Protein AF-0000000067867539 (afdb_homodimer)

Sequence (484 aa):
MKVIIAKDYDEMSRLAAEEMAKVVEVKPNAVLGLATGGTPVGMYKELIKMNKDGKIDFSNVTTVNLDEYVGLAGDHPQSYRYFMNDNLFNHINIDKSRTFVPNGLAEDIAEEGRNYDKKIDELGGTDIQLLGIGNNGHIAFNEPDQDLVAGTHLTGLTQSTIEANARFFDSIDEVPKTAITMGLGQIMKAKKILLVASGESKAEAIKGVLSGKITTSNPATMLQMHRDVVVIIDEAAAKLVKMKVIIAKDYDEMSRLAAEEMAKVVEVKPNAVLGLATGGTPVGMYKELIKMNKDGKIDFSNVTTVNLDEYVGLAGDHPQSYRYFMNDNLFNHINIDKSRTFVPNGLAEDIAEEGRNYDKKIDELGGTDIQLLGIGNNGHIAFNEPDQDLVAGTHLTGLTQSTIEANARFFDSIDEVPKTAITMGLGQIMKAKKILLVASGESKAEAIKGVLSGKITTSNPATMLQMHRDVVVIIDEAAAKLVK

Structure (mmCIF, N/CA/C/O backbone):
data_AF-0000000067867539-model_v1
#
loop_
_entity.id
_entity.type
_entity.pdbx_description
1 polymer 'Glucosamine-6-phosphate deaminase'
#
loop_
_atom_site.group_PDB
_atom_site.id
_atom_site.type_symbol
_atom_site.label_atom_id
_atom_site.label_alt_id
_atom_site.label_comp_id
_atom_site.label_asym_id
_atom_site.label_entity_id
_atom_site.label_seq_id
_atom_site.pdbx_PDB_ins_code
_atom_site.Cartn_x
_atom_site.Cartn_y
_atom_site.Cartn_z
_atom_site.occupancy
_atom_site.B_iso_or_equiv
_atom_site.auth_seq_id
_atom_site.auth_comp_id
_atom_site.auth_asym_id
_atom_site.auth_atom_id
_atom_site.pdbx_PDB_model_num
ATOM 1 N N . MET A 1 1 ? -11.25 -1.599 4.977 1 94.25 1 MET A N 1
ATOM 2 C CA . MET A 1 1 ? -11.461 -0.179 5.238 1 94.25 1 MET A CA 1
ATOM 3 C C . MET A 1 1 ? -12.789 0.044 5.957 1 94.25 1 MET A C 1
ATOM 5 O O . MET A 1 1 ? -13.812 -0.516 5.566 1 94.25 1 MET A O 1
ATOM 9 N N . LYS A 1 2 ? -12.734 0.771 7.059 1 97.25 2 LYS A N 1
ATOM 10 C CA . LYS A 1 2 ? -13.922 1.148 7.828 1 97.25 2 LYS A CA 1
ATOM 11 C C . LYS A 1 2 ? -14.336 2.586 7.527 1 97.25 2 LYS A C 1
ATOM 13 O O . LYS A 1 2 ? -13.523 3.508 7.637 1 97.25 2 LYS A O 1
ATOM 18 N N . VAL A 1 3 ? -15.586 2.764 7.141 1 98.56 3 VAL A N 1
ATOM 19 C CA . VAL A 1 3 ? -16.094 4.094 6.812 1 98.56 3 VAL A CA 1
ATOM 20 C C . VAL A 1 3 ? -17.141 4.52 7.844 1 98.56 3 VAL A C 1
ATOM 22 O O . VAL A 1 3 ? -18.109 3.801 8.086 1 98.56 3 VAL A O 1
ATOM 25 N N . ILE A 1 4 ? -16.922 5.566 8.461 1 98.81 4 ILE A N 1
ATOM 26 C CA . ILE A 1 4 ? -17.844 6.168 9.414 1 98.81 4 ILE A CA 1
ATOM 27 C C . ILE A 1 4 ? -18.359 7.492 8.859 1 98.81 4 ILE A C 1
ATOM 29 O O . ILE A 1 4 ? -17.578 8.391 8.531 1 98.81 4 ILE A O 1
ATOM 33 N N . ILE A 1 5 ? -19.625 7.633 8.727 1 98.75 5 ILE A N 1
ATOM 34 C CA . ILE A 1 5 ? -20.25 8.867 8.25 1 98.75 5 ILE A CA 1
ATOM 35 C C . ILE A 1 5 ? -20.812 9.648 9.43 1 98.75 5 ILE A C 1
ATOM 37 O O . ILE A 1 5 ? -21.781 9.219 10.062 1 98.75 5 ILE A O 1
ATOM 41 N N . ALA A 1 6 ? -20.203 10.711 9.75 1 98.81 6 ALA A N 1
ATOM 42 C CA . ALA A 1 6 ? -20.641 11.617 10.805 1 98.81 6 ALA A CA 1
ATOM 43 C C . ALA A 1 6 ? -21.672 12.617 10.273 1 98.81 6 ALA A C 1
ATOM 45 O O . ALA A 1 6 ? -21.688 12.922 9.078 1 98.81 6 ALA A O 1
ATOM 46 N N . LYS A 1 7 ? -22.422 13.195 11.188 1 98.31 7 LYS A N 1
ATOM 47 C CA . LYS A 1 7 ? -23.469 14.125 10.805 1 98.31 7 LYS A CA 1
ATOM 48 C C . LYS A 1 7 ? -22.891 15.422 10.234 1 98.31 7 LYS A C 1
ATOM 50 O O . LYS A 1 7 ? -23.438 15.992 9.297 1 98.31 7 LYS A O 1
ATOM 55 N N . ASP A 1 8 ? -21.938 15.883 10.836 1 98.5 8 ASP A N 1
ATOM 56 C CA . ASP A 1 8 ? -21.328 17.156 10.469 1 98.5 8 ASP A CA 1
ATOM 57 C C . ASP A 1 8 ? -19.859 17.203 10.852 1 98.5 8 ASP A C 1
ATOM 59 O O . ASP A 1 8 ? -19.297 16.203 11.305 1 98.5 8 ASP A O 1
ATOM 63 N N . TYR A 1 9 ? -19.266 18.312 10.562 1 98.75 9 TYR A N 1
ATOM 64 C CA . TYR A 1 9 ? -17.828 18.516 10.805 1 98.75 9 TYR A CA 1
ATOM 65 C C . TYR A 1 9 ? -17.5 18.297 12.273 1 98.75 9 TYR A C 1
ATOM 67 O O . TYR A 1 9 ? -16.469 17.672 12.594 1 98.75 9 TYR A O 1
ATOM 75 N N . ASP A 1 10 ? -18.297 18.75 13.195 1 98.81 10 ASP A N 1
ATOM 76 C CA . ASP A 1 10 ? -18.031 18.641 14.625 1 98.81 10 ASP A CA 1
ATOM 77 C C . ASP A 1 10 ? -18.031 17.188 15.078 1 98.81 10 ASP A C 1
ATOM 79 O O . ASP A 1 10 ? -17.141 16.75 15.812 1 98.81 10 ASP A O 1
ATOM 83 N N . GLU A 1 11 ? -19.031 16.469 14.648 1 98.88 11 GLU A N 1
ATOM 84 C CA . GLU A 1 11 ? -19.078 15.055 14.992 1 98.88 11 GLU A CA 1
ATOM 85 C C . GLU A 1 11 ? -17.906 14.297 14.367 1 98.88 11 GLU A C 1
ATOM 87 O O . GLU A 1 11 ? -17.312 13.422 15 1 98.88 11 GLU A O 1
ATOM 92 N N . MET A 1 12 ? -17.609 14.594 13.086 1 98.88 12 MET A N 1
ATOM 93 C CA . MET A 1 12 ? -16.453 13.984 12.43 1 98.88 12 MET A CA 1
ATOM 94 C C . MET A 1 12 ? -15.188 14.203 13.242 1 98.88 12 MET A C 1
ATOM 96 O O . MET A 1 12 ? -14.422 13.266 13.469 1 98.88 12 MET A O 1
ATOM 100 N N . SER A 1 13 ? -15.008 15.414 13.695 1 98.94 13 SER A N 1
ATOM 101 C CA . SER A 1 13 ? -13.828 15.797 14.461 1 98.94 13 SER A CA 1
ATOM 102 C C . SER A 1 13 ? -13.742 15.023 15.773 1 98.94 13 SER A C 1
ATOM 104 O O . SER A 1 13 ? -12.672 14.539 16.141 1 98.94 13 SER A O 1
ATOM 106 N N . ARG A 1 14 ? -14.859 14.914 16.438 1 98.88 14 ARG A N 1
ATOM 107 C CA . ARG A 1 14 ? -14.914 14.18 17.703 1 98.88 14 ARG A CA 1
ATOM 108 C C . ARG A 1 14 ? -14.547 12.711 17.5 1 98.88 14 ARG A C 1
ATOM 110 O O . ARG A 1 14 ? -13.734 12.156 18.234 1 98.88 14 ARG A O 1
ATOM 117 N N . LEU A 1 15 ? -15.156 12.117 16.5 1 98.94 15 LEU A N 1
ATOM 118 C CA . LEU A 1 15 ? -14.914 10.703 16.203 1 98.94 15 LEU A CA 1
ATOM 119 C C . LEU A 1 15 ? -13.461 10.477 15.82 1 98.94 15 LEU A C 1
ATOM 121 O O . LEU A 1 15 ? -12.852 9.477 16.219 1 98.94 15 LEU A O 1
ATOM 125 N N . ALA A 1 16 ? -12.914 11.359 15.031 1 98.94 16 ALA A N 1
ATOM 126 C CA . ALA A 1 16 ? -11.516 11.258 14.633 1 98.94 16 ALA A CA 1
ATOM 127 C C . ALA A 1 16 ? -10.594 11.336 15.844 1 98.94 16 ALA A C 1
ATOM 129 O O . ALA A 1 16 ? -9.633 10.562 15.953 1 98.94 16 ALA A O 1
ATOM 130 N N . ALA A 1 17 ? -10.859 12.25 16.734 1 98.94 17 ALA A N 1
ATOM 131 C CA . ALA A 1 17 ? -10.07 12.383 17.969 1 98.94 17 ALA A CA 1
ATOM 132 C C . ALA A 1 17 ? -10.133 11.102 18.797 1 98.94 17 ALA A C 1
ATOM 134 O O . ALA A 1 17 ? -9.125 10.688 19.375 1 98.94 17 ALA A O 1
ATOM 135 N N . GLU A 1 18 ? -11.312 10.531 18.875 1 98.88 18 GLU A N 1
ATOM 136 C CA . GLU A 1 18 ? -11.484 9.281 19.609 1 98.88 18 GLU A CA 1
ATOM 137 C C . GLU A 1 18 ? -10.625 8.164 19.016 1 98.88 18 GLU A C 1
ATOM 139 O O . GLU A 1 18 ? -10.023 7.387 19.75 1 98.88 18 GLU A O 1
ATOM 144 N N . GLU A 1 19 ? -10.617 8.094 17.703 1 98.75 19 GLU A N 1
ATOM 145 C CA . GLU A 1 19 ? -9.781 7.09 17.047 1 98.75 19 GLU A CA 1
ATOM 146 C C . GLU A 1 19 ? -8.305 7.285 17.391 1 98.75 19 GLU A C 1
ATOM 148 O O . GLU A 1 19 ? -7.594 6.312 17.656 1 98.75 19 GLU A O 1
ATOM 153 N N . MET A 1 20 ? -7.84 8.516 17.359 1 98.5 20 MET A N 1
ATOM 154 C CA . MET A 1 20 ? -6.457 8.828 17.719 1 98.5 20 MET A CA 1
ATOM 155 C C . MET A 1 20 ? -6.184 8.484 19.188 1 98.5 20 MET A C 1
ATOM 157 O O . MET A 1 20 ? -5.148 7.891 19.5 1 98.5 20 MET A O 1
ATOM 161 N N . ALA A 1 21 ? -7.098 8.836 20.031 1 98.62 21 ALA A N 1
ATOM 162 C CA . ALA A 1 21 ? -6.957 8.602 21.453 1 98.62 21 ALA A CA 1
ATOM 163 C C . ALA A 1 21 ? -6.832 7.113 21.766 1 98.62 21 ALA A C 1
ATOM 165 O O . ALA A 1 21 ? -6.07 6.715 22.641 1 98.62 21 ALA A O 1
ATOM 166 N N . LYS A 1 22 ? -7.578 6.289 21.094 1 98.5 22 LYS A N 1
ATOM 167 C CA . LYS A 1 22 ? -7.52 4.84 21.281 1 98.5 22 LYS A CA 1
ATOM 168 C C . LYS A 1 22 ? -6.105 4.312 21.062 1 98.5 22 LYS A C 1
ATOM 170 O O . LYS A 1 22 ? -5.648 3.426 21.781 1 98.5 22 LYS A O 1
ATOM 175 N N . VAL A 1 23 ? -5.426 4.832 20.062 1 98.75 23 VAL A N 1
ATOM 176 C CA . VAL A 1 23 ? -4.07 4.395 19.734 1 98.75 23 VAL A CA 1
ATOM 177 C C . VAL A 1 23 ? -3.127 4.758 20.891 1 98.75 23 VAL A C 1
ATOM 179 O O . VAL A 1 23 ? -2.305 3.938 21.297 1 98.75 23 VAL A O 1
ATOM 182 N N . VAL A 1 24 ? -3.248 5.961 21.406 1 98.62 24 VAL A N 1
ATOM 183 C CA . VAL A 1 24 ? -2.393 6.43 22.5 1 98.62 24 VAL A CA 1
ATOM 184 C C . VAL A 1 24 ? -2.695 5.645 23.766 1 98.62 24 VAL A C 1
ATOM 186 O O . VAL A 1 24 ? -1.793 5.367 24.562 1 98.62 24 VAL A O 1
ATOM 189 N N . GLU A 1 25 ? -3.959 5.336 24 1 97.81 25 GLU A N 1
ATOM 190 C CA . GLU A 1 25 ? -4.355 4.539 25.156 1 97.81 25 GLU A CA 1
ATOM 191 C C . GLU A 1 25 ? -3.684 3.17 25.125 1 97.81 25 GLU A C 1
ATOM 193 O O . GLU A 1 25 ? -3.195 2.697 26.156 1 97.81 25 GLU A O 1
ATOM 198 N N . VAL A 1 26 ? -3.623 2.551 24.047 1 98.19 26 VAL A N 1
ATOM 199 C CA . VAL A 1 26 ? -3.064 1.211 23.891 1 98.19 26 VAL A CA 1
ATOM 200 C C . VAL A 1 26 ? -1.539 1.279 23.922 1 98.19 26 VAL A C 1
ATOM 202 O O . VAL A 1 26 ? -0.882 0.387 24.469 1 98.19 26 VAL A O 1
ATOM 205 N N . LYS A 1 27 ? -0.999 2.375 23.344 1 98.62 27 LYS A N 1
ATOM 206 C CA . LYS A 1 27 ? 0.444 2.586 23.281 1 98.62 27 LYS A CA 1
ATOM 207 C C . LYS A 1 27 ? 0.814 4.004 23.703 1 98.62 27 LYS A C 1
ATOM 209 O O . LYS A 1 27 ? 0.957 4.895 22.844 1 98.62 27 LYS A O 1
ATOM 214 N N . PRO A 1 28 ? 1.13 4.215 24.875 1 98.56 28 PRO A N 1
ATOM 215 C CA . PRO A 1 28 ? 1.343 5.559 25.422 1 98.56 28 PRO A CA 1
ATOM 216 C C . PRO A 1 28 ? 2.508 6.285 24.75 1 98.56 28 PRO A C 1
ATOM 218 O O . PRO A 1 28 ? 2.576 7.516 24.797 1 98.56 28 PRO A O 1
ATOM 221 N N . ASN A 1 29 ? 3.463 5.512 24.203 1 98.75 29 ASN A N 1
ATOM 222 C CA . ASN A 1 29 ? 4.574 6.133 23.484 1 98.75 29 ASN A CA 1
ATOM 223 C C . ASN A 1 29 ? 4.375 6.062 21.984 1 98.75 29 ASN A C 1
ATOM 225 O O . ASN A 1 29 ? 5.34 5.906 21.234 1 98.75 29 ASN A O 1
ATOM 229 N N . ALA A 1 30 ? 3.117 6.129 21.5 1 98.88 30 ALA A N 1
ATOM 230 C CA . ALA A 1 30 ? 2.77 6.008 20.094 1 98.88 30 ALA A CA 1
ATOM 231 C C . ALA A 1 30 ? 3.43 7.109 19.266 1 98.88 30 ALA A C 1
ATOM 233 O O . ALA A 1 30 ? 3.682 8.203 19.766 1 98.88 30 ALA A O 1
ATOM 234 N N . VAL A 1 31 ? 3.781 6.738 18.047 1 98.94 31 VAL A N 1
ATOM 235 C CA . VAL A 1 31 ? 4.184 7.707 17.031 1 98.94 31 VAL A CA 1
ATOM 236 C C . VAL A 1 31 ? 2.975 8.117 16.188 1 98.94 31 VAL A C 1
ATOM 238 O O . VAL A 1 31 ? 2.438 7.305 15.43 1 98.94 31 VAL A O 1
ATOM 241 N N . LEU A 1 32 ? 2.545 9.359 16.328 1 98.94 32 LEU A N 1
ATOM 242 C CA . LEU A 1 32 ? 1.377 9.875 15.609 1 98.94 32 LEU A CA 1
ATOM 243 C C . LEU A 1 32 ? 1.795 10.656 14.367 1 98.94 32 LEU A C 1
ATOM 245 O O . LEU A 1 32 ? 2.59 11.594 14.461 1 98.94 32 LEU A O 1
ATOM 249 N N . GLY A 1 33 ? 1.345 10.211 13.18 1 98.94 33 GLY A N 1
ATOM 250 C CA . GLY A 1 33 ? 1.449 11.039 11.984 1 98.94 33 GLY A CA 1
ATOM 251 C C . GLY A 1 33 ? 0.353 12.078 11.883 1 98.94 33 GLY A C 1
ATOM 252 O O . GLY A 1 33 ? -0.833 11.75 11.953 1 98.94 33 GLY A O 1
ATOM 253 N N . LEU A 1 34 ? 0.701 13.32 11.688 1 98.94 34 LEU A N 1
ATOM 254 C CA . LEU A 1 34 ? -0.273 14.398 11.766 1 98.94 34 LEU A CA 1
ATOM 255 C C . LEU A 1 34 ? -0.306 15.195 10.469 1 98.94 34 LEU A C 1
ATOM 257 O O . LEU A 1 34 ? 0.646 15.156 9.688 1 98.94 34 LEU A O 1
ATOM 261 N N . ALA A 1 35 ? -1.381 15.82 10.234 1 98.62 35 ALA A N 1
ATOM 262 C CA . ALA A 1 35 ? -1.64 16.609 9.031 1 98.62 35 ALA A CA 1
ATOM 263 C C . ALA A 1 35 ? -1.97 18.047 9.383 1 98.62 35 ALA A C 1
ATOM 265 O O . ALA A 1 35 ? -2.328 18.359 10.523 1 98.62 35 ALA A O 1
ATOM 266 N N . THR A 1 36 ? -1.774 18.891 8.469 1 97.69 36 THR A N 1
ATOM 267 C CA . THR A 1 36 ? -2.203 20.266 8.586 1 97.69 36 TH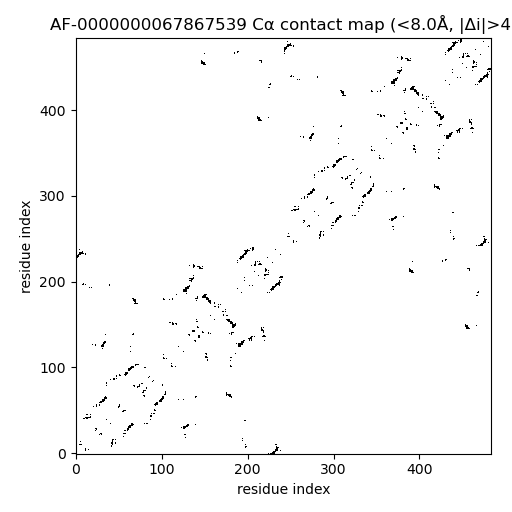R A CA 1
ATOM 268 C C . THR A 1 36 ? -3.41 20.547 7.691 1 97.69 36 THR A C 1
ATOM 270 O O . THR A 1 36 ? -4.043 19.609 7.195 1 97.69 36 THR A O 1
ATOM 273 N N . GLY A 1 37 ? -3.742 21.859 7.613 1 94.12 37 GLY A N 1
ATOM 274 C CA . GLY A 1 37 ? -4.957 22.172 6.883 1 94.12 37 GLY A CA 1
ATOM 275 C C . GLY A 1 37 ? -6.156 22.391 7.785 1 94.12 37 GLY A C 1
ATOM 276 O O . GLY A 1 37 ? -6.082 22.156 8.992 1 94.12 37 GLY A O 1
ATOM 277 N N . GLY A 1 38 ? -7.23 22.812 7.164 1 94.88 38 GLY A N 1
ATOM 278 C CA . GLY A 1 38 ? -8.414 23.188 7.918 1 94.88 38 GLY A CA 1
ATOM 279 C C . GLY A 1 38 ? -9.156 22 8.484 1 94.88 38 GLY A C 1
ATOM 280 O O . GLY A 1 38 ? -9.719 22.062 9.586 1 94.88 38 GLY A O 1
ATOM 281 N N . THR A 1 39 ? -9.172 20.891 7.887 1 97.38 39 THR A N 1
ATOM 282 C CA . THR A 1 39 ? -10 19.734 8.227 1 97.38 39 THR A CA 1
ATOM 283 C C . THR A 1 39 ? -9.609 19.172 9.594 1 97.38 39 THR A C 1
ATOM 285 O O . THR A 1 39 ? -10.469 18.891 10.422 1 97.38 39 THR A O 1
ATOM 288 N N . PRO A 1 40 ? -8.391 19.016 9.945 1 98.25 40 PRO A N 1
ATOM 289 C CA . PRO A 1 40 ? -8.047 18.344 11.203 1 98.25 40 PRO A CA 1
ATOM 290 C C . PRO A 1 40 ? -8.164 19.266 12.414 1 98.25 40 PRO A C 1
ATOM 292 O O . PRO A 1 40 ? -8.055 18.797 13.555 1 98.25 40 PRO A O 1
ATOM 295 N N . VAL A 1 41 ? -8.359 20.578 12.203 1 98.75 41 VAL A N 1
ATOM 296 C CA . VAL A 1 41 ? -8.312 21.547 13.289 1 98.75 41 VAL A CA 1
ATOM 297 C C . VAL A 1 41 ? -9.336 21.172 14.359 1 98.75 41 VAL A C 1
ATOM 299 O O . VAL A 1 41 ? -9.031 21.203 15.555 1 98.75 41 VAL A O 1
ATOM 302 N N . GLY A 1 42 ? -10.578 20.828 13.914 1 98.88 42 GLY A N 1
ATOM 303 C CA . GLY A 1 42 ? -11.586 20.406 14.875 1 98.88 42 GLY A CA 1
ATOM 304 C C . GLY A 1 42 ? -11.164 19.203 15.695 1 98.88 42 GLY A C 1
ATOM 305 O O . GLY A 1 42 ? -11.445 19.141 16.891 1 98.88 42 GLY A O 1
ATOM 306 N N . MET A 1 43 ? -10.562 18.219 15.078 1 98.88 43 MET A N 1
ATOM 307 C CA . MET A 1 43 ? -10.062 17.047 15.781 1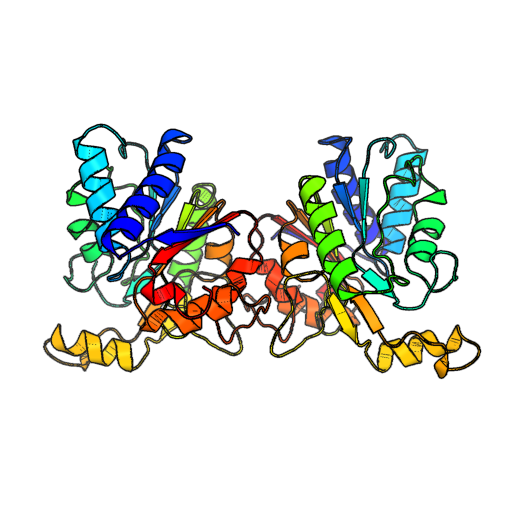 98.88 43 MET A CA 1
ATOM 308 C C . MET A 1 43 ? -9.016 17.438 16.812 1 98.88 43 MET A C 1
ATOM 310 O O . MET A 1 43 ? -9.023 16.922 17.938 1 98.88 43 MET A O 1
ATOM 314 N N . TYR A 1 44 ? -8.055 18.375 16.469 1 98.94 44 TYR A N 1
ATOM 315 C CA . TYR A 1 44 ? -7.02 18.828 17.406 1 98.94 44 TYR A CA 1
ATOM 316 C C . TYR A 1 44 ? -7.637 19.5 18.625 1 98.94 44 TYR A C 1
ATOM 318 O O . TYR A 1 44 ? -7.191 19.281 19.75 1 98.94 44 TYR A O 1
ATOM 326 N N . LYS A 1 45 ? -8.672 20.297 18.391 1 98.88 45 LYS A N 1
ATOM 327 C CA . LYS A 1 45 ? -9.375 20.922 19.5 1 98.88 45 LYS A CA 1
ATOM 328 C C . LYS A 1 45 ? -9.945 19.875 20.453 1 98.88 45 LYS A C 1
ATOM 330 O O . LYS A 1 45 ? -9.883 20.016 21.672 1 98.88 45 LYS A O 1
ATOM 335 N N . GLU A 1 46 ? -10.523 18.844 19.859 1 98.94 46 GLU A N 1
ATOM 336 C CA . GLU A 1 46 ? -11.062 17.75 20.672 1 98.94 46 GLU A CA 1
ATOM 337 C C . GLU A 1 46 ? -9.961 17.047 21.453 1 98.94 46 GLU A C 1
ATOM 339 O O . GLU A 1 46 ? -10.148 16.688 22.625 1 98.94 46 GLU A O 1
ATOM 344 N N . LEU A 1 47 ? -8.812 16.797 20.859 1 98.94 47 LEU A N 1
ATOM 345 C CA . LEU A 1 47 ? -7.688 16.156 21.531 1 98.94 47 LEU A CA 1
ATOM 346 C C . LEU A 1 47 ? -7.199 17 22.703 1 98.94 47 LEU A C 1
ATOM 348 O O . LEU A 1 47 ? -6.844 16.484 23.75 1 98.94 47 LEU A O 1
ATOM 352 N N . ILE A 1 48 ? -7.129 18.344 22.469 1 98.94 48 ILE A N 1
ATOM 353 C CA . ILE A 1 48 ? -6.738 19.266 23.516 1 98.94 48 ILE A CA 1
ATOM 354 C C . ILE A 1 48 ? -7.684 19.125 24.719 1 98.94 48 ILE A C 1
ATOM 356 O O . ILE A 1 48 ? -7.238 19 25.859 1 98.94 48 ILE A O 1
ATOM 360 N N . LYS A 1 49 ? -8.992 19.141 24.406 1 98.81 49 LYS A N 1
ATOM 361 C CA . LYS A 1 49 ? -9.992 18.969 25.453 1 98.81 49 LYS A CA 1
ATOM 362 C C . LYS A 1 49 ? -9.781 17.656 26.203 1 98.81 49 LYS A C 1
ATOM 364 O O . LYS A 1 49 ? -9.82 17.625 27.438 1 98.81 49 LYS A O 1
ATOM 369 N N . MET A 1 50 ? -9.555 16.609 25.469 1 98.75 50 MET A N 1
ATOM 370 C CA . MET A 1 50 ? -9.344 15.289 26.078 1 98.75 50 MET A CA 1
ATOM 371 C C . MET A 1 50 ? -8.117 15.297 26.984 1 98.75 50 MET A C 1
ATOM 373 O O . MET A 1 50 ? -8.125 14.672 28.047 1 98.75 50 MET A O 1
ATOM 377 N N . ASN A 1 51 ? -7.078 15.914 26.531 1 98.75 51 ASN A N 1
ATOM 378 C CA . ASN A 1 51 ? -5.863 16.016 27.328 1 98.75 51 ASN A CA 1
ATOM 379 C C . ASN A 1 51 ? -6.109 16.797 28.609 1 98.75 51 ASN A C 1
ATOM 381 O O . ASN A 1 51 ? -5.695 16.375 29.703 1 98.75 51 ASN A O 1
ATOM 385 N N . LYS A 1 52 ? -6.773 17.938 28.547 1 98.5 52 LYS A N 1
ATOM 386 C CA . LYS A 1 52 ? -7.082 18.766 29.688 1 98.5 52 LYS A CA 1
ATOM 387 C C . LYS A 1 52 ? -7.969 18.031 30.688 1 98.5 52 LYS A C 1
ATOM 389 O O . LYS A 1 52 ? -7.84 18.219 31.906 1 98.5 52 LYS A O 1
ATOM 394 N N . ASP A 1 53 ? -8.789 17.172 30.156 1 98.19 53 ASP A N 1
ATOM 395 C CA . ASP A 1 53 ? -9.703 16.391 31 1 98.19 53 ASP A CA 1
ATOM 396 C C . ASP A 1 53 ? -9.016 15.156 31.562 1 98.19 53 ASP A C 1
ATOM 398 O O . ASP A 1 53 ? -9.633 14.391 32.312 1 98.19 53 ASP A O 1
ATOM 402 N N . GLY A 1 54 ? -7.848 14.945 31.188 1 97.69 54 GLY A N 1
ATOM 403 C CA . GLY A 1 54 ? -7.09 13.82 31.719 1 97.69 54 GLY A CA 1
ATOM 404 C C . GLY A 1 54 ? -7.395 12.516 31.016 1 97.69 54 GLY A C 1
ATOM 405 O O . GLY A 1 54 ? -7.016 11.438 31.484 1 97.69 54 GLY A O 1
ATOM 406 N N . LYS A 1 55 ? -8.008 12.633 29.891 1 97.75 55 LYS A N 1
ATOM 407 C CA . LYS A 1 55 ? -8.422 11.438 29.172 1 97.75 55 LYS A CA 1
ATOM 408 C C . LYS A 1 55 ? -7.289 10.914 28.281 1 97.75 55 LYS A C 1
ATOM 410 O O . LYS A 1 55 ? -7.234 9.719 27.969 1 97.75 55 LYS A O 1
ATOM 415 N N . ILE A 1 56 ? -6.418 11.742 27.828 1 98.31 56 ILE A N 1
ATOM 416 C CA . ILE A 1 56 ? -5.281 11.352 27.016 1 98.31 56 ILE A CA 1
ATOM 417 C C . ILE A 1 56 ? -4.02 12.047 27.516 1 98.31 56 ILE A C 1
ATOM 419 O O . ILE A 1 56 ? -4.055 13.227 27.875 1 98.31 56 ILE A O 1
ATOM 423 N N . ASP A 1 57 ? -2.994 11.336 27.688 1 98.75 57 ASP A N 1
ATOM 424 C CA . ASP A 1 57 ? -1.687 11.844 28.094 1 98.75 57 ASP A CA 1
ATOM 425 C C . ASP A 1 57 ? -0.696 11.805 26.922 1 98.75 57 ASP A C 1
ATOM 427 O O . ASP A 1 57 ? -0.402 10.727 26.391 1 98.75 57 ASP A O 1
ATOM 431 N N . PHE A 1 58 ? -0.16 12.93 26.484 1 98.81 58 PHE A N 1
ATOM 432 C CA . PHE A 1 58 ? 0.729 13.016 25.328 1 98.81 58 PHE A CA 1
ATOM 433 C C . PHE A 1 58 ? 2.186 13.062 25.781 1 98.81 58 PHE A C 1
ATOM 435 O O . PHE A 1 58 ? 3.09 13.18 24.938 1 98.81 58 PHE A O 1
ATOM 442 N N . SER A 1 59 ? 2.488 12.938 27 1 98.75 59 SER A N 1
ATOM 443 C CA . SER A 1 59 ? 3.816 13.211 27.531 1 98.75 59 SER A CA 1
ATOM 444 C C . SER A 1 59 ? 4.859 12.273 26.938 1 98.75 59 SER A C 1
ATOM 446 O O . SER A 1 59 ? 6.047 12.602 26.891 1 98.75 59 SER A O 1
ATOM 448 N N . ASN A 1 60 ? 4.457 11.086 26.453 1 98.69 60 ASN A N 1
ATOM 449 C CA . ASN A 1 60 ? 5.395 10.133 25.891 1 98.69 60 ASN A CA 1
ATOM 450 C C . ASN A 1 60 ? 5.148 9.922 24.391 1 98.69 60 ASN A C 1
ATOM 452 O O . ASN A 1 60 ? 5.781 9.07 23.766 1 98.69 60 ASN A O 1
ATOM 456 N N . VAL A 1 61 ? 4.258 10.68 23.828 1 98.88 61 VAL A N 1
ATOM 457 C CA . VAL A 1 61 ? 3.893 10.586 22.422 1 98.88 61 VAL A CA 1
ATOM 458 C C . VAL A 1 61 ? 4.953 11.273 21.562 1 98.88 61 VAL A C 1
ATOM 460 O O . VAL A 1 61 ? 5.531 12.281 21.969 1 98.88 61 VAL A O 1
ATOM 463 N N . THR A 1 62 ? 5.301 10.672 20.453 1 98.94 62 THR A N 1
ATOM 464 C CA . THR A 1 62 ? 6.098 11.281 19.391 1 98.94 62 THR A CA 1
ATOM 465 C C . THR A 1 62 ? 5.234 11.586 18.172 1 98.94 62 THR A C 1
ATOM 467 O O . THR A 1 62 ? 4.301 10.844 17.859 1 98.94 62 THR A O 1
ATOM 470 N N . THR A 1 63 ? 5.484 12.719 17.516 1 98.94 63 THR A N 1
ATOM 471 C CA . THR A 1 63 ? 4.695 13.023 16.328 1 98.94 63 THR A CA 1
ATOM 472 C C . THR A 1 63 ? 5.602 13.266 15.125 1 98.94 63 THR A C 1
ATOM 474 O O . THR A 1 63 ? 6.746 13.703 15.281 1 98.94 63 THR A O 1
ATOM 477 N N . VAL A 1 64 ? 5.137 12.922 13.945 1 98.94 64 VAL A N 1
ATOM 478 C CA . VAL A 1 64 ? 5.73 13.273 12.656 1 98.94 64 VAL A CA 1
ATOM 479 C C . VAL A 1 64 ? 4.676 13.922 11.766 1 98.94 64 VAL A C 1
ATOM 481 O O . VAL A 1 64 ? 3.529 13.469 11.719 1 98.94 64 VAL A O 1
ATOM 484 N N . ASN A 1 65 ? 5.031 15.008 11.141 1 98.94 65 ASN A N 1
ATOM 485 C CA . ASN A 1 65 ? 4.086 15.703 10.273 1 98.94 65 ASN A CA 1
ATOM 486 C C . ASN A 1 65 ? 4.375 15.438 8.797 1 98.94 65 ASN A C 1
ATOM 488 O O . ASN A 1 65 ? 5.512 15.133 8.43 1 98.94 65 ASN A O 1
ATOM 492 N N . LEU A 1 66 ? 3.393 15.641 7.961 1 98.81 66 LEU A N 1
ATOM 493 C CA . LEU A 1 66 ? 3.412 15.227 6.562 1 98.81 66 LEU A CA 1
ATOM 494 C C . LEU A 1 66 ? 4.285 16.156 5.73 1 98.81 66 LEU A C 1
ATOM 496 O O . LEU A 1 66 ? 4.914 15.727 4.766 1 98.81 66 LEU A O 1
ATOM 500 N N . ASP A 1 67 ? 4.242 17.438 6.016 1 98.31 67 ASP A N 1
ATOM 501 C CA . ASP A 1 67 ? 4.852 18.328 5.027 1 98.31 67 ASP A CA 1
ATOM 502 C C . ASP A 1 67 ? 5.25 19.656 5.664 1 98.31 67 ASP A C 1
ATOM 504 O O . ASP A 1 67 ? 4.883 19.938 6.805 1 98.31 67 ASP A O 1
ATOM 508 N N . GLU A 1 68 ? 6.004 20.438 5.035 1 98.69 68 GLU A N 1
ATOM 509 C CA . GLU A 1 68 ? 6.371 21.812 5.332 1 98.69 68 GLU A CA 1
ATOM 510 C C . GLU A 1 68 ? 6.684 22.594 4.059 1 98.69 68 GLU A C 1
ATOM 512 O O . GLU A 1 68 ? 7.18 22.031 3.084 1 98.69 68 GLU A O 1
ATOM 517 N N . TYR A 1 69 ? 6.348 23.906 4.102 1 98.06 69 TYR A N 1
ATOM 518 C CA . TYR A 1 69 ? 6.73 24.75 2.986 1 98.06 69 TYR A CA 1
ATOM 519 C C . TYR A 1 69 ? 8.242 24.953 2.941 1 98.06 69 TYR A C 1
ATOM 521 O O . TYR A 1 69 ? 8.883 25.109 3.98 1 98.06 69 TYR A O 1
ATOM 529 N N . VAL A 1 70 ? 8.797 24.828 1.739 1 97.88 70 VAL A N 1
ATOM 530 C CA . VAL A 1 70 ? 10.219 25.141 1.572 1 97.88 70 VAL A CA 1
ATOM 531 C C . VAL A 1 70 ? 10.43 26.656 1.605 1 97.88 70 VAL A C 1
ATOM 533 O O . VAL A 1 70 ? 9.688 27.406 0.969 1 97.88 70 VAL A O 1
ATOM 536 N N . GLY A 1 71 ? 11.391 27.062 2.396 1 95.81 71 GLY A N 1
ATOM 537 C CA . GLY A 1 71 ? 11.742 28.484 2.436 1 95.81 71 GLY A CA 1
ATOM 538 C C . GLY A 1 71 ? 11.148 29.203 3.627 1 95.81 71 GLY A C 1
ATOM 539 O O . GLY A 1 71 ? 11.453 30.391 3.852 1 95.81 71 GLY A O 1
ATOM 540 N N . LEU A 1 72 ? 10.359 28.594 4.379 1 95.62 72 LEU A N 1
ATOM 541 C CA . LEU A 1 72 ? 9.773 29.234 5.551 1 95.62 72 LEU A CA 1
ATOM 542 C C . LEU A 1 72 ? 10.414 28.703 6.832 1 95.62 72 LEU A C 1
ATOM 544 O O . LEU A 1 72 ? 10.617 27.484 6.977 1 95.62 72 LEU A O 1
ATOM 548 N N . ALA A 1 73 ? 10.727 29.562 7.688 1 95.69 73 ALA A N 1
ATOM 549 C CA . ALA A 1 73 ? 11.156 29.172 9.031 1 95.69 73 ALA A CA 1
ATOM 550 C C . ALA A 1 73 ? 9.969 28.688 9.859 1 95.69 73 ALA A C 1
ATOM 552 O O . ALA A 1 73 ? 8.828 29.062 9.609 1 95.69 73 ALA A O 1
ATOM 553 N N . GLY A 1 74 ? 10.258 27.891 10.852 1 96.12 74 GLY A N 1
ATOM 554 C CA . GLY A 1 74 ? 9.227 27.297 11.68 1 96.12 74 GLY A CA 1
ATOM 555 C C . GLY A 1 74 ? 8.43 28.312 12.477 1 96.12 74 GLY A C 1
ATOM 556 O O . GLY A 1 74 ? 7.32 28.031 12.93 1 96.12 74 GLY A O 1
ATOM 557 N N . ASP A 1 75 ? 8.953 29.516 12.648 1 95.94 75 ASP A N 1
ATOM 558 C CA . ASP A 1 75 ? 8.258 30.547 13.414 1 95.94 75 ASP A CA 1
ATOM 559 C C . ASP A 1 75 ? 7.449 31.453 12.5 1 95.94 75 ASP A C 1
ATOM 561 O O . ASP A 1 75 ? 6.727 32.344 12.969 1 95.94 75 ASP A O 1
ATOM 565 N N . HIS A 1 76 ? 7.629 31.281 11.148 1 95.44 76 HIS A N 1
ATOM 566 C CA . HIS A 1 76 ? 6.77 32.031 10.234 1 95.44 76 HIS A CA 1
ATOM 567 C C . HIS A 1 76 ? 5.309 31.641 10.406 1 95.44 76 HIS A C 1
ATOM 569 O O . HIS A 1 76 ? 4.98 30.453 10.484 1 95.44 76 HIS A O 1
ATOM 575 N N . PRO A 1 77 ? 4.41 32.562 10.422 1 95.44 77 PRO A N 1
ATOM 576 C CA . PRO A 1 77 ? 3.008 32.281 10.734 1 95.44 77 PRO A CA 1
ATOM 577 C C . PRO A 1 77 ? 2.336 31.391 9.703 1 95.44 77 PRO A C 1
ATOM 579 O O . PRO A 1 77 ? 1.281 30.812 9.977 1 95.44 77 PRO A O 1
ATOM 582 N N . GLN A 1 78 ? 2.926 31.266 8.531 1 94.56 78 GLN A N 1
ATOM 583 C CA . GLN A 1 78 ? 2.316 30.453 7.48 1 94.56 78 GLN A CA 1
ATOM 584 C C . GLN A 1 78 ? 2.953 29.078 7.414 1 94.56 78 GLN A C 1
ATOM 586 O O . GLN A 1 78 ? 2.537 28.234 6.617 1 94.56 78 GLN A O 1
ATOM 591 N N . SER A 1 79 ? 4.047 28.844 8.227 1 97.5 79 SER A N 1
ATOM 592 C CA . SER A 1 79 ? 4.688 27.531 8.227 1 97.5 79 SER A CA 1
ATOM 593 C C . SER A 1 79 ? 3.803 26.5 8.898 1 97.5 79 SER A C 1
ATOM 595 O O . SER A 1 79 ? 2.926 26.828 9.695 1 97.5 79 SER A O 1
ATOM 597 N N . TYR A 1 80 ? 3.994 25.266 8.578 1 98.25 80 TYR A N 1
ATOM 598 C CA . TYR A 1 80 ? 3.221 24.188 9.172 1 98.25 80 TYR A CA 1
ATOM 599 C C . TYR A 1 80 ? 3.699 23.891 10.594 1 98.25 80 TYR A C 1
ATOM 601 O O . TYR A 1 80 ? 2.91 23.484 11.445 1 98.25 80 TYR A O 1
ATOM 609 N N . ARG A 1 81 ? 4.965 24.141 10.891 1 98.69 81 ARG A N 1
ATOM 610 C CA . ARG A 1 81 ? 5.441 24.078 12.266 1 98.69 81 ARG A CA 1
ATOM 611 C C . ARG A 1 81 ? 4.648 25.047 13.156 1 98.69 81 ARG A C 1
ATOM 613 O O . ARG A 1 81 ? 4.172 24.656 14.219 1 98.69 81 ARG A O 1
ATOM 620 N N . TYR A 1 82 ? 4.512 26.25 12.68 1 98.38 82 TYR A N 1
ATOM 621 C CA . TYR A 1 82 ? 3.729 27.234 13.406 1 98.38 82 TYR A CA 1
ATOM 622 C C . TYR A 1 82 ? 2.281 26.797 13.555 1 98.38 82 TYR A C 1
ATOM 624 O O . TYR A 1 82 ? 1.706 26.859 14.641 1 98.38 82 TYR A O 1
ATOM 632 N N . PHE A 1 83 ? 1.736 26.281 12.523 1 98.56 83 PHE A N 1
ATOM 633 C CA . PHE A 1 83 ? 0.375 25.766 12.516 1 98.56 83 PHE A CA 1
ATOM 634 C C . PHE A 1 83 ? 0.187 24.734 13.625 1 98.56 83 PHE A C 1
ATOM 636 O O . PHE A 1 83 ? -0.751 24.828 14.422 1 98.56 83 PHE A O 1
ATOM 643 N N . MET A 1 84 ? 1.038 23.766 13.68 1 98.88 84 MET A N 1
ATOM 644 C CA . MET A 1 84 ? 0.913 22.672 14.648 1 98.88 84 MET A CA 1
ATOM 645 C C . MET A 1 84 ? 1.064 23.203 16.078 1 98.88 84 MET A C 1
ATOM 647 O O . MET A 1 84 ? 0.323 22.797 16.969 1 98.88 84 MET A O 1
ATOM 651 N N . ASN A 1 85 ? 2.045 24.062 16.281 1 98.75 85 ASN A N 1
ATOM 652 C CA . ASN A 1 85 ? 2.205 24.656 17.594 1 98.75 85 ASN A CA 1
ATOM 653 C C . ASN A 1 85 ? 0.939 25.391 18.047 1 98.75 85 ASN A C 1
ATOM 655 O O . ASN A 1 85 ? 0.452 25.172 19.156 1 98.75 85 ASN A O 1
ATOM 659 N N . ASP A 1 86 ? 0.433 26.125 17.141 1 98.56 86 ASP A N 1
ATOM 660 C CA . ASP A 1 86 ? -0.698 27 17.453 1 98.56 86 ASP A CA 1
ATOM 661 C C . ASP A 1 86 ? -1.973 26.172 17.656 1 98.56 86 ASP A C 1
ATOM 663 O O . ASP A 1 86 ? -2.803 26.516 18.5 1 98.56 86 ASP A O 1
ATOM 667 N N . ASN A 1 87 ? -2.1 25.141 16.906 1 98.75 87 ASN A N 1
ATOM 668 C CA . ASN A 1 87 ? -3.377 24.438 16.891 1 98.75 87 ASN A CA 1
ATOM 669 C C . ASN A 1 87 ? -3.35 23.203 17.797 1 98.75 87 ASN A C 1
ATOM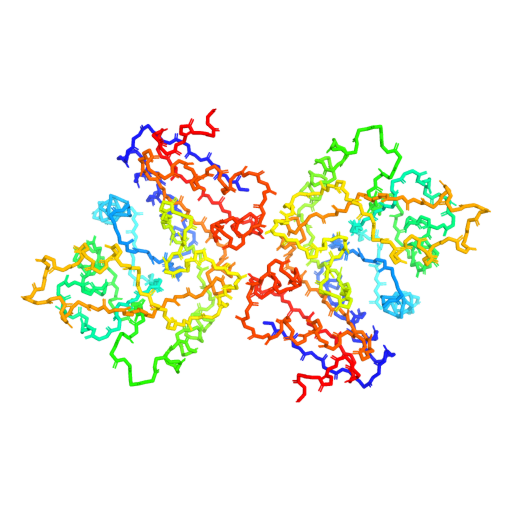 671 O O . ASN A 1 87 ? -4.398 22.672 18.156 1 98.75 87 ASN A O 1
ATOM 675 N N . LEU A 1 88 ? -2.158 22.766 18.219 1 98.88 88 LEU A N 1
ATOM 676 C CA . LEU A 1 88 ? -2.168 21.531 19 1 98.88 88 LEU A CA 1
ATOM 677 C C . LEU A 1 88 ? -1.06 21.547 20.047 1 98.88 88 LEU A C 1
ATOM 679 O O . LEU A 1 88 ? -1.336 21.531 21.25 1 98.88 88 LEU A O 1
ATOM 683 N N . PHE A 1 89 ? 0.225 21.703 19.703 1 98.88 89 PHE A N 1
ATOM 684 C CA . PHE A 1 89 ? 1.358 21.344 20.547 1 98.88 89 PHE A CA 1
ATOM 685 C C . PHE A 1 89 ? 1.46 22.297 21.734 1 98.88 89 PHE A C 1
ATOM 687 O O . PHE A 1 89 ? 1.892 21.891 22.828 1 98.88 89 PHE A O 1
ATOM 694 N N . ASN A 1 90 ? 1.116 23.562 21.625 1 98.81 90 ASN A N 1
ATOM 695 C CA . ASN A 1 90 ? 1.156 24.516 22.719 1 98.81 90 ASN A CA 1
ATOM 696 C C . ASN A 1 90 ? 0.056 24.25 23.734 1 98.81 90 ASN A C 1
ATOM 698 O O . ASN A 1 90 ? 0.057 24.812 24.828 1 98.81 90 ASN A O 1
ATOM 702 N N . HIS A 1 91 ? -0.889 23.375 23.469 1 98.88 91 HIS A N 1
ATOM 703 C CA . HIS A 1 91 ? -2.105 23.266 24.266 1 98.88 91 HIS A CA 1
ATOM 704 C C . HIS A 1 91 ? -2.207 21.891 24.922 1 98.88 91 HIS A C 1
ATOM 706 O O . HIS A 1 91 ? -3.191 21.594 25.594 1 98.88 91 HIS A O 1
ATOM 712 N N . ILE A 1 92 ? -1.212 21.047 24.703 1 98.81 92 ILE A N 1
ATOM 713 C CA . ILE A 1 92 ? -1.193 19.719 25.312 1 98.81 92 ILE A CA 1
ATOM 714 C C . ILE A 1 92 ? 0.141 19.5 26.016 1 98.81 92 ILE A C 1
ATOM 716 O O . ILE A 1 92 ? 1.064 20.312 25.891 1 98.81 92 ILE A O 1
ATOM 720 N N . ASN A 1 93 ? 0.289 18.422 26.781 1 98.81 93 ASN A N 1
ATOM 721 C CA . ASN A 1 93 ? 1.473 18.188 27.609 1 98.81 93 ASN A CA 1
ATOM 722 C C . ASN A 1 93 ? 2.539 17.406 26.844 1 98.81 93 ASN A C 1
ATOM 724 O O . ASN A 1 93 ? 3.271 16.609 27.422 1 98.81 93 ASN A O 1
ATOM 728 N N . ILE A 1 94 ? 2.65 17.625 25.547 1 98.81 94 ILE A N 1
ATOM 729 C CA . ILE A 1 94 ? 3.631 16.922 24.719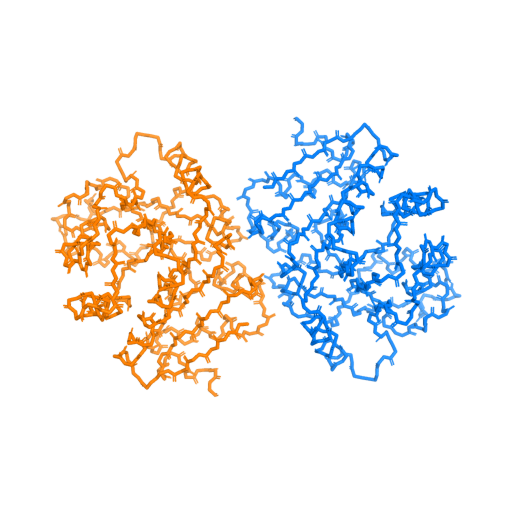 1 98.81 94 ILE A CA 1
ATOM 730 C C . ILE A 1 94 ? 5.004 17.562 24.891 1 98.81 94 ILE A C 1
ATOM 732 O O . ILE A 1 94 ? 5.109 18.781 25.094 1 98.81 94 ILE A O 1
ATOM 736 N N . ASP A 1 95 ? 6.023 16.719 24.875 1 98.75 95 ASP A N 1
ATOM 737 C CA . ASP A 1 95 ? 7.391 17.203 24.75 1 98.75 95 ASP A CA 1
ATOM 738 C C . ASP A 1 95 ? 7.676 17.688 23.328 1 98.75 95 ASP A C 1
ATOM 740 O O . ASP A 1 95 ? 7.758 16.875 22.406 1 98.75 95 ASP A O 1
ATOM 744 N N . LYS A 1 96 ? 7.883 18.891 23.125 1 98.25 96 LYS A N 1
ATOM 745 C CA . LYS A 1 96 ? 8.016 19.469 21.781 1 98.25 96 LYS A CA 1
ATOM 746 C C . LYS A 1 96 ? 9.242 18.922 21.078 1 98.25 96 LYS A C 1
ATOM 748 O O . LYS A 1 96 ? 9.305 18.906 19.844 1 98.25 96 LYS A O 1
ATOM 753 N N . SER A 1 97 ? 10.242 18.453 21.844 1 98.38 97 SER A N 1
ATOM 754 C CA . SER A 1 97 ? 11.43 17.875 21.234 1 98.38 97 SER A CA 1
ATOM 755 C C . SER A 1 97 ? 11.109 16.562 20.531 1 98.38 97 SER A C 1
ATOM 757 O O . SER A 1 97 ? 11.914 16.047 19.75 1 98.38 97 SER A O 1
ATOM 759 N N . ARG A 1 98 ? 9.898 16.062 20.734 1 98.56 98 ARG A N 1
ATOM 760 C CA . ARG A 1 98 ? 9.477 14.797 20.125 1 98.56 98 ARG A CA 1
ATOM 761 C C . ARG A 1 98 ? 8.469 15.047 19 1 98.56 98 ARG A C 1
ATOM 763 O O . ARG A 1 98 ? 7.762 14.133 18.578 1 98.56 98 ARG A O 1
ATOM 770 N N . THR A 1 99 ? 8.383 16.281 18.625 1 98.88 99 THR A N 1
ATOM 771 C CA . THR A 1 99 ? 7.508 16.641 17.516 1 98.88 99 THR A CA 1
ATOM 772 C C . THR A 1 99 ? 8.328 16.984 16.281 1 98.88 99 THR A C 1
ATOM 774 O O . THR A 1 99 ? 9.102 17.938 16.281 1 98.88 99 THR A O 1
ATOM 777 N N . PHE A 1 100 ? 8.18 16.156 15.219 1 98.88 100 PHE A N 1
ATOM 778 C CA . PHE A 1 100 ? 9.031 16.312 14.039 1 98.88 100 PHE A CA 1
ATOM 779 C C . PHE A 1 100 ? 8.234 16.812 12.844 1 98.88 100 PHE A C 1
ATOM 781 O O . PHE A 1 100 ? 7.207 16.219 12.492 1 98.88 100 PHE A O 1
ATOM 788 N N . VAL A 1 101 ? 8.648 17.906 12.328 1 98.75 101 VAL A N 1
ATOM 789 C CA . VAL A 1 101 ? 8.18 18.484 11.078 1 98.75 101 VAL A CA 1
ATOM 790 C C . VAL A 1 101 ? 9.336 18.578 10.086 1 98.75 101 VAL A C 1
ATOM 792 O O . VAL A 1 101 ? 10.461 18.906 10.469 1 98.75 101 VAL A O 1
ATOM 795 N N . PRO A 1 102 ? 9.039 18.188 8.789 1 98.56 102 PRO A N 1
ATOM 796 C CA . PRO A 1 102 ? 10.148 18.359 7.84 1 98.56 102 PRO A CA 1
ATOM 797 C C . PRO A 1 102 ? 10.758 19.75 7.879 1 98.56 102 PRO A C 1
ATOM 799 O O . PRO A 1 102 ? 10.039 20.734 8.094 1 98.56 102 PRO A O 1
ATOM 802 N N . ASN A 1 103 ? 12.055 19.812 7.672 1 98.12 103 ASN A N 1
ATOM 803 C CA . ASN A 1 103 ? 12.758 21.094 7.711 1 98.12 103 ASN A CA 1
ATOM 804 C C . ASN A 1 103 ? 12.664 21.828 6.379 1 98.12 103 ASN A C 1
ATOM 806 O O . ASN A 1 103 ? 13.391 21.5 5.438 1 98.12 103 ASN A O 1
ATOM 810 N N . GLY A 1 104 ? 11.828 22.844 6.344 1 97.5 104 GLY A N 1
ATOM 811 C CA . GLY A 1 104 ? 11.617 23.594 5.113 1 97.5 104 GLY A CA 1
ATOM 812 C C . GLY A 1 104 ? 12.781 24.484 4.746 1 97.5 104 GLY A C 1
ATOM 813 O O . GLY A 1 104 ? 12.828 25.031 3.641 1 97.5 104 GLY A O 1
ATOM 814 N N . LEU A 1 105 ? 13.773 24.625 5.625 1 97.88 105 LEU A N 1
ATOM 815 C CA . LEU A 1 105 ? 14.922 25.484 5.383 1 97.88 105 LEU A CA 1
ATOM 816 C C . LEU A 1 105 ? 16.172 24.672 5.098 1 97.88 105 LEU A C 1
ATOM 818 O O . LEU A 1 105 ? 17.281 25.219 5.051 1 97.88 105 LEU A O 1
ATOM 822 N N . ALA A 1 106 ? 16.016 23.391 4.969 1 97.75 106 ALA A N 1
ATOM 823 C CA . ALA A 1 106 ? 17.188 22.531 4.711 1 97.75 106 ALA A CA 1
ATOM 824 C C . ALA A 1 106 ? 17.922 22.984 3.459 1 97.75 106 ALA A C 1
ATOM 826 O O . ALA A 1 106 ? 17.297 23.359 2.461 1 97.75 106 ALA A O 1
ATOM 827 N N . GLU A 1 107 ? 19.234 23 3.477 1 97.44 107 GLU A N 1
ATOM 828 C CA . GLU A 1 107 ? 20.047 23.375 2.326 1 97.44 107 GLU A CA 1
ATOM 829 C C . GLU A 1 107 ? 19.859 22.391 1.178 1 97.44 107 GLU A C 1
ATOM 831 O O . GLU A 1 107 ? 19.797 22.781 0.012 1 97.44 107 GLU A O 1
ATOM 836 N N . ASP A 1 108 ? 19.797 21.172 1.492 1 98.06 108 ASP A N 1
ATOM 837 C CA . ASP A 1 108 ? 19.562 20.078 0.548 1 98.06 108 ASP A CA 1
ATOM 838 C C . ASP A 1 108 ? 18.234 19.359 0.854 1 98.06 108 ASP A C 1
ATOM 840 O O . ASP A 1 108 ? 18.188 18.484 1.713 1 98.06 108 ASP A O 1
ATOM 844 N N . ILE A 1 109 ? 17.203 19.75 0.107 1 97.88 109 ILE A N 1
ATOM 845 C CA . ILE A 1 109 ? 15.852 19.266 0.373 1 97.88 109 ILE A CA 1
ATOM 846 C C . ILE A 1 109 ? 15.781 17.75 0.111 1 97.88 109 ILE A C 1
ATOM 848 O O . ILE A 1 109 ? 15.078 17.031 0.814 1 97.88 109 ILE A O 1
ATOM 852 N N . ALA A 1 110 ? 16.484 17.328 -0.911 1 97.75 110 ALA A N 1
ATOM 853 C CA . ALA A 1 110 ? 16.516 15.891 -1.192 1 97.75 110 ALA A CA 1
ATOM 854 C C . ALA A 1 110 ? 17.094 15.109 -0.018 1 97.75 110 ALA A C 1
ATOM 856 O O . ALA A 1 110 ? 16.562 14.078 0.382 1 97.75 110 ALA A O 1
ATOM 857 N N . GLU A 1 111 ? 18.188 15.594 0.489 1 98.38 111 GLU A N 1
ATOM 858 C CA . GLU A 1 111 ? 18.812 14.977 1.657 1 98.38 111 GLU A CA 1
ATOM 859 C C . GLU A 1 111 ? 17.875 15.039 2.869 1 98.38 111 GLU A C 1
ATOM 861 O O . GLU A 1 111 ? 17.766 14.078 3.623 1 98.38 111 GLU A O 1
ATOM 866 N N . GLU A 1 112 ? 17.266 16.188 3.053 1 98.56 112 GLU A N 1
ATOM 867 C CA . GLU A 1 112 ? 16.297 16.328 4.133 1 98.56 112 GLU A CA 1
ATOM 868 C C . GLU A 1 112 ? 15.188 15.281 4.023 1 98.56 112 GLU A C 1
ATOM 870 O O . GLU A 1 112 ? 14.789 14.688 5.027 1 98.56 112 GLU A O 1
ATOM 875 N N . GLY A 1 113 ? 14.68 15.047 2.811 1 98.62 113 GLY A N 1
ATOM 876 C CA . GLY A 1 113 ? 13.656 14.023 2.609 1 98.62 113 GLY A CA 1
ATOM 877 C C . GLY A 1 113 ? 14.109 12.641 3.031 1 98.62 113 GLY A C 1
ATOM 878 O O . GLY A 1 113 ? 13.398 11.945 3.754 1 98.62 113 GLY A O 1
ATOM 879 N N . ARG A 1 114 ? 15.336 12.273 2.594 1 98.19 114 ARG A N 1
ATOM 880 C CA . ARG A 1 114 ? 15.883 10.969 2.953 1 98.19 114 ARG A CA 1
ATOM 881 C C . ARG A 1 114 ? 16.062 10.844 4.465 1 98.19 114 ARG A C 1
ATOM 883 O O . ARG A 1 114 ? 15.742 9.812 5.051 1 98.19 114 ARG A O 1
ATOM 890 N N . ASN A 1 115 ? 16.547 11.875 5.059 1 98.62 115 ASN A N 1
ATOM 891 C CA . ASN A 1 115 ? 16.766 11.891 6.5 1 98.62 115 ASN A CA 1
ATOM 892 C C . ASN A 1 115 ? 15.461 11.797 7.27 1 98.62 115 ASN A C 1
ATOM 894 O O . ASN A 1 115 ? 15.391 11.156 8.32 1 98.62 115 ASN A O 1
ATOM 898 N N . TYR A 1 116 ? 14.5 12.445 6.777 1 98.88 116 TYR A N 1
ATOM 899 C CA . TYR A 1 116 ? 13.203 12.43 7.434 1 98.88 116 TYR A CA 1
ATOM 900 C C . TYR A 1 116 ? 12.586 11.039 7.402 1 98.88 116 TYR A C 1
ATOM 902 O O . TYR A 1 116 ? 12.086 10.547 8.414 1 98.88 116 TYR A O 1
ATOM 910 N N . ASP A 1 117 ? 12.625 10.414 6.242 1 98.62 117 ASP A N 1
ATOM 911 C CA . ASP A 1 117 ? 12.156 9.039 6.141 1 98.62 117 ASP A CA 1
ATOM 912 C C . ASP A 1 117 ? 12.93 8.117 7.086 1 98.62 117 ASP A C 1
ATOM 914 O O . ASP A 1 117 ? 12.336 7.293 7.777 1 98.62 117 ASP A O 1
ATOM 918 N N . LYS A 1 118 ? 14.203 8.281 7.098 1 98.38 118 LYS A N 1
ATOM 919 C CA . LYS A 1 118 ? 15.047 7.488 7.992 1 98.38 118 LYS A CA 1
ATOM 920 C C . LYS A 1 118 ? 14.648 7.699 9.453 1 98.38 118 LYS A C 1
ATOM 922 O O . LYS A 1 118 ? 14.594 6.746 10.227 1 98.38 118 LYS A O 1
ATOM 927 N N . LYS A 1 119 ? 14.414 8.914 9.797 1 98.62 119 LYS A N 1
ATOM 928 C CA . LYS A 1 119 ? 14 9.242 11.148 1 98.62 119 LYS A CA 1
ATOM 929 C C . LYS A 1 119 ? 12.703 8.516 11.523 1 98.62 119 LYS A C 1
ATOM 931 O O . LYS A 1 119 ? 12.602 7.93 12.602 1 98.62 119 LYS A O 1
ATOM 936 N N . ILE A 1 120 ? 11.742 8.523 10.641 1 98.69 120 ILE A N 1
ATOM 937 C CA . ILE A 1 120 ? 10.469 7.855 10.883 1 98.69 120 ILE A CA 1
ATOM 938 C C . ILE A 1 120 ? 10.695 6.355 11.062 1 98.69 120 ILE A C 1
ATOM 940 O O . ILE A 1 120 ? 10.133 5.738 11.969 1 98.69 120 ILE A O 1
ATOM 944 N N . ASP A 1 121 ? 11.555 5.805 10.234 1 97.75 121 ASP A N 1
ATOM 945 C CA . ASP A 1 121 ? 11.875 4.383 10.352 1 97.75 121 ASP A CA 1
ATOM 946 C C . ASP A 1 121 ? 12.516 4.074 11.703 1 97.75 121 ASP A C 1
ATOM 948 O O . ASP A 1 121 ? 12.195 3.066 12.328 1 97.75 121 ASP A O 1
ATOM 952 N N . GLU A 1 122 ? 13.398 4.918 12.125 1 98.25 122 GLU A N 1
ATOM 953 C CA . GLU A 1 122 ? 14.117 4.73 13.383 1 98.25 122 GLU A CA 1
ATOM 954 C C . GLU A 1 122 ? 13.164 4.812 14.578 1 98.25 122 GLU A C 1
ATOM 956 O O . GLU A 1 122 ? 13.422 4.227 15.625 1 98.25 122 GLU A O 1
ATOM 961 N N . LEU A 1 123 ? 12.078 5.488 14.406 1 98.5 123 LEU A N 1
ATOM 962 C CA . LEU A 1 123 ? 11.07 5.617 15.453 1 98.5 123 LEU A CA 1
ATOM 963 C C . LEU A 1 123 ? 10.211 4.359 15.531 1 98.5 123 LEU A C 1
ATOM 965 O O . LEU A 1 123 ? 9.375 4.23 16.422 1 98.5 123 LEU A O 1
ATOM 969 N N . GLY A 1 124 ? 10.414 3.438 14.609 1 97.5 124 GLY A N 1
ATOM 970 C CA . GLY A 1 124 ? 9.602 2.234 14.555 1 97.5 124 GLY A CA 1
ATOM 971 C C . GLY A 1 124 ? 8.391 2.373 13.656 1 97.5 124 GLY A C 1
ATOM 972 O O . GLY A 1 124 ? 7.496 1.521 13.672 1 97.5 124 GLY A O 1
ATOM 973 N N . GLY A 1 125 ? 8.359 3.438 12.859 1 98.31 125 GLY A N 1
ATOM 974 C CA . GLY A 1 125 ? 7.223 3.703 11.992 1 98.31 125 GLY A CA 1
ATOM 975 C C . GLY A 1 125 ? 6.113 4.469 12.68 1 98.31 125 GLY A C 1
ATOM 976 O O . GLY A 1 125 ? 6.172 4.707 13.891 1 98.31 125 GLY A O 1
ATOM 977 N N . THR A 1 126 ? 5.129 4.863 11.93 1 98.75 126 THR A N 1
ATOM 978 C CA . THR A 1 126 ? 3.977 5.605 12.438 1 98.75 126 THR A CA 1
ATOM 979 C C . THR A 1 126 ? 2.879 4.648 12.891 1 98.75 126 THR A C 1
ATOM 981 O O . THR A 1 126 ? 2.512 3.723 12.172 1 98.75 126 THR A O 1
ATOM 984 N N . ASP A 1 127 ? 2.396 4.895 14.086 1 98.88 127 ASP A N 1
ATOM 985 C CA . ASP A 1 127 ? 1.361 4.02 14.625 1 98.88 127 ASP A CA 1
ATOM 986 C C . ASP A 1 127 ? -0.001 4.336 14.016 1 98.88 127 ASP A C 1
ATOM 988 O O . ASP A 1 127 ? -0.791 3.43 13.742 1 98.88 127 ASP A O 1
ATOM 992 N N . ILE A 1 128 ? -0.29 5.605 13.812 1 98.94 128 ILE A N 1
ATOM 993 C CA . ILE A 1 128 ? -1.49 6.047 13.109 1 98.94 128 ILE A CA 1
ATOM 994 C C . ILE A 1 128 ? -1.19 7.324 12.328 1 98.94 128 ILE A C 1
ATOM 996 O O . ILE A 1 128 ? -0.656 8.289 12.883 1 98.94 128 ILE A O 1
ATOM 1000 N N . GLN A 1 129 ? -1.407 7.32 11.047 1 98.94 129 GLN A N 1
ATOM 1001 C CA . GLN A 1 129 ? -1.207 8.469 10.172 1 98.94 129 GLN A CA 1
ATOM 1002 C C . GLN A 1 129 ? -2.533 9.148 9.844 1 98.94 129 GLN A C 1
ATOM 1004 O O . GLN A 1 129 ? -3.412 8.547 9.227 1 98.94 129 GLN A O 1
ATOM 1009 N N . LEU A 1 130 ? -2.691 10.344 10.312 1 98.94 130 LEU A N 1
ATOM 1010 C CA . LEU A 1 130 ? -3.826 11.195 9.961 1 98.94 130 LEU A CA 1
ATOM 1011 C C . LEU A 1 130 ? -3.646 11.797 8.57 1 98.94 130 LEU A C 1
ATOM 1013 O O . LEU A 1 130 ? -2.576 12.32 8.25 1 98.94 130 LEU A O 1
ATOM 1017 N N . LEU A 1 131 ? -4.684 11.68 7.844 1 98.94 131 LEU A N 1
ATOM 1018 C CA . LEU A 1 131 ? -4.68 12.273 6.508 1 98.94 131 LEU A CA 1
ATOM 1019 C C . LEU A 1 131 ? -5.945 13.094 6.273 1 98.94 131 LEU A C 1
ATOM 1021 O O . LEU A 1 131 ? -7.035 12.703 6.703 1 98.94 131 LEU A O 1
ATOM 1025 N N . GLY A 1 132 ? -5.785 14.258 5.715 1 98.56 132 GLY A N 1
ATOM 1026 C CA . GLY A 1 132 ? -6.855 14.859 4.934 1 98.56 132 GLY A CA 1
ATOM 1027 C C . GLY A 1 132 ? -6.797 14.492 3.465 1 98.56 132 GLY A C 1
ATOM 1028 O O . GLY A 1 132 ? -5.891 13.773 3.033 1 98.56 132 GLY A O 1
ATOM 1029 N N . ILE A 1 133 ? -7.797 15.023 2.74 1 98.38 133 ILE A N 1
ATOM 1030 C CA . ILE A 1 133 ? -7.848 14.719 1.314 1 98.38 133 ILE A CA 1
ATOM 1031 C C . ILE A 1 133 ? -8.211 15.984 0.533 1 98.38 133 ILE A C 1
ATOM 1033 O O . ILE A 1 133 ? -9.07 16.75 0.955 1 98.38 133 ILE A O 1
ATOM 1037 N N . GLY A 1 134 ? -7.457 16.281 -0.549 1 97.06 134 GLY A N 1
ATOM 1038 C CA . GLY A 1 134 ? -7.836 17.359 -1.442 1 97.06 134 GLY A CA 1
ATOM 1039 C C . GLY A 1 134 ? -9.047 17.031 -2.295 1 97.06 134 GLY A C 1
ATOM 1040 O O . GLY A 1 134 ? -9.438 15.875 -2.41 1 97.06 134 GLY A O 1
ATOM 1041 N N . ASN A 1 135 ? -9.547 18.062 -2.939 1 96.44 135 ASN A N 1
ATOM 1042 C CA . ASN A 1 135 ? -10.695 17.859 -3.822 1 96.44 135 ASN A CA 1
ATOM 1043 C C . ASN A 1 135 ? -10.352 16.938 -4.984 1 96.44 135 ASN A C 1
ATOM 1045 O O . ASN A 1 135 ? -11.234 16.25 -5.516 1 96.44 135 ASN A O 1
ATOM 1049 N N . ASN A 1 136 ? -9.086 16.969 -5.336 1 96.5 136 ASN A N 1
ATOM 1050 C CA . ASN A 1 136 ? -8.641 16.156 -6.465 1 96.5 136 ASN A CA 1
ATOM 1051 C C . ASN A 1 136 ? -8.062 14.82 -6.008 1 96.5 136 ASN A C 1
ATOM 1053 O O . ASN A 1 136 ? -7.414 14.125 -6.785 1 96.5 136 ASN A O 1
ATOM 1057 N N . GLY A 1 137 ? -8.188 14.531 -4.734 1 97.81 137 GLY A N 1
ATOM 1058 C CA . GLY A 1 137 ? -7.789 13.234 -4.219 1 97.81 137 GLY A CA 1
ATOM 1059 C C . GLY A 1 137 ? -6.359 13.203 -3.713 1 97.81 137 GLY A C 1
ATOM 1060 O O . GLY A 1 137 ? -5.863 12.156 -3.301 1 97.81 137 GLY A O 1
ATOM 1061 N N . HIS A 1 138 ? -5.625 14.336 -3.777 1 98 138 HIS A N 1
ATOM 1062 C CA . HIS A 1 138 ? -4.262 14.297 -3.266 1 98 138 HIS A CA 1
ATOM 1063 C C . HIS A 1 138 ? -4.242 14.086 -1.755 1 98 138 HIS A C 1
ATOM 1065 O O . HIS A 1 138 ? -5.176 14.492 -1.058 1 98 138 HIS A O 1
ATOM 1071 N N . ILE A 1 139 ? -3.322 13.461 -1.203 1 97.5 139 ILE A N 1
ATOM 1072 C CA . ILE A 1 139 ? -3.004 13.344 0.216 1 97.5 139 ILE A CA 1
ATOM 1073 C C . ILE A 1 139 ? -1.623 13.938 0.484 1 97.5 139 ILE A C 1
ATOM 1075 O O . ILE A 1 139 ? -0.702 13.773 -0.32 1 97.5 139 ILE A O 1
ATOM 1079 N N . ALA A 1 140 ? -1.492 14.602 1.597 1 97.88 140 ALA A N 1
ATOM 1080 C CA . ALA A 1 140 ? -0.332 15.484 1.721 1 97.88 140 ALA A CA 1
ATOM 1081 C C . ALA A 1 140 ? -0.173 16.359 0.483 1 97.88 140 ALA A C 1
ATOM 1083 O O . ALA A 1 140 ? -1.12 17.031 0.062 1 97.88 140 ALA A O 1
ATOM 1084 N N . PHE A 1 141 ? 0.97 16.516 -0.07 1 97.69 141 PHE A N 1
ATOM 1085 C CA . PHE A 1 141 ? 1.139 17.281 -1.3 1 97.69 141 PHE A CA 1
ATOM 1086 C C . PHE A 1 141 ? 1.416 16.359 -2.479 1 97.69 141 PHE A C 1
ATOM 1088 O O . PHE A 1 141 ? 2.008 16.781 -3.477 1 97.69 141 PHE A O 1
ATOM 1095 N N . ASN A 1 142 ? 1.001 15.047 -2.328 1 98.12 142 ASN A N 1
ATOM 1096 C CA . ASN A 1 142 ? 1.078 14.141 -3.467 1 98.12 142 ASN A CA 1
ATOM 1097 C C . ASN A 1 142 ? -0.094 14.336 -4.422 1 98.12 142 ASN A C 1
ATOM 1099 O O . ASN A 1 142 ? -1.137 13.695 -4.273 1 98.12 142 ASN A O 1
ATOM 1103 N N . GLU A 1 143 ? 0.11 15.133 -5.434 1 97.38 143 GLU A N 1
ATOM 1104 C CA . GLU A 1 143 ? -0.896 15.523 -6.414 1 97.38 143 GLU A CA 1
ATOM 1105 C C . GLU A 1 143 ? -1.04 14.461 -7.504 1 97.38 143 GLU A C 1
ATOM 1107 O O . GLU A 1 143 ? -0.11 13.695 -7.762 1 97.38 143 GLU A O 1
ATOM 1112 N N . PRO A 1 144 ? -2.273 14.406 -8.07 1 97.38 144 PRO A N 1
ATOM 1113 C CA . PRO A 1 144 ? -2.428 13.508 -9.219 1 97.38 144 PRO A CA 1
ATOM 1114 C C . PRO A 1 144 ? -1.335 13.695 -10.266 1 97.38 144 PRO A C 1
ATOM 1116 O O . PRO A 1 144 ? -0.97 14.828 -10.586 1 97.38 144 PRO A O 1
ATOM 1119 N N . ASP A 1 145 ? -0.798 12.695 -10.703 1 97.38 145 ASP A N 1
ATOM 1120 C CA . ASP A 1 145 ? 0.245 12.672 -11.719 1 97.38 145 ASP A CA 1
ATOM 1121 C C . ASP A 1 145 ? 0.368 11.281 -12.344 1 97.38 145 ASP A C 1
ATOM 1123 O O . ASP A 1 145 ? -0.257 10.328 -11.875 1 97.38 145 ASP A O 1
ATOM 1127 N N . GLN A 1 146 ? 1.079 11.203 -13.438 1 96.62 146 GLN A N 1
ATOM 1128 C CA . GLN A 1 146 ? 1.333 9.898 -14.047 1 96.62 146 GLN A CA 1
ATOM 1129 C C . GLN A 1 146 ? 2.111 8.992 -13.094 1 96.62 146 GLN A C 1
ATOM 1131 O O . GLN A 1 146 ? 1.832 7.801 -13 1 96.62 146 GLN A O 1
ATOM 1136 N N . ASP A 1 147 ? 3.066 9.617 -12.43 1 97.12 147 ASP A N 1
ATOM 1137 C CA . ASP A 1 147 ? 3.887 8.938 -11.438 1 97.12 147 ASP A CA 1
ATOM 1138 C C . ASP A 1 147 ? 3.865 9.68 -10.102 1 97.12 147 ASP A C 1
ATOM 1140 O O . ASP A 1 147 ? 3.906 10.906 -10.07 1 97.12 147 ASP A O 1
ATOM 1144 N N . LEU A 1 148 ? 3.768 8.953 -9.031 1 98.25 148 LEU A N 1
ATOM 1145 C CA . LEU A 1 148 ? 3.902 9.484 -7.68 1 98.25 148 LEU A CA 1
ATOM 1146 C C . LEU A 1 148 ? 5.254 9.109 -7.078 1 98.25 148 LEU A C 1
ATOM 1148 O O . LEU A 1 148 ? 5.988 8.305 -7.648 1 98.25 148 LEU A O 1
ATOM 1152 N N . VAL A 1 149 ? 5.598 9.734 -6 1 98.12 149 VAL A N 1
ATOM 1153 C CA . VAL A 1 149 ? 6.922 9.547 -5.406 1 98.12 149 VAL A CA 1
ATOM 1154 C C . VAL A 1 149 ? 6.793 8.812 -4.078 1 98.12 149 VAL A C 1
ATOM 1156 O O . VAL A 1 149 ? 5.93 9.133 -3.258 1 98.12 149 VAL A O 1
ATOM 1159 N N . ALA A 1 150 ? 7.66 7.797 -3.869 1 98.19 150 ALA A N 1
ATOM 1160 C CA . ALA A 1 150 ? 7.562 6.941 -2.689 1 98.19 150 ALA A CA 1
ATOM 1161 C C . ALA A 1 150 ? 8.102 7.652 -1.45 1 98.19 150 ALA A C 1
ATOM 1163 O O . ALA A 1 150 ? 7.477 7.613 -0.386 1 98.19 150 ALA A O 1
ATOM 1164 N N . GLY A 1 151 ? 9.234 8.258 -1.587 1 98.5 151 GLY A N 1
ATOM 1165 C CA . GLY A 1 151 ? 9.883 8.867 -0.437 1 98.5 151 GLY A CA 1
ATOM 1166 C C . GLY A 1 151 ? 9.508 10.328 -0.244 1 98.5 151 GLY A C 1
ATOM 1167 O O . GLY A 1 151 ? 8.891 10.938 -1.119 1 98.5 151 GLY A O 1
ATOM 1168 N N . THR A 1 152 ? 9.82 10.844 0.927 1 98.81 152 THR A N 1
ATOM 1169 C CA . THR A 1 152 ? 9.68 12.281 1.161 1 98.81 152 THR A CA 1
ATOM 1170 C C . THR A 1 152 ? 10.469 13.078 0.125 1 98.81 152 THR A C 1
ATOM 1172 O O . THR A 1 152 ? 11.617 12.742 -0.185 1 98.81 152 THR A O 1
ATOM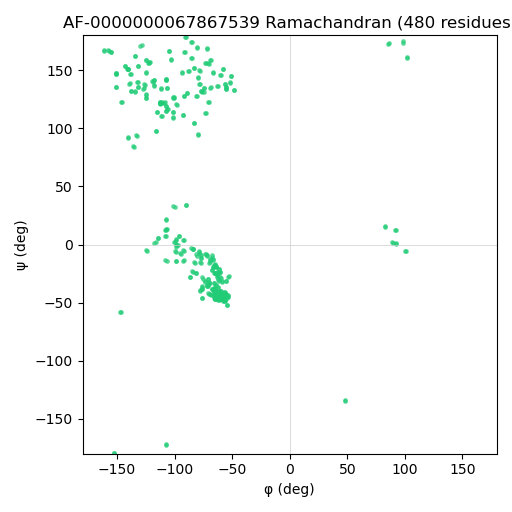 1175 N N . HIS A 1 153 ? 9.812 14.102 -0.41 1 98.69 153 HIS A N 1
ATOM 1176 C CA . HIS A 1 153 ? 10.422 14.727 -1.576 1 98.69 153 HIS A CA 1
ATOM 1177 C C . HIS A 1 153 ? 9.961 16.172 -1.734 1 98.69 153 HIS A C 1
ATOM 1179 O O . HIS A 1 153 ? 9.016 16.609 -1.074 1 98.69 153 HIS A O 1
ATOM 1185 N N . LEU A 1 154 ? 10.695 16.859 -2.586 1 98.38 154 LEU A N 1
ATOM 1186 C CA . LEU A 1 154 ? 10.32 18.188 -3.023 1 98.38 154 LEU A CA 1
ATOM 1187 C C . LEU A 1 154 ? 9.164 18.141 -4.016 1 98.38 154 LEU A C 1
ATOM 1189 O O . LEU A 1 154 ? 9.148 17.281 -4.906 1 98.38 154 LEU A O 1
ATOM 1193 N N . THR A 1 155 ? 8.18 18.984 -3.854 1 97.88 155 THR A N 1
ATOM 1194 C CA . THR A 1 155 ? 7.094 19.062 -4.82 1 97.88 155 THR A CA 1
ATOM 1195 C C . THR A 1 155 ? 6.676 20.516 -5.047 1 97.88 155 THR A C 1
ATOM 1197 O O . THR A 1 155 ? 6.824 21.344 -4.156 1 97.88 155 THR A O 1
ATOM 1200 N N . GLY A 1 156 ? 6.191 20.781 -6.211 1 96.62 156 GLY A N 1
ATOM 1201 C CA . GLY A 1 156 ? 5.617 22.078 -6.48 1 96.62 156 GLY A CA 1
ATOM 1202 C C . GLY A 1 156 ? 4.215 22.25 -5.922 1 96.62 156 GLY A C 1
ATOM 1203 O O . GLY A 1 156 ? 3.477 21.266 -5.789 1 96.62 156 GLY A O 1
ATOM 1204 N N . LEU A 1 157 ? 3.875 23.469 -5.559 1 94.75 157 LEU A N 1
ATOM 1205 C CA . LEU A 1 157 ? 2.516 23.781 -5.125 1 94.75 157 LEU A CA 1
ATOM 1206 C C . LEU A 1 157 ? 1.638 24.141 -6.316 1 94.75 157 LEU A C 1
ATOM 1208 O O . LEU A 1 157 ? 2.133 24.656 -7.328 1 94.75 157 LEU A O 1
ATOM 1212 N N . THR A 1 158 ? 0.43 23.844 -6.172 1 90.5 158 THR A N 1
ATOM 1213 C CA . THR A 1 158 ? -0.488 24.219 -7.238 1 90.5 158 THR A CA 1
ATOM 1214 C C . THR A 1 158 ? -0.664 25.734 -7.281 1 90.5 158 THR A C 1
ATOM 1216 O O . THR A 1 158 ? -0.468 26.422 -6.273 1 90.5 158 THR A O 1
ATOM 1219 N N . GLN A 1 159 ? -1.096 26.203 -8.445 1 91.12 159 GLN A N 1
ATOM 1220 C CA . GLN A 1 159 ? -1.354 27.641 -8.594 1 91.12 159 GLN A CA 1
ATOM 1221 C C . GLN A 1 159 ? -2.463 28.094 -7.652 1 91.12 159 GLN A C 1
ATOM 1223 O O . GLN A 1 159 ? -2.402 29.203 -7.102 1 91.12 159 GLN A O 1
ATOM 1228 N N . SER A 1 160 ? -3.389 27.219 -7.512 1 87.88 160 SER A N 1
ATOM 1229 C CA . SER A 1 160 ? -4.488 27.547 -6.605 1 87.88 160 SER A CA 1
ATOM 1230 C C . SER A 1 160 ? -3.986 27.734 -5.18 1 87.88 160 SER A C 1
ATOM 1232 O O . SER A 1 160 ? -4.414 28.672 -4.488 1 87.88 160 SER A O 1
ATOM 1234 N N . THR A 1 161 ? -3.084 26.922 -4.699 1 86.5 161 THR A N 1
ATOM 1235 C CA . THR A 1 161 ? -2.51 27.047 -3.365 1 86.5 161 THR A CA 1
ATOM 1236 C C . THR A 1 161 ? -1.682 28.312 -3.238 1 86.5 161 THR A C 1
ATOM 1238 O O . THR A 1 161 ? -1.769 29.016 -2.23 1 86.5 161 THR A O 1
ATOM 1241 N N . ILE A 1 162 ? -0.967 28.625 -4.246 1 92.06 162 ILE A N 1
ATOM 1242 C CA . ILE A 1 162 ? -0.125 29.812 -4.25 1 92.06 162 ILE A CA 1
ATOM 1243 C C . ILE A 1 162 ? -0.999 31.062 -4.172 1 92.06 162 ILE A C 1
ATOM 1245 O O . ILE A 1 162 ? -0.748 31.953 -3.355 1 92.06 162 ILE A O 1
ATOM 1249 N N . GLU A 1 163 ? -2.018 31.062 -4.969 1 90.62 163 GLU A N 1
ATOM 1250 C CA . GLU A 1 163 ? -2.93 32.188 -4.98 1 90.62 163 GLU A CA 1
ATOM 1251 C C . GLU A 1 163 ? -3.666 32.312 -3.65 1 90.62 163 GLU A C 1
ATOM 1253 O O . GLU A 1 163 ? -3.818 33.438 -3.125 1 90.62 163 GLU A O 1
ATOM 1258 N N . ALA A 1 164 ? -4.035 31.25 -3.127 1 85.31 164 ALA A N 1
ATOM 1259 C CA . ALA A 1 164 ? -4.734 31.25 -1.845 1 85.31 164 ALA A CA 1
ATOM 1260 C C . ALA A 1 164 ? -3.836 31.781 -0.733 1 85.31 164 ALA A C 1
ATOM 1262 O O . ALA A 1 164 ? -4.309 32.438 0.188 1 85.31 164 ALA A O 1
ATOM 1263 N N . ASN A 1 165 ? -2.549 31.484 -0.82 1 89 165 ASN A N 1
ATOM 1264 C CA . ASN A 1 165 ? -1.599 31.891 0.211 1 89 165 ASN A CA 1
ATOM 1265 C C . ASN A 1 165 ? -1.133 33.344 0.008 1 89 165 ASN A C 1
ATOM 1267 O O . ASN A 1 165 ? -0.569 33.938 0.92 1 89 165 ASN A O 1
ATOM 1271 N N . ALA A 1 166 ? -1.368 33.812 -1.111 1 90.88 166 ALA A N 1
ATOM 1272 C CA . ALA A 1 166 ? -0.832 35.125 -1.482 1 90.88 166 ALA A CA 1
ATOM 1273 C C . ALA A 1 166 ? -1.315 36.219 -0.522 1 90.88 166 ALA A C 1
ATOM 1275 O O . ALA A 1 166 ? -0.579 37.156 -0.216 1 90.88 166 ALA A O 1
ATOM 1276 N N . ARG A 1 167 ? -2.463 36.094 0.002 1 88.94 167 ARG A N 1
ATOM 1277 C CA . ARG A 1 167 ? -3.07 37.125 0.857 1 88.94 167 ARG A CA 1
ATOM 1278 C C . ARG A 1 167 ? -2.338 37.219 2.189 1 88.94 167 ARG A C 1
ATOM 1280 O O . ARG A 1 167 ? -2.504 38.219 2.922 1 88.94 167 ARG A O 1
ATOM 1287 N N . PHE A 1 168 ? -1.501 36.25 2.471 1 90.38 168 PHE A N 1
ATOM 1288 C CA . PHE A 1 168 ? -0.818 36.219 3.758 1 90.38 168 PHE A CA 1
ATOM 1289 C C . PHE A 1 168 ? 0.595 36.781 3.643 1 90.38 168 PHE A C 1
ATOM 1291 O O . PHE A 1 168 ? 1.339 36.812 4.625 1 90.38 168 PHE A O 1
ATOM 1298 N N . PHE A 1 169 ? 0.924 37.156 2.492 1 92 169 PHE A N 1
ATOM 1299 C CA . PHE A 1 169 ? 2.268 37.656 2.238 1 92 169 PHE A CA 1
ATOM 1300 C C . PHE A 1 169 ? 2.213 39.031 1.613 1 92 169 PHE A C 1
ATOM 1302 O O . PHE A 1 169 ? 1.163 39.469 1.126 1 92 169 PHE A O 1
ATOM 1309 N N . ASP A 1 170 ? 3.301 39.781 1.721 1 91.31 170 ASP A N 1
ATOM 1310 C CA . ASP A 1 170 ? 3.35 41.156 1.182 1 91.31 170 ASP A CA 1
ATOM 1311 C C . ASP A 1 170 ? 3.357 41.125 -0.345 1 91.31 170 ASP A C 1
ATOM 1313 O O . ASP A 1 170 ? 2.898 42.094 -0.984 1 91.31 170 ASP A O 1
ATOM 1317 N N . SER A 1 171 ? 3.936 40.156 -0.904 1 90.06 171 SER A N 1
ATOM 1318 C CA . SER A 1 171 ? 3.986 40 -2.352 1 90.06 171 SER A CA 1
ATOM 1319 C C . SER A 1 171 ? 3.881 38.5 -2.727 1 90.06 171 SER A C 1
ATOM 1321 O O . SER A 1 171 ? 4.254 37.625 -1.94 1 90.06 171 SER A O 1
ATOM 1323 N N . ILE A 1 172 ? 3.391 38.25 -3.891 1 88.12 172 ILE A N 1
ATOM 1324 C CA . ILE A 1 172 ? 3.199 36.875 -4.371 1 88.12 172 ILE A CA 1
ATOM 1325 C C . ILE A 1 172 ? 4.551 36.188 -4.48 1 88.12 172 ILE A C 1
ATOM 1327 O O . ILE A 1 172 ? 4.633 34.938 -4.348 1 88.12 172 ILE A O 1
ATOM 1331 N N . ASP A 1 173 ? 5.594 36.969 -4.641 1 87.81 173 ASP A N 1
ATOM 1332 C CA . ASP A 1 173 ? 6.934 36.406 -4.789 1 87.81 173 ASP A CA 1
ATOM 1333 C C . ASP A 1 173 ? 7.422 35.781 -3.48 1 87.81 173 ASP A C 1
ATOM 1335 O O . ASP A 1 173 ? 8.367 35 -3.473 1 87.81 173 ASP A O 1
ATOM 1339 N N . GLU A 1 174 ? 6.746 36.094 -2.398 1 90.06 174 GLU A N 1
ATOM 1340 C CA . GLU A 1 174 ? 7.121 35.594 -1.078 1 90.06 174 GLU A CA 1
ATOM 1341 C C . GLU A 1 174 ? 6.383 34.312 -0.746 1 90.06 174 GLU A C 1
ATOM 1343 O O . GLU A 1 174 ? 6.734 33.625 0.208 1 90.06 174 GLU A O 1
ATOM 1348 N N . VAL A 1 175 ? 5.398 34.062 -1.504 1 91.62 175 VAL A N 1
ATOM 1349 C CA . VAL A 1 175 ? 4.617 32.844 -1.3 1 91.62 175 VAL A CA 1
ATOM 1350 C C . VAL A 1 175 ? 5.445 31.625 -1.688 1 91.62 175 VAL A C 1
ATOM 1352 O O . VAL A 1 175 ? 5.988 31.562 -2.793 1 91.62 175 VAL A O 1
ATOM 1355 N N . PRO A 1 176 ? 5.586 30.719 -0.69 1 94.25 176 PRO A N 1
ATOM 1356 C CA . PRO A 1 176 ? 6.305 29.5 -1.071 1 94.25 176 PRO A CA 1
ATOM 1357 C C . PRO A 1 176 ? 5.734 28.844 -2.33 1 94.25 176 PRO A C 1
ATOM 1359 O O . PRO A 1 176 ? 4.516 28.828 -2.525 1 94.25 176 PRO A O 1
ATOM 1362 N N . LYS A 1 177 ? 6.609 28.344 -3.215 1 95.94 177 LYS A N 1
ATOM 1363 C CA . LYS A 1 177 ? 6.188 27.719 -4.461 1 95.94 177 LYS A CA 1
ATOM 1364 C C . LYS A 1 177 ? 6.395 26.203 -4.414 1 95.94 177 LYS A C 1
ATOM 1366 O O . LYS A 1 177 ? 5.926 25.484 -5.293 1 95.94 177 LYS A O 1
ATOM 1371 N N . THR A 1 178 ? 7.16 25.812 -3.395 1 97.62 178 THR A N 1
ATOM 1372 C CA . THR A 1 178 ? 7.453 24.391 -3.238 1 97.62 178 THR A CA 1
ATOM 1373 C C . THR A 1 178 ? 7.281 23.953 -1.784 1 97.62 178 THR A C 1
ATOM 1375 O O . THR A 1 178 ? 7.199 24.797 -0.887 1 97.62 178 THR A O 1
ATOM 1378 N N . ALA A 1 179 ? 7.16 22.734 -1.595 1 98.38 179 ALA A N 1
ATOM 1379 C CA . ALA A 1 179 ? 7.062 22.109 -0.277 1 98.38 179 ALA A CA 1
ATOM 1380 C C . ALA A 1 179 ? 7.84 20.797 -0.233 1 98.38 179 ALA A C 1
ATOM 1382 O O . ALA A 1 179 ? 8.109 20.188 -1.274 1 98.38 179 ALA A O 1
ATOM 1383 N N . ILE A 1 180 ? 8.328 20.438 0.924 1 98.69 180 ILE A N 1
ATOM 1384 C CA . ILE A 1 180 ? 8.773 19.078 1.201 1 98.69 180 ILE A CA 1
ATOM 1385 C C . ILE A 1 180 ? 7.625 18.266 1.793 1 98.69 180 ILE A C 1
ATOM 1387 O O . ILE A 1 180 ? 6.938 18.719 2.705 1 98.69 180 ILE A O 1
ATOM 1391 N N . THR A 1 181 ? 7.352 17.125 1.223 1 98.81 181 THR A N 1
ATOM 1392 C CA . THR A 1 181 ? 6.188 16.344 1.612 1 98.81 181 THR A CA 1
ATOM 1393 C C . THR A 1 181 ? 6.527 14.852 1.674 1 98.81 181 THR A C 1
ATOM 1395 O O . THR A 1 181 ? 7.289 14.352 0.844 1 98.81 181 THR A O 1
ATOM 1398 N N . MET A 1 182 ? 5.988 14.188 2.729 1 98.81 182 MET A N 1
ATOM 1399 C CA . MET A 1 182 ? 6.113 12.734 2.762 1 98.81 182 MET A CA 1
ATOM 1400 C C . MET A 1 182 ? 5.551 12.109 1.489 1 98.81 182 MET A C 1
ATOM 1402 O O . MET A 1 182 ? 4.5 12.531 1 1 98.81 182 MET A O 1
ATOM 1406 N N . GLY A 1 183 ? 6.277 11.18 0.955 1 98.56 183 GLY A N 1
ATOM 1407 C CA . GLY A 1 183 ? 5.762 10.438 -0.185 1 98.56 183 GLY A CA 1
ATOM 1408 C C . GLY A 1 183 ? 4.805 9.328 0.208 1 98.56 183 GLY A C 1
ATOM 1409 O O . GLY A 1 183 ? 4.68 8.992 1.389 1 98.56 183 GLY A O 1
ATOM 1410 N N . LEU A 1 184 ? 4.156 8.773 -0.787 1 98.12 184 LEU A N 1
ATOM 1411 C CA . LEU A 1 184 ? 3.143 7.754 -0.552 1 98.12 184 LEU A CA 1
ATOM 1412 C C . LEU A 1 184 ? 3.766 6.492 0.035 1 98.12 184 LEU A C 1
ATOM 1414 O O . LEU A 1 184 ? 3.123 5.773 0.805 1 98.12 184 LEU A O 1
ATOM 1418 N N . GLY A 1 185 ? 5.008 6.188 -0.367 1 97.81 185 GLY A N 1
ATOM 1419 C CA . GLY A 1 185 ? 5.688 5.043 0.213 1 97.81 185 GLY A CA 1
ATOM 1420 C C . GLY A 1 185 ? 5.781 5.105 1.726 1 97.81 185 GLY A C 1
ATOM 1421 O O . GLY A 1 185 ? 5.465 4.133 2.414 1 97.81 185 GLY A O 1
ATOM 1422 N N . GLN A 1 186 ? 6.188 6.223 2.207 1 97.5 186 GLN A N 1
ATOM 1423 C CA . GLN A 1 186 ? 6.328 6.406 3.648 1 97.5 186 GLN A CA 1
ATOM 1424 C C . GLN A 1 186 ? 4.965 6.469 4.332 1 97.5 186 GLN A C 1
ATOM 1426 O O . GLN A 1 186 ? 4.758 5.84 5.371 1 97.5 186 GLN A O 1
ATOM 1431 N N . ILE A 1 187 ? 4.004 7.152 3.773 1 98.75 187 ILE A N 1
ATOM 1432 C CA . ILE A 1 187 ? 2.668 7.32 4.332 1 98.75 187 ILE A CA 1
ATOM 1433 C C . ILE A 1 187 ? 2.002 5.957 4.496 1 98.75 187 ILE A C 1
ATOM 1435 O O . ILE A 1 187 ? 1.459 5.645 5.559 1 98.75 187 ILE A O 1
ATOM 1439 N N . MET A 1 188 ? 2.102 5.145 3.535 1 98.69 188 MET A N 1
ATOM 1440 C CA . MET A 1 188 ? 1.364 3.887 3.469 1 98.69 188 MET A CA 1
ATOM 1441 C C . MET A 1 188 ? 1.997 2.838 4.375 1 98.69 188 MET A C 1
ATOM 1443 O O . MET A 1 188 ? 1.394 1.797 4.645 1 98.69 188 MET A O 1
ATOM 1447 N N . LYS A 1 189 ? 3.164 3.074 4.883 1 98.19 189 LYS A N 1
ATOM 1448 C CA . LYS A 1 189 ? 3.844 2.137 5.773 1 98.19 189 LYS A CA 1
ATOM 1449 C C . LYS A 1 189 ? 3.375 2.312 7.215 1 98.19 189 LYS A C 1
ATOM 1451 O O . LYS A 1 189 ? 3.773 1.553 8.102 1 98.19 189 LYS A O 1
ATOM 1456 N N . ALA A 1 190 ? 2.516 3.291 7.445 1 98.69 190 ALA A N 1
ATOM 1457 C CA . ALA A 1 190 ? 1.914 3.441 8.766 1 98.69 190 ALA A CA 1
ATOM 1458 C C . ALA A 1 190 ? 1.161 2.178 9.172 1 98.69 190 ALA A C 1
ATOM 1460 O O . ALA A 1 190 ? 0.653 1.448 8.32 1 98.69 190 ALA A O 1
ATOM 1461 N N . LYS A 1 191 ? 1.096 1.925 10.492 1 98.19 191 LYS A N 1
ATOM 1462 C CA . LYS A 1 191 ? 0.388 0.741 10.97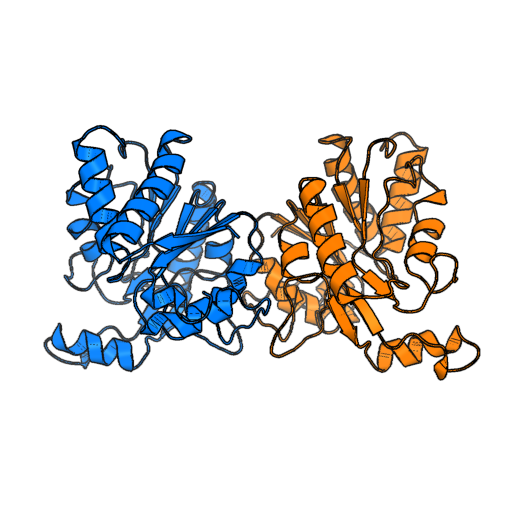7 1 98.19 191 LYS A CA 1
ATOM 1463 C C . LYS A 1 191 ? -1.12 0.897 10.805 1 98.19 191 LYS A C 1
ATOM 1465 O O . LYS A 1 191 ? -1.82 -0.073 10.508 1 98.19 191 LYS A O 1
ATOM 1470 N N . LYS A 1 192 ? -1.592 2.076 10.977 1 98.69 192 LYS A N 1
ATOM 1471 C CA . LYS A 1 192 ? -2.988 2.467 10.805 1 98.69 192 LYS A CA 1
ATOM 1472 C C . LYS A 1 192 ? -3.1 3.812 10.094 1 98.69 192 LYS A C 1
ATOM 1474 O O . LYS A 1 192 ? -2.236 4.68 10.258 1 98.69 192 LYS A O 1
ATOM 1479 N N . ILE A 1 193 ? -4.156 4.023 9.273 1 98.94 193 ILE A N 1
ATOM 1480 C CA . ILE A 1 193 ? -4.379 5.293 8.586 1 98.94 193 ILE A CA 1
ATOM 1481 C C . ILE A 1 193 ? -5.773 5.82 8.922 1 98.94 193 ILE A C 1
ATOM 1483 O O . ILE A 1 193 ? -6.75 5.066 8.906 1 98.94 193 ILE A O 1
ATOM 1487 N N . LEU A 1 194 ? -5.867 7.023 9.336 1 98.94 194 LEU A N 1
ATOM 1488 C CA . LEU A 1 194 ? -7.109 7.746 9.578 1 98.94 194 LEU A CA 1
ATOM 1489 C C . LEU A 1 194 ? -7.301 8.859 8.555 1 98.94 194 LEU A C 1
ATOM 1491 O O . LEU A 1 194 ? -6.523 9.82 8.523 1 98.94 194 LEU A O 1
ATOM 1495 N N . LEU A 1 195 ? -8.242 8.695 7.699 1 98.94 195 LEU A N 1
ATOM 1496 C CA . LEU A 1 195 ? -8.586 9.734 6.734 1 98.94 195 LEU A CA 1
ATOM 1497 C C . LEU A 1 195 ? -9.836 10.492 7.18 1 98.94 195 LEU A C 1
ATOM 1499 O O . LEU A 1 195 ? -10.867 9.883 7.48 1 98.94 195 LEU A O 1
ATOM 1503 N N . VAL A 1 196 ? -9.734 11.797 7.246 1 98.94 196 VAL A N 1
ATOM 1504 C CA . VAL A 1 196 ? -10.891 12.633 7.57 1 98.94 196 VAL A CA 1
ATOM 1505 C C . VAL A 1 196 ? -11.188 13.578 6.41 1 98.94 196 VAL A C 1
ATOM 1507 O O . VAL A 1 196 ? -10.266 14.094 5.77 1 98.94 196 VAL A O 1
ATOM 1510 N N . ALA A 1 197 ? -12.406 13.789 6.105 1 98.75 197 ALA A N 1
ATOM 1511 C CA . ALA A 1 197 ? -12.828 14.703 5.051 1 98.75 197 ALA A CA 1
ATOM 1512 C C . ALA A 1 197 ? -14.203 15.297 5.355 1 98.75 197 ALA A C 1
ATOM 1514 O O . ALA A 1 197 ? -15.109 14.594 5.801 1 98.75 197 ALA A O 1
ATOM 1515 N N . SER A 1 198 ? -14.336 16.594 5.145 1 98.5 198 SER A N 1
ATOM 1516 C CA . SER A 1 198 ? -15.586 17.297 5.395 1 98.5 198 SER A CA 1
ATOM 1517 C C . SER A 1 198 ? -15.969 18.188 4.215 1 98.5 198 SER A C 1
ATOM 1519 O O . SER A 1 198 ? -15.102 18.844 3.627 1 98.5 198 SER A O 1
ATOM 1521 N N . GLY A 1 199 ? -17.281 18.188 3.918 1 98.31 199 GLY A N 1
ATOM 1522 C CA . GLY A 1 199 ? -17.797 19.109 2.92 1 98.31 199 GLY A CA 1
ATOM 1523 C C . GLY A 1 199 ? -18.062 18.453 1.578 1 98.31 199 GLY A C 1
ATOM 1524 O O . GLY A 1 199 ? -17.406 17.469 1.223 1 98.31 199 GLY A O 1
ATOM 1525 N N . GLU A 1 200 ? -18.859 19.094 0.788 1 98.19 200 GLU A N 1
ATOM 1526 C CA . GLU A 1 200 ? -19.297 18.547 -0.495 1 98.19 200 GLU A CA 1
ATOM 1527 C C . GLU A 1 200 ? -18.156 18.531 -1.506 1 98.19 200 GLU A C 1
ATOM 1529 O O . GLU A 1 200 ? -18.125 17.672 -2.391 1 98.19 200 GLU A O 1
ATOM 1534 N N . SER A 1 201 ? -17.281 19.438 -1.354 1 97.81 201 SER A N 1
ATOM 1535 C CA . SER A 1 201 ? -16.172 19.547 -2.303 1 97.81 201 SER A CA 1
ATOM 1536 C C . SER A 1 201 ? -15.281 18.312 -2.266 1 97.81 201 SER A C 1
ATOM 1538 O O . SER A 1 201 ? -14.5 18.078 -3.188 1 97.81 201 SER A O 1
ATOM 1540 N N . LYS A 1 202 ? -15.352 17.516 -1.167 1 98.31 202 LYS A N 1
ATOM 1541 C CA . LYS A 1 202 ? -14.508 16.344 -1.014 1 98.31 202 LYS A CA 1
ATOM 1542 C C . LYS A 1 202 ? -15.211 15.086 -1.543 1 98.31 202 LYS A C 1
ATOM 1544 O O . LYS A 1 202 ? -14.617 14.016 -1.602 1 98.31 202 LYS A O 1
ATOM 1549 N N . ALA A 1 203 ? -16.422 15.219 -1.931 1 98.62 203 ALA A N 1
ATOM 1550 C CA . ALA A 1 203 ? -17.281 14.07 -2.211 1 98.62 203 ALA A CA 1
ATOM 1551 C C . ALA A 1 203 ? -16.734 13.234 -3.361 1 98.62 203 ALA A C 1
ATOM 1553 O O . ALA A 1 203 ? -16.719 12.008 -3.293 1 98.62 203 ALA A O 1
ATOM 1554 N N . GLU A 1 204 ? -16.281 13.906 -4.422 1 98.44 204 GLU A N 1
ATOM 1555 C CA . GLU A 1 204 ? -15.766 13.18 -5.574 1 98.44 204 GLU A CA 1
ATOM 1556 C C . GLU A 1 204 ? -14.5 12.398 -5.211 1 98.44 204 GLU A C 1
ATOM 1558 O O . GLU A 1 204 ? -14.328 11.25 -5.629 1 98.44 204 GLU A O 1
ATOM 1563 N N . ALA A 1 205 ? -13.625 13.039 -4.5 1 98.44 205 ALA A N 1
ATOM 1564 C CA . ALA A 1 205 ? -12.406 12.375 -4.051 1 98.44 205 ALA A CA 1
ATOM 1565 C C . ALA A 1 205 ? -12.727 11.148 -3.201 1 98.44 205 ALA A C 1
ATOM 1567 O O . ALA A 1 205 ? -12.148 10.078 -3.395 1 98.44 205 ALA A O 1
ATOM 1568 N N . ILE A 1 206 ? -13.68 11.297 -2.285 1 98.75 206 ILE A N 1
ATOM 1569 C CA . ILE A 1 206 ? -14.078 10.211 -1.39 1 98.75 206 ILE A CA 1
ATOM 1570 C C . ILE A 1 206 ? -14.703 9.078 -2.195 1 98.75 206 ILE A C 1
ATOM 1572 O O . ILE A 1 206 ? -14.438 7.906 -1.941 1 98.75 206 ILE A O 1
ATOM 1576 N N . LYS A 1 207 ? -15.523 9.438 -3.156 1 98.62 207 LYS A N 1
ATOM 1577 C CA . LYS A 1 207 ? -16.078 8.438 -4.055 1 98.62 207 LYS A CA 1
ATOM 1578 C C . LYS A 1 207 ? -14.977 7.598 -4.699 1 98.62 207 LYS A C 1
ATOM 1580 O O . LYS A 1 207 ? -15.094 6.375 -4.793 1 98.62 207 LYS A O 1
ATOM 1585 N N . GLY A 1 208 ? -13.914 8.227 -5.141 1 98.25 208 GLY A N 1
ATOM 1586 C CA . GLY A 1 208 ? -12.766 7.531 -5.695 1 98.25 208 GLY A CA 1
ATOM 1587 C C . GLY A 1 208 ? -12.133 6.555 -4.723 1 98.25 208 GLY A C 1
ATOM 1588 O O . GLY A 1 208 ? -11.852 5.41 -5.078 1 98.25 208 GLY A O 1
ATOM 1589 N N . VAL A 1 209 ? -11.953 6.992 -3.48 1 98.38 209 VAL A N 1
ATOM 1590 C CA . VAL A 1 209 ? -11.32 6.191 -2.434 1 98.38 209 VAL A CA 1
ATOM 1591 C C . VAL A 1 209 ? -12.125 4.914 -2.205 1 98.38 209 VAL A C 1
ATOM 1593 O O . VAL A 1 209 ? -11.555 3.873 -1.858 1 98.38 209 VAL A O 1
ATOM 1596 N N . LEU A 1 210 ? -13.383 4.965 -2.453 1 97.94 210 LEU A N 1
ATOM 1597 C CA . LEU A 1 210 ? -14.266 3.844 -2.146 1 97.94 210 LEU A CA 1
ATOM 1598 C C . LEU A 1 210 ? -14.711 3.139 -3.422 1 97.94 210 LEU A C 1
ATOM 1600 O O . LEU A 1 210 ? -15.617 2.301 -3.389 1 97.94 210 LEU A O 1
ATOM 1604 N N . SER A 1 211 ? -14.125 3.393 -4.57 1 97.25 211 SER A N 1
ATOM 1605 C CA . SER A 1 211 ? -14.609 2.986 -5.887 1 97.25 211 SER A CA 1
ATOM 1606 C C . SER A 1 211 ? -14.18 1.561 -6.215 1 97.25 211 SER A C 1
ATOM 1608 O O . SER A 1 211 ? -14.711 0.941 -7.137 1 97.25 211 SER A O 1
ATOM 1610 N N . GLY A 1 212 ? -13.078 1.072 -5.566 1 97.75 212 GLY A N 1
ATOM 1611 C CA . GLY A 1 212 ? -12.492 -0.2 -5.953 1 97.75 212 GLY A CA 1
ATOM 1612 C C . GLY A 1 212 ? -11.43 -0.064 -7.031 1 97.75 212 GLY A C 1
ATOM 1613 O O . GLY A 1 212 ? -10.836 -1.058 -7.453 1 97.75 212 GLY A O 1
ATOM 1614 N N . LYS A 1 213 ? -11.18 1.163 -7.422 1 97.69 213 LYS A N 1
ATOM 1615 C CA . LYS A 1 213 ? -10.156 1.432 -8.43 1 97.69 213 LYS A CA 1
ATOM 1616 C C . LYS A 1 213 ? -8.93 2.082 -7.805 1 97.69 213 LYS A C 1
ATOM 1618 O O . LYS A 1 213 ? -9.047 2.865 -6.859 1 97.69 213 LYS A O 1
ATOM 1623 N N . ILE A 1 214 ? -7.793 1.74 -8.242 1 98.19 214 ILE A N 1
ATOM 1624 C CA . ILE A 1 214 ? -6.516 2.307 -7.824 1 98.19 214 ILE A CA 1
ATOM 1625 C C . ILE A 1 214 ? -5.895 3.082 -8.984 1 98.19 214 ILE A C 1
ATOM 1627 O O . ILE A 1 214 ? -5.672 2.525 -10.062 1 98.19 214 ILE A O 1
ATOM 1631 N N . THR A 1 215 ? -5.645 4.348 -8.781 1 98.25 215 THR A N 1
ATOM 1632 C CA . THR A 1 215 ? -5.129 5.172 -9.867 1 98.25 215 THR A CA 1
ATOM 1633 C C . THR A 1 215 ? -4.273 6.312 -9.328 1 98.25 215 THR A C 1
ATOM 1635 O O . THR A 1 215 ? -4.574 6.879 -8.273 1 98.25 215 THR A O 1
ATOM 1638 N N . THR A 1 216 ? -3.221 6.723 -10.102 1 98.31 216 THR A N 1
ATOM 1639 C CA . THR A 1 216 ? -2.383 7.852 -9.703 1 98.31 216 THR A CA 1
ATOM 1640 C C . THR A 1 216 ? -3.086 9.172 -9.984 1 98.31 216 THR A C 1
ATOM 1642 O O . THR A 1 216 ? -2.652 10.227 -9.516 1 98.31 216 THR A O 1
ATOM 1645 N N . SER A 1 217 ? -4.211 9.117 -10.68 1 97.75 217 SER A N 1
ATOM 1646 C CA . SER A 1 217 ? -5.016 10.305 -10.938 1 97.75 217 SER A CA 1
ATOM 1647 C C . SER A 1 217 ? -5.832 10.703 -9.711 1 97.75 217 SER A C 1
ATOM 1649 O O . SER A 1 217 ? -6.418 11.781 -9.672 1 97.75 217 SER A O 1
ATOM 1651 N N . ASN A 1 218 ? -5.988 9.906 -8.789 1 97.94 218 ASN A N 1
ATOM 1652 C CA . ASN A 1 218 ? -6.504 10.117 -7.441 1 97.94 218 ASN A CA 1
ATOM 1653 C C . ASN A 1 218 ? -5.652 9.406 -6.395 1 97.94 218 ASN A C 1
ATOM 1655 O O . ASN A 1 218 ? -5.965 8.281 -5.988 1 97.94 218 ASN A O 1
ATOM 1659 N N . PRO A 1 219 ? -4.57 10.039 -5.953 1 98.56 219 PRO A N 1
ATOM 1660 C CA . PRO A 1 219 ? -3.59 9.383 -5.082 1 98.56 219 PRO A CA 1
ATOM 1661 C C . PRO A 1 219 ? -4.223 8.758 -3.844 1 98.56 219 PRO A C 1
ATOM 1663 O O . PRO A 1 219 ? -3.727 7.75 -3.334 1 98.56 219 PRO A O 1
ATOM 1666 N N . ALA A 1 220 ? -5.32 9.258 -3.375 1 98.69 220 ALA A N 1
ATOM 1667 C CA . ALA A 1 220 ? -5.969 8.734 -2.174 1 98.69 220 ALA A CA 1
ATOM 1668 C C . ALA A 1 220 ? -6.492 7.32 -2.4 1 98.69 220 ALA A C 1
ATOM 1670 O O . ALA A 1 220 ? -6.777 6.598 -1.443 1 98.69 220 ALA A O 1
ATOM 1671 N N . THR A 1 221 ? -6.66 6.906 -3.652 1 98.5 221 THR A N 1
ATOM 1672 C CA . THR A 1 221 ? -7.145 5.559 -3.936 1 98.5 221 THR A CA 1
ATOM 1673 C C . THR A 1 221 ? -6.133 4.512 -3.482 1 98.5 221 THR A C 1
ATOM 1675 O O . THR A 1 221 ? -6.48 3.346 -3.293 1 98.5 221 THR A O 1
ATOM 1678 N N . MET A 1 222 ? -4.836 4.906 -3.264 1 98.5 222 MET A N 1
ATOM 1679 C CA . MET A 1 222 ? -3.805 3.994 -2.783 1 98.5 222 MET A CA 1
ATOM 1680 C C . MET A 1 222 ? -4.172 3.43 -1.416 1 98.5 222 MET A C 1
ATOM 1682 O O . MET A 1 222 ? -3.697 2.355 -1.035 1 98.5 222 MET A O 1
ATOM 1686 N N . LEU A 1 223 ? -5.004 4.145 -0.679 1 98.75 223 LEU A N 1
ATOM 1687 C CA . LEU A 1 223 ? -5.383 3.73 0.669 1 98.75 223 LEU A CA 1
ATOM 1688 C C . LEU A 1 223 ? -6.102 2.385 0.645 1 98.75 223 LEU A C 1
ATOM 1690 O O . LEU A 1 223 ? -6.152 1.688 1.66 1 98.75 223 LEU A O 1
ATOM 1694 N N . GLN A 1 224 ? -6.668 1.989 -0.493 1 98.25 224 GLN A N 1
ATOM 1695 C CA . GLN A 1 224 ? -7.391 0.728 -0.632 1 98.25 224 GLN A CA 1
ATOM 1696 C C . GLN A 1 224 ? -6.445 -0.463 -0.487 1 98.25 224 GLN A C 1
ATOM 1698 O O . GLN A 1 224 ? -6.895 -1.6 -0.322 1 98.25 224 GLN A O 1
ATOM 1703 N N . MET A 1 225 ? -5.145 -0.219 -0.532 1 98.25 225 MET A N 1
ATOM 1704 C CA . MET A 1 225 ? -4.148 -1.286 -0.466 1 98.25 225 MET A CA 1
ATOM 1705 C C . MET A 1 225 ? -3.621 -1.449 0.956 1 98.25 225 MET A C 1
ATOM 1707 O O . MET A 1 225 ? -2.779 -2.311 1.214 1 98.25 225 MET A O 1
ATOM 1711 N N . HIS A 1 226 ? -4.078 -0.661 1.88 1 98.38 226 HIS A N 1
ATOM 1712 C CA . HIS A 1 226 ? -3.617 -0.699 3.264 1 98.38 226 HIS A CA 1
ATOM 1713 C C . HIS A 1 226 ? -4.512 -1.59 4.117 1 98.38 226 HIS A C 1
ATOM 1715 O O . HIS A 1 226 ? -5.734 -1.593 3.953 1 98.38 226 HIS A O 1
ATOM 1721 N N . ARG A 1 227 ? -4.051 -2.275 5.133 1 96.12 227 ARG A N 1
ATOM 1722 C CA . ARG A 1 227 ? -4.746 -3.305 5.902 1 96.12 227 ARG A CA 1
ATOM 1723 C C . ARG A 1 227 ? -5.66 -2.682 6.949 1 96.12 227 ARG A C 1
ATOM 1725 O O . ARG A 1 227 ? -6.59 -3.332 7.434 1 96.12 227 ARG A O 1
ATOM 1732 N N . ASP A 1 228 ? -5.332 -1.453 7.344 1 97.81 228 ASP A N 1
ATOM 1733 C CA . ASP A 1 228 ? -6.074 -0.831 8.438 1 97.81 228 ASP A CA 1
ATOM 1734 C C . ASP A 1 228 ? -6.309 0.654 8.164 1 97.81 228 ASP A C 1
ATOM 1736 O O . ASP A 1 228 ? -5.469 1.492 8.508 1 97.81 228 ASP A O 1
ATOM 1740 N N . VAL A 1 229 ? -7.422 0.988 7.559 1 98.75 229 VAL A N 1
ATOM 1741 C CA . VAL A 1 229 ? -7.809 2.355 7.223 1 98.75 229 VAL A CA 1
ATOM 1742 C C . VAL A 1 229 ? -9.18 2.67 7.82 1 98.75 229 VAL A C 1
ATOM 1744 O O . VAL A 1 229 ? -10.133 1.908 7.637 1 98.75 229 VAL A O 1
ATOM 1747 N N . VAL A 1 230 ? -9.266 3.713 8.555 1 98.88 230 VAL A N 1
ATOM 1748 C CA . VAL A 1 230 ? -10.531 4.277 9 1 98.88 230 VAL A CA 1
ATOM 1749 C C . VAL A 1 230 ? -10.797 5.598 8.273 1 98.88 230 VAL A C 1
ATOM 1751 O O . VAL A 1 230 ? -9.953 6.5 8.305 1 98.88 230 VAL A O 1
ATOM 1754 N N . VAL A 1 231 ? -11.875 5.629 7.621 1 98.88 231 VAL A N 1
ATOM 1755 C CA . VAL A 1 231 ? -12.328 6.84 6.941 1 98.88 231 VAL A CA 1
ATOM 1756 C C . VAL A 1 231 ? -13.492 7.461 7.711 1 98.88 231 VAL A C 1
ATOM 1758 O O . VAL A 1 231 ? -14.539 6.836 7.879 1 98.88 231 VAL A O 1
ATOM 1761 N N . ILE A 1 232 ? -13.281 8.625 8.203 1 98.94 232 ILE A N 1
ATOM 1762 C CA . ILE A 1 232 ? -14.352 9.352 8.883 1 98.94 232 ILE A CA 1
ATOM 1763 C C . ILE A 1 232 ? -14.695 10.617 8.109 1 98.94 232 ILE A C 1
ATOM 1765 O O . ILE A 1 232 ? -13.883 11.539 8.031 1 98.94 232 ILE A O 1
ATOM 1769 N N . ILE A 1 233 ? -15.875 10.695 7.566 1 98.88 233 ILE A N 1
ATOM 1770 C CA . ILE A 1 233 ? -16.312 11.805 6.719 1 98.88 233 ILE A CA 1
ATOM 1771 C C . ILE A 1 233 ? -17.672 12.297 7.172 1 98.88 233 ILE A C 1
ATOM 1773 O O . ILE A 1 233 ? -18.422 11.555 7.824 1 98.88 233 ILE A O 1
ATOM 1777 N N . ASP A 1 234 ? -17.969 13.57 6.906 1 98.75 234 ASP A N 1
ATOM 1778 C CA . ASP A 1 234 ? -19.297 14.047 7.25 1 98.75 234 ASP A CA 1
ATOM 1779 C C . ASP A 1 234 ? -20.297 13.742 6.137 1 98.75 234 ASP A C 1
ATOM 1781 O O . ASP A 1 234 ? -19.906 13.258 5.07 1 98.75 234 ASP A O 1
ATOM 1785 N N . GLU A 1 235 ? -21.516 14.016 6.387 1 98.69 235 GLU A N 1
ATOM 1786 C CA . GLU A 1 235 ? -22.578 13.695 5.438 1 98.69 235 GLU A CA 1
ATOM 1787 C C . GLU A 1 235 ? -22.359 14.406 4.102 1 98.69 235 GLU A C 1
ATOM 1789 O O . GLU A 1 235 ? -22.641 13.836 3.043 1 98.69 235 GLU A O 1
ATOM 1794 N N . ALA A 1 236 ? -21.953 15.578 4.148 1 98.62 236 ALA A N 1
ATOM 1795 C CA . ALA A 1 236 ? -21.719 16.344 2.928 1 98.62 236 ALA A CA 1
ATOM 1796 C C . ALA A 1 236 ? -20.672 15.672 2.055 1 98.62 236 ALA A C 1
ATOM 1798 O O . ALA A 1 236 ? -20.859 15.523 0.845 1 98.62 236 ALA A O 1
ATOM 1799 N N . ALA A 1 237 ? -19.547 15.25 2.639 1 98.56 237 ALA A N 1
ATOM 1800 C CA . ALA A 1 237 ? -18.469 14.57 1.919 1 98.56 237 ALA A CA 1
ATOM 1801 C C . ALA A 1 237 ? -18.906 13.195 1.436 1 98.56 237 ALA A C 1
ATOM 1803 O O . ALA A 1 237 ? -18.344 12.641 0.493 1 98.56 237 ALA A O 1
ATOM 1804 N N . ALA A 1 238 ? -19.922 12.656 2.07 1 98.44 238 ALA A N 1
ATOM 1805 C CA . ALA A 1 238 ? -20.391 11.305 1.771 1 98.44 238 ALA A CA 1
ATOM 1806 C C . ALA A 1 238 ? -21.5 11.328 0.727 1 98.44 238 ALA A C 1
ATOM 1808 O O . ALA A 1 238 ? -22.094 10.289 0.419 1 98.44 238 ALA A O 1
ATOM 1809 N N . LYS A 1 239 ? -21.797 12.438 0.22 1 98.06 239 LYS A N 1
ATOM 1810 C CA . LYS A 1 239 ? -22.984 12.617 -0.604 1 98.06 239 LYS A CA 1
ATOM 1811 C C . LYS A 1 239 ? -23 11.633 -1.771 1 98.06 239 LYS A C 1
ATOM 1813 O O . LYS A 1 239 ? -24.062 11.18 -2.189 1 98.06 239 LYS A O 1
ATOM 1818 N N . LEU A 1 240 ? -21.828 11.273 -2.266 1 97.88 240 LEU A N 1
ATOM 1819 C CA . LEU A 1 240 ? -21.766 10.438 -3.463 1 97.88 240 LEU A CA 1
ATOM 1820 C C . LEU A 1 240 ? -21.516 8.984 -3.1 1 97.88 240 LEU A C 1
ATOM 1822 O O . LEU A 1 240 ? -21.297 8.148 -3.982 1 97.88 240 LEU A O 1
ATOM 1826 N N . VAL A 1 241 ? -21.422 8.594 -1.881 1 94.56 241 VAL A N 1
ATOM 1827 C CA . VAL A 1 241 ? -21.109 7.223 -1.492 1 94.56 241 VAL A CA 1
ATOM 1828 C C . VAL A 1 241 ? -22.203 6.684 -0.569 1 94.56 241 VAL A C 1
ATOM 1830 O O . VAL A 1 241 ? -22.109 5.559 -0.071 1 94.56 241 VAL A O 1
ATOM 1833 N N . LYS A 1 242 ? -23.219 7.594 -0.165 1 76.88 242 LYS A N 1
ATOM 1834 C CA . LYS A 1 242 ? -24.375 7.168 0.602 1 76.88 242 LYS A CA 1
ATOM 1835 C C . LYS A 1 242 ? -25.375 6.406 -0.279 1 76.88 242 LYS A C 1
ATOM 1837 O O . LYS A 1 242 ? -25.438 6.641 -1.487 1 76.88 242 LYS A O 1
ATOM 1842 N N . MET B 1 1 ? 12.172 -2.072 2.043 1 94.25 1 MET B N 1
ATOM 1843 C CA . MET B 1 1 ? 12.312 -3.166 1.085 1 94.25 1 MET B CA 1
ATOM 1844 C C . MET B 1 1 ? 13.727 -3.738 1.112 1 94.25 1 MET B C 1
ATOM 1846 O O . MET B 1 1 ? 14.703 -2.988 1.104 1 94.25 1 MET B O 1
ATOM 1850 N N . LYS B 1 2 ? 13.812 -5.059 1.251 1 97.25 2 LYS B N 1
ATOM 1851 C CA . LYS B 1 2 ? 15.086 -5.781 1.218 1 97.25 2 LYS B CA 1
ATOM 1852 C C . LYS B 1 2 ? 15.305 -6.441 -0.139 1 97.25 2 LYS B C 1
ATOM 1854 O O . LYS B 1 2 ? 14.445 -7.195 -0.613 1 97.25 2 LYS B O 1
ATOM 1859 N N . VAL B 1 3 ? 16.438 -6.152 -0.754 1 98.62 3 VAL B N 1
ATOM 1860 C CA . VAL B 1 3 ? 16.75 -6.715 -2.062 1 98.62 3 VAL B CA 1
ATOM 1861 C C . VAL B 1 3 ? 17.938 -7.68 -1.94 1 98.62 3 VAL B C 1
ATOM 1863 O O . VAL B 1 3 ? 19 -7.312 -1.429 1 98.62 3 VAL B O 1
ATOM 1866 N N . ILE B 1 4 ? 17.75 -8.836 -2.309 1 98.81 4 ILE B N 1
ATOM 1867 C CA . ILE B 1 4 ? 18.781 -9.867 -2.352 1 98.81 4 ILE B CA 1
ATOM 1868 C C . ILE B 1 4 ? 19.078 -10.25 -3.801 1 98.81 4 ILE B C 1
ATOM 1870 O O . ILE B 1 4 ? 18.172 -10.648 -4.535 1 98.81 4 ILE B O 1
ATOM 1874 N N . ILE B 1 5 ? 20.266 -10.125 -4.227 1 98.75 5 ILE B N 1
ATOM 1875 C CA . ILE B 1 5 ? 20.672 -10.508 -5.578 1 98.75 5 ILE B CA 1
ATOM 1876 C C . ILE B 1 5 ? 21.375 -11.859 -5.543 1 98.75 5 ILE B C 1
ATOM 1878 O O . ILE B 1 5 ? 22.484 -11.977 -5.004 1 98.75 5 ILE B O 1
ATOM 1882 N N . ALA B 1 6 ? 20.75 -12.836 -6.043 1 98.81 6 ALA B N 1
ATOM 1883 C CA . ALA B 1 6 ? 21.297 -14.188 -6.156 1 98.81 6 ALA B CA 1
ATOM 1884 C C . ALA B 1 6 ? 22.109 -14.344 -7.438 1 98.81 6 ALA B C 1
ATOM 1886 O O . ALA B 1 6 ? 21.875 -13.633 -8.422 1 98.81 6 ALA B O 1
ATOM 1887 N N . LYS B 1 7 ? 22.969 -15.352 -7.457 1 98.31 7 LYS B N 1
ATOM 1888 C CA . LYS B 1 7 ? 23.844 -15.57 -8.602 1 98.31 7 LYS B CA 1
ATOM 1889 C C . LYS B 1 7 ? 23.047 -16.031 -9.82 1 98.31 7 LYS B C 1
ATOM 1891 O O . LYS B 1 7 ? 23.344 -15.625 -10.953 1 98.31 7 LYS B O 1
ATOM 1896 N N . ASP B 1 8 ? 22.188 -16.859 -9.617 1 98.44 8 ASP B N 1
ATOM 1897 C CA . ASP B 1 8 ? 21.406 -17.453 -10.695 1 98.44 8 ASP B CA 1
ATOM 1898 C C . ASP B 1 8 ? 20.031 -17.906 -10.203 1 98.44 8 ASP B C 1
ATOM 1900 O O . ASP B 1 8 ? 19.656 -17.641 -9.062 1 98.44 8 ASP B O 1
ATOM 1904 N N . TYR B 1 9 ? 19.297 -18.453 -11.117 1 98.75 9 TYR B N 1
ATOM 1905 C CA . TYR B 1 9 ? 17.938 -18.906 -10.852 1 98.75 9 TYR B CA 1
ATOM 1906 C C . TYR B 1 9 ? 17.891 -19.891 -9.695 1 98.75 9 TYR B C 1
ATOM 1908 O O . TYR B 1 9 ? 17.016 -19.828 -8.836 1 98.75 9 TYR B O 1
ATOM 1916 N N . ASP B 1 10 ? 18.812 -20.828 -9.625 1 98.81 10 ASP B N 1
ATOM 1917 C CA . ASP B 1 10 ? 18.828 -21.859 -8.602 1 98.81 10 ASP B CA 1
ATOM 1918 C C . ASP B 1 10 ? 19.047 -21.266 -7.215 1 98.81 10 ASP B C 1
ATOM 1920 O O . ASP B 1 10 ? 18.359 -21.625 -6.258 1 98.81 10 ASP B O 1
ATOM 1924 N N . GLU B 1 11 ? 20.016 -20.391 -7.129 1 98.88 11 GLU B N 1
ATOM 1925 C CA . GLU B 1 11 ? 20.25 -19.734 -5.848 1 98.88 11 GLU B CA 1
ATOM 1926 C C . GLU B 1 11 ? 19.062 -18.859 -5.441 1 98.88 11 GLU B C 1
ATOM 1928 O O . GLU B 1 11 ? 18.688 -18.844 -4.27 1 98.88 11 GLU B O 1
ATOM 1933 N N . MET B 1 12 ? 18.5 -18.109 -6.406 1 98.88 12 MET B N 1
ATOM 1934 C CA . MET B 1 12 ? 17.312 -17.312 -6.137 1 98.88 12 MET B CA 1
ATOM 1935 C C . MET B 1 12 ? 16.203 -18.188 -5.551 1 98.88 12 MET B C 1
ATOM 1937 O O . MET B 1 12 ? 15.578 -17.828 -4.551 1 98.88 12 MET B O 1
ATOM 1941 N N . SER B 1 13 ? 16 -19.328 -6.152 1 98.94 13 SER B N 1
ATOM 1942 C CA . SER B 1 13 ? 14.953 -20.266 -5.738 1 98.94 13 SER B CA 1
ATOM 1943 C C . SER B 1 13 ? 15.188 -20.766 -4.316 1 98.94 13 SER B C 1
ATOM 1945 O O . SER B 1 13 ? 14.258 -20.828 -3.514 1 98.94 13 SER B O 1
ATOM 1947 N N . ARG B 1 14 ? 16.422 -21.094 -4.031 1 98.88 14 ARG B N 1
ATOM 1948 C CA . ARG B 1 14 ? 16.781 -21.578 -2.697 1 98.88 14 ARG B CA 1
ATOM 1949 C C . ARG B 1 14 ? 16.516 -20.5 -1.647 1 98.88 14 ARG B C 1
ATOM 1951 O O . ARG B 1 14 ? 15.906 -20.766 -0.611 1 98.88 14 ARG B O 1
ATOM 1958 N N . LEU B 1 15 ? 16.969 -19.312 -1.94 1 98.94 15 LEU B N 1
ATOM 1959 C CA . LEU B 1 15 ? 16.812 -18.203 -1.007 1 98.94 15 LEU B CA 1
ATOM 1960 C C . LEU B 1 15 ? 15.328 -17.875 -0.798 1 98.94 15 LEU B C 1
ATOM 1962 O O . LEU B 1 15 ? 14.906 -17.578 0.322 1 98.94 15 LEU B O 1
ATOM 1966 N N . ALA B 1 16 ? 14.562 -17.906 -1.851 1 98.94 16 ALA B N 1
ATOM 1967 C CA . ALA B 1 16 ? 13.125 -17.656 -1.758 1 98.94 16 ALA B CA 1
ATOM 1968 C C . ALA B 1 16 ? 12.453 -18.703 -0.88 1 98.94 16 ALA B C 1
ATOM 1970 O O . ALA B 1 16 ? 11.602 -18.375 -0.045 1 98.94 16 ALA B O 1
ATOM 1971 N N . ALA B 1 17 ? 12.805 -19.953 -1.066 1 98.94 17 ALA B N 1
ATOM 1972 C CA . ALA B 1 17 ? 12.258 -21.031 -0.255 1 98.94 17 ALA B CA 1
ATOM 1973 C C . ALA B 1 17 ? 12.586 -20.828 1.222 1 98.94 17 ALA B C 1
ATOM 1975 O O . ALA B 1 17 ? 11.742 -21.094 2.09 1 98.94 17 ALA B O 1
ATOM 1976 N N . GLU B 1 18 ? 13.805 -20.406 1.48 1 98.88 18 GLU B N 1
ATOM 1977 C CA . GLU B 1 18 ? 14.227 -20.156 2.855 1 98.88 18 GLU B CA 1
ATOM 1978 C C . GLU B 1 18 ? 13.375 -19.062 3.492 1 98.88 18 GLU B C 1
ATOM 1980 O O . GLU B 1 18 ? 12.984 -19.172 4.66 1 98.88 18 GLU B O 1
ATOM 1985 N N . GLU B 1 19 ? 13.117 -18.016 2.742 1 98.69 19 GLU B N 1
ATOM 1986 C CA . GLU B 1 19 ? 12.266 -16.953 3.254 1 98.69 19 GLU B CA 1
ATOM 1987 C C . GLU B 1 19 ? 10.875 -17.469 3.607 1 98.69 19 GLU B C 1
ATOM 1989 O O . GLU B 1 19 ? 10.32 -17.094 4.645 1 98.69 19 GLU B O 1
ATOM 1994 N N . MET B 1 20 ? 10.305 -18.281 2.744 1 98.44 20 MET B N 1
ATOM 1995 C CA . MET B 1 20 ? 8.992 -18.875 2.994 1 98.44 20 MET B CA 1
ATOM 1996 C C . MET B 1 20 ? 9.031 -19.781 4.215 1 98.44 20 MET B C 1
ATOM 1998 O O . MET B 1 20 ? 8.141 -19.734 5.059 1 98.44 20 MET B O 1
ATOM 2002 N N . ALA B 1 21 ? 10.055 -20.578 4.297 1 98.56 21 ALA B N 1
ATOM 2003 C CA . ALA B 1 21 ? 10.211 -21.531 5.398 1 98.56 21 ALA B CA 1
ATOM 2004 C C . ALA B 1 21 ? 10.281 -20.812 6.738 1 98.56 21 ALA B C 1
ATOM 2006 O O . ALA B 1 21 ? 9.742 -21.281 7.738 1 98.56 21 ALA B O 1
ATOM 2007 N N . LYS B 1 22 ? 10.953 -19.703 6.801 1 98.5 22 LYS B N 1
ATOM 2008 C CA . LYS B 1 22 ? 11.062 -18.906 8.023 1 98.5 22 LYS B CA 1
ATOM 2009 C C . LYS B 1 22 ? 9.688 -18.531 8.555 1 98.5 22 LYS B C 1
ATOM 2011 O O . LYS B 1 22 ? 9.453 -18.547 9.766 1 98.5 22 LYS B O 1
ATOM 2016 N N . VAL B 1 23 ? 8.789 -18.156 7.664 1 98.69 23 VAL B N 1
ATOM 2017 C CA . VAL B 1 23 ? 7.445 -17.75 8.055 1 98.69 23 VAL B CA 1
ATOM 2018 C C . VAL B 1 23 ? 6.707 -18.938 8.672 1 98.69 23 VAL B C 1
ATOM 2020 O O . VAL B 1 23 ? 6.051 -18.797 9.711 1 98.69 23 VAL B O 1
ATOM 2023 N N . VAL B 1 24 ? 6.812 -20.094 8.07 1 98.62 24 VAL B N 1
ATOM 2024 C CA . VAL B 1 24 ? 6.141 -21.297 8.547 1 98.62 24 VAL B CA 1
ATOM 2025 C C . VAL B 1 24 ? 6.75 -21.734 9.883 1 98.62 24 VAL B C 1
ATOM 2027 O O . VAL B 1 24 ? 6.043 -22.234 10.758 1 98.62 24 VAL B O 1
ATOM 2030 N N . GLU B 1 25 ? 8.055 -21.594 10.016 1 97.75 25 GLU B N 1
ATOM 2031 C CA . GLU B 1 25 ? 8.734 -21.922 11.266 1 97.75 25 GLU B CA 1
ATOM 2032 C C . GLU B 1 25 ? 8.188 -21.094 12.422 1 97.75 25 GLU B C 1
ATOM 2034 O O . GLU B 1 25 ? 7.953 -21.609 13.508 1 97.75 25 GLU B O 1
ATOM 2039 N N . VAL B 1 26 ? 7.98 -19.875 12.227 1 98.19 26 VAL B N 1
ATOM 2040 C CA . VAL B 1 26 ? 7.523 -18.938 13.25 1 98.19 26 VAL B CA 1
ATOM 2041 C C . VAL B 1 26 ? 6.031 -19.141 13.508 1 98.19 26 VAL B C 1
ATOM 2043 O O . VAL B 1 26 ? 5.57 -19.047 14.648 1 98.19 26 VAL B O 1
ATOM 2046 N N . LYS B 1 27 ? 5.301 -19.453 12.422 1 98.62 27 LYS B N 1
ATOM 2047 C CA . LYS B 1 27 ? 3.857 -19.672 12.484 1 98.62 27 LYS B CA 1
ATOM 2048 C C . LYS B 1 27 ? 3.451 -20.938 11.742 1 98.62 27 LYS B C 1
ATOM 2050 O O . LYS B 1 27 ? 3.07 -20.875 10.57 1 98.62 27 LYS B O 1
ATOM 2055 N N . PRO B 1 28 ? 3.352 -21.984 12.375 1 98.56 28 PRO B N 1
ATOM 2056 C CA . PRO B 1 28 ? 3.129 -23.297 11.734 1 98.56 28 PRO B CA 1
ATOM 2057 C C . PRO B 1 28 ? 1.799 -23.359 10.992 1 98.56 28 PRO B C 1
ATOM 2059 O O . PRO B 1 28 ? 1.633 -24.188 10.094 1 98.56 28 PRO B O 1
ATOM 2062 N N . ASN B 1 29 ? 0.828 -22.547 11.422 1 98.75 29 ASN B N 1
ATOM 2063 C CA . ASN B 1 29 ? -0.448 -22.5 10.719 1 98.75 29 ASN B CA 1
ATOM 2064 C C . ASN B 1 29 ? -0.537 -21.297 9.789 1 98.75 29 ASN B C 1
ATOM 2066 O O . ASN B 1 29 ? -1.608 -20.703 9.633 1 98.75 29 ASN B O 1
ATOM 2070 N N . ALA B 1 30 ? 0.602 -20.859 9.211 1 98.88 30 ALA B N 1
ATOM 2071 C CA . ALA B 1 30 ? 0.684 -19.688 8.352 1 98.88 30 ALA B CA 1
ATOM 2072 C C . ALA B 1 30 ? -0.22 -19.828 7.129 1 98.88 30 ALA B C 1
ATOM 2074 O O . ALA B 1 30 ? -0.466 -20.938 6.66 1 98.88 30 ALA B O 1
ATOM 2075 N N . VAL B 1 31 ? -0.767 -18.688 6.715 1 98.94 31 VAL B N 1
ATOM 2076 C CA . VAL B 1 31 ? -1.443 -18.578 5.43 1 98.94 31 VAL B CA 1
ATOM 2077 C C . VAL B 1 31 ? -0.457 -18.094 4.363 1 98.94 31 VAL B C 1
ATOM 2079 O O . VAL B 1 31 ? -0.006 -16.953 4.398 1 98.94 31 VAL B O 1
ATOM 2082 N N . LEU B 1 32 ? -0.126 -18.969 3.416 1 98.94 32 LEU B N 1
ATOM 2083 C CA . LEU B 1 32 ? 0.834 -18.656 2.363 1 98.94 32 LEU B CA 1
ATOM 2084 C C . LEU B 1 32 ? 0.12 -18.266 1.076 1 98.94 32 LEU B C 1
ATOM 2086 O O . LEU B 1 32 ? -0.729 -19 0.577 1 98.94 32 LEU B O 1
ATOM 2090 N N . GLY B 1 33 ? 0.378 -17.031 0.577 1 98.94 33 GLY B N 1
ATOM 2091 C CA . GLY B 1 33 ? -0.026 -16.672 -0.773 1 98.94 33 GLY B CA 1
ATOM 2092 C C . GLY B 1 33 ? 0.936 -17.172 -1.836 1 98.94 33 GLY B C 1
ATOM 2093 O O . GLY B 1 33 ? 2.137 -16.891 -1.771 1 98.94 33 GLY B O 1
ATOM 2094 N N . LEU B 1 34 ? 0.448 -17.859 -2.816 1 98.94 34 LEU B N 1
ATOM 2095 C CA . LEU B 1 34 ? 1.322 -18.531 -3.771 1 98.94 34 LEU B CA 1
ATOM 2096 C C . LEU B 1 34 ? 1.04 -18.062 -5.195 1 98.94 34 LEU B C 1
ATOM 2098 O O . LEU B 1 34 ? -0.038 -17.531 -5.473 1 98.94 34 LEU B O 1
ATOM 2102 N N . ALA B 1 35 ? 1.995 -18.188 -6.016 1 98.62 35 ALA B N 1
ATOM 2103 C CA . ALA B 1 35 ? 1.953 -17.766 -7.414 1 98.62 35 ALA B CA 1
ATOM 2104 C C . ALA B 1 35 ? 2.211 -18.938 -8.352 1 98.62 35 ALA B C 1
ATOM 2106 O O . ALA B 1 35 ? 2.738 -19.969 -7.938 1 98.62 35 ALA B O 1
ATOM 2107 N N . THR B 1 36 ? 1.771 -18.797 -9.516 1 97.69 36 THR B N 1
ATOM 2108 C CA . THR B 1 36 ? 2.082 -19.734 -10.578 1 97.69 36 THR B CA 1
ATOM 2109 C C . THR B 1 36 ? 3.059 -19.125 -11.586 1 97.69 36 THR B C 1
ATOM 2111 O O . THR B 1 36 ? 3.654 -18.078 -11.32 1 97.69 36 THR B O 1
ATOM 2114 N N . GLY B 1 37 ? 3.264 -19.891 -12.68 1 94.12 37 GLY B N 1
ATOM 2115 C CA . GLY B 1 37 ? 4.273 -19.453 -13.625 1 94.12 37 GLY B CA 1
ATOM 2116 C C . GLY B 1 37 ? 5.602 -20.156 -13.453 1 94.12 37 GLY B C 1
ATOM 2117 O O . GLY B 1 37 ? 5.781 -20.953 -12.523 1 94.12 37 GLY B O 1
ATOM 2118 N N . GLY B 1 38 ? 6.492 -19.844 -14.367 1 94.75 38 GLY B N 1
ATOM 2119 C CA . GLY B 1 38 ? 7.766 -20.547 -14.406 1 94.75 38 GLY B CA 1
ATOM 2120 C C . GLY B 1 38 ? 8.703 -20.141 -13.289 1 94.75 38 GLY B C 1
ATOM 2121 O O . GLY B 1 38 ? 9.453 -20.984 -12.773 1 94.75 38 GLY B O 1
ATOM 2122 N N . THR B 1 39 ? 8.703 -18.984 -12.812 1 97.31 39 THR B N 1
ATOM 2123 C CA . THR B 1 39 ? 9.68 -18.422 -11.891 1 97.31 39 THR B CA 1
ATOM 2124 C C . THR B 1 39 ? 9.609 -19.125 -10.539 1 97.31 39 THR B C 1
ATOM 2126 O O . THR B 1 39 ? 10.633 -19.5 -9.969 1 97.31 39 THR B O 1
ATOM 2129 N N . PRO B 1 40 ? 8.492 -19.406 -9.969 1 98.19 40 PRO B N 1
ATOM 2130 C CA . PRO B 1 40 ? 8.461 -19.953 -8.609 1 98.19 40 PRO B CA 1
ATOM 2131 C C . PRO B 1 40 ? 8.719 -21.469 -8.578 1 98.19 40 PRO B C 1
ATOM 2133 O O . PRO B 1 40 ? 8.883 -22.047 -7.5 1 98.19 40 PRO B O 1
ATOM 2136 N N . VAL B 1 41 ? 8.766 -22.125 -9.75 1 98.75 41 VAL B N 1
ATOM 2137 C CA . VAL B 1 41 ? 8.844 -23.578 -9.797 1 98.75 41 VAL B CA 1
ATOM 2138 C C . VAL B 1 41 ? 10.078 -24.062 -9.031 1 98.75 41 VAL B C 1
ATOM 2140 O O . VAL B 1 41 ? 10.008 -25 -8.25 1 98.75 41 VAL B O 1
ATOM 2143 N N . GLY B 1 42 ? 11.234 -23.391 -9.289 1 98.81 42 GLY B N 1
ATOM 2144 C CA . GLY B 1 42 ? 12.438 -23.766 -8.562 1 98.81 42 GLY B CA 1
ATOM 2145 C C . GLY B 1 42 ? 12.289 -23.641 -7.059 1 98.81 42 GLY B C 1
ATOM 2146 O O . GLY B 1 42 ? 12.797 -24.484 -6.312 1 98.81 42 GLY B O 1
ATOM 2147 N N . MET B 1 43 ? 11.672 -22.578 -6.574 1 98.88 43 MET B N 1
ATOM 2148 C CA . MET B 1 43 ? 11.422 -22.406 -5.148 1 98.88 43 MET B CA 1
ATOM 2149 C C . MET B 1 43 ? 10.555 -23.531 -4.602 1 98.88 43 MET B C 1
ATOM 2151 O O . MET B 1 43 ? 10.82 -24.062 -3.516 1 98.88 43 MET B O 1
ATOM 2155 N N . TYR B 1 44 ? 9.461 -23.969 -5.355 1 98.94 44 TYR B N 1
ATOM 2156 C CA . TYR B 1 44 ? 8.594 -25.062 -4.914 1 98.94 44 TYR B CA 1
ATOM 2157 C C . TYR B 1 44 ? 9.367 -26.359 -4.781 1 98.94 44 TYR B C 1
ATOM 2159 O O . TYR B 1 44 ? 9.164 -27.125 -3.828 1 98.94 44 TYR B O 1
ATOM 2167 N N . LYS B 1 45 ? 10.266 -26.609 -5.734 1 98.88 45 LYS B N 1
ATOM 2168 C CA . LYS B 1 45 ? 11.109 -27.797 -5.641 1 98.88 45 LYS B CA 1
ATOM 2169 C C . LYS B 1 45 ? 11.945 -27.781 -4.363 1 98.88 45 LYS B C 1
ATOM 2171 O O . LYS B 1 45 ? 12.102 -28.797 -3.701 1 98.88 45 LYS B O 1
ATOM 2176 N N . GLU B 1 46 ? 12.484 -26.625 -4.059 1 98.94 46 GLU B N 1
ATOM 2177 C CA . GLU B 1 46 ? 13.266 -26.484 -2.828 1 98.94 46 GLU B CA 1
ATOM 2178 C C . GLU B 1 46 ? 12.391 -26.719 -1.597 1 98.94 46 GLU B C 1
ATOM 2180 O O . GLU B 1 46 ? 12.828 -27.359 -0.634 1 98.94 46 GLU B O 1
ATOM 2185 N N . LEU B 1 47 ? 11.18 -26.188 -1.551 1 98.94 47 LEU B N 1
ATOM 2186 C CA . LEU B 1 47 ? 10.266 -26.391 -0.432 1 98.94 47 LEU B CA 1
ATOM 2187 C C . LEU B 1 47 ? 9.938 -27.875 -0.258 1 98.94 47 LEU B C 1
ATOM 2189 O O . LEU B 1 47 ? 9.836 -28.359 0.87 1 98.94 47 LEU B O 1
ATOM 2193 N N . ILE B 1 48 ? 9.711 -28.578 -1.401 1 98.94 48 ILE B N 1
ATOM 2194 C CA . ILE B 1 48 ? 9.453 -30 -1.373 1 98.94 48 ILE B CA 1
ATOM 2195 C C . ILE B 1 48 ? 10.617 -30.734 -0.698 1 98.94 48 ILE B C 1
ATOM 2197 O O . ILE B 1 48 ? 10.406 -31.562 0.188 1 98.94 48 ILE B O 1
ATOM 2201 N N . LYS B 1 49 ? 11.828 -30.391 -1.144 1 98.81 49 LYS B N 1
ATOM 2202 C CA . LYS B 1 49 ? 13.023 -30.984 -0.55 1 98.81 49 LYS B CA 1
ATOM 2203 C C . LYS B 1 49 ? 13.078 -30.719 0.953 1 98.81 49 LYS B C 1
ATOM 2205 O O . LYS B 1 49 ? 13.352 -31.641 1.735 1 98.81 49 LYS B O 1
ATOM 2210 N N . MET B 1 50 ? 12.805 -29.5 1.333 1 98.75 50 MET B N 1
ATOM 2211 C CA . MET B 1 50 ? 12.836 -29.125 2.744 1 98.75 50 MET B CA 1
ATOM 2212 C C . MET B 1 50 ? 11.805 -29.922 3.539 1 98.75 50 MET B C 1
ATOM 2214 O O . MET B 1 50 ? 12.07 -30.328 4.676 1 98.75 50 MET B O 1
ATOM 2218 N N . ASN B 1 51 ? 10.641 -30.062 2.988 1 98.75 51 ASN B N 1
ATOM 2219 C CA . ASN B 1 51 ? 9.609 -30.859 3.65 1 98.75 51 ASN B CA 1
ATOM 2220 C C . ASN B 1 51 ? 10.023 -32.312 3.812 1 98.75 51 ASN B C 1
ATOM 2222 O O . ASN B 1 51 ? 9.859 -32.906 4.887 1 98.75 51 ASN B O 1
ATOM 2226 N N . LYS B 1 52 ? 10.57 -32.938 2.773 1 98.5 52 LYS B N 1
ATOM 2227 C CA . LYS B 1 52 ? 11.016 -34.312 2.799 1 98.5 52 LYS B CA 1
ATOM 2228 C C . LYS B 1 52 ? 12.141 -34.531 3.814 1 98.5 52 LYS B C 1
ATOM 2230 O O . LYS B 1 52 ? 12.227 -35.562 4.457 1 98.5 52 LYS B O 1
ATOM 2235 N N . ASP B 1 53 ? 12.906 -33.469 3.99 1 98.19 53 ASP B N 1
ATOM 2236 C CA . ASP B 1 53 ? 14.031 -33.531 4.922 1 98.19 53 ASP B CA 1
ATOM 2237 C C . ASP B 1 53 ? 13.578 -33.219 6.348 1 98.19 53 ASP B C 1
ATOM 2239 O O . ASP B 1 53 ? 14.383 -33.219 7.277 1 98.19 53 ASP B O 1
ATOM 2243 N N . GLY B 1 54 ? 12.383 -32.906 6.496 1 97.62 54 GLY B N 1
ATOM 2244 C CA . GLY B 1 54 ? 11.844 -32.656 7.82 1 97.62 54 GLY B CA 1
ATOM 2245 C C . GLY B 1 54 ? 12.117 -31.234 8.305 1 97.62 54 GLY B C 1
ATOM 2246 O O . GLY B 1 54 ? 11.93 -30.938 9.484 1 97.62 54 GLY B O 1
ATOM 2247 N N . LYS B 1 55 ? 12.484 -30.406 7.391 1 97.69 55 LYS B N 1
ATOM 2248 C CA . LYS B 1 55 ? 12.852 -29.047 7.762 1 97.69 55 LYS B CA 1
ATOM 2249 C C . LYS B 1 55 ? 11.625 -28.141 7.82 1 97.69 55 LYS B C 1
ATOM 2251 O O . LYS B 1 55 ? 11.617 -27.141 8.539 1 97.69 55 LYS B O 1
ATOM 2256 N N . ILE B 1 56 ? 10.617 -28.406 7.082 1 98.25 56 ILE B N 1
ATOM 2257 C CA . ILE B 1 56 ? 9.383 -27.641 7.082 1 98.25 56 ILE B CA 1
ATOM 2258 C C . ILE B 1 56 ? 8.18 -28.578 7.105 1 98.25 56 ILE B C 1
ATOM 2260 O O . ILE B 1 56 ? 8.18 -29.609 6.434 1 98.25 56 ILE B O 1
ATOM 2264 N N . ASP B 1 57 ? 7.281 -28.344 7.949 1 98.75 57 ASP B N 1
ATOM 2265 C CA . ASP B 1 57 ? 6.035 -29.094 8.07 1 98.75 57 ASP B CA 1
ATOM 2266 C C . ASP B 1 57 ? 4.852 -28.281 7.566 1 98.75 57 ASP B C 1
ATOM 2268 O O . ASP B 1 57 ? 4.559 -27.203 8.102 1 98.75 57 ASP B O 1
ATOM 2272 N N . PHE B 1 58 ? 4.133 -28.734 6.547 1 98.81 58 PHE B N 1
ATOM 2273 C CA . PHE B 1 58 ? 3.035 -28 5.934 1 98.81 58 PHE B CA 1
ATOM 2274 C C . PHE B 1 58 ? 1.691 -28.484 6.453 1 98.81 58 PHE B C 1
ATOM 2276 O O . PHE B 1 58 ? 0.638 -28.016 6.02 1 98.81 58 PHE B O 1
ATOM 2283 N N . SER B 1 59 ? 1.654 -29.359 7.359 1 98.75 59 SER B N 1
ATOM 2284 C CA . SER B 1 59 ? 0.436 -30.062 7.746 1 98.75 59 SER B CA 1
ATOM 2285 C C . SER B 1 59 ? -0.616 -29.109 8.281 1 98.75 59 SER B C 1
ATOM 2287 O O . SER B 1 59 ? -1.813 -29.391 8.227 1 98.75 59 SER B O 1
ATOM 2289 N N . ASN B 1 60 ? -0.208 -27.938 8.797 1 98.69 60 ASN B N 1
ATOM 2290 C CA . ASN B 1 60 ? -1.152 -26.969 9.344 1 98.69 60 ASN B CA 1
ATOM 2291 C C . ASN B 1 60 ? -1.179 -25.688 8.523 1 98.69 60 ASN B C 1
ATOM 2293 O O . ASN B 1 60 ? -1.841 -24.719 8.898 1 98.69 60 ASN B O 1
ATOM 2297 N N . VAL B 1 61 ? -0.478 -25.672 7.434 1 98.88 61 VAL B N 1
ATOM 2298 C CA . VAL B 1 61 ? -0.381 -24.5 6.555 1 98.88 61 VAL B CA 1
ATOM 2299 C C . VAL B 1 61 ? -1.643 -24.406 5.699 1 98.88 61 VAL B C 1
ATOM 2301 O O . VAL B 1 61 ? -2.219 -25.406 5.301 1 98.88 61 VAL B O 1
ATOM 2304 N N . THR B 1 62 ? -2.152 -23.188 5.535 1 98.94 62 THR B N 1
ATOM 2305 C CA . THR B 1 62 ? -3.189 -22.859 4.566 1 98.94 62 THR B CA 1
ATOM 2306 C C . THR B 1 62 ? -2.607 -22.047 3.408 1 98.94 62 THR B C 1
ATOM 2308 O O . THR B 1 62 ? -1.685 -21.25 3.602 1 98.94 62 THR B O 1
ATOM 2311 N N . THR B 1 63 ? -3.074 -22.297 2.188 1 98.94 63 THR B N 1
ATOM 2312 C CA . THR B 1 63 ? -2.557 -21.531 1.065 1 98.94 63 THR B CA 1
ATOM 2313 C C . THR B 1 63 ? -3.695 -20.859 0.299 1 98.94 63 THR B C 1
ATOM 2315 O O . THR B 1 63 ? -4.82 -21.359 0.288 1 98.94 63 THR B O 1
ATOM 2318 N N . VAL B 1 64 ? -3.441 -19.703 -0.253 1 98.94 64 VAL B N 1
ATOM 2319 C CA . VAL B 1 64 ? -4.293 -19.016 -1.214 1 98.94 64 VAL B CA 1
ATOM 2320 C C . VAL B 1 64 ? -3.484 -18.672 -2.463 1 98.94 64 VAL B C 1
ATOM 2322 O O . VAL B 1 64 ? -2.328 -18.25 -2.367 1 98.94 64 VAL B O 1
ATOM 2325 N N . ASN B 1 65 ? -4.047 -18.922 -3.613 1 98.94 65 ASN B N 1
ATOM 2326 C CA . ASN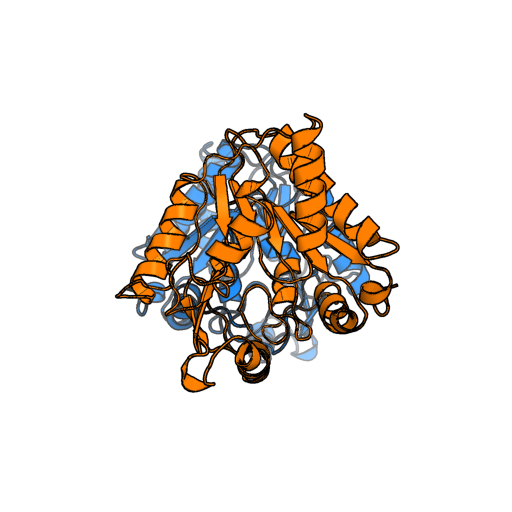 B 1 65 ? -3.35 -18.625 -4.863 1 98.94 65 ASN B CA 1
ATOM 2327 C C . ASN B 1 65 ? -3.889 -17.359 -5.527 1 98.94 65 ASN B C 1
ATOM 2329 O O . ASN B 1 65 ? -5.043 -16.984 -5.312 1 98.94 65 ASN B O 1
ATOM 2333 N N . LEU B 1 66 ? -3.102 -16.781 -6.387 1 98.81 66 LEU B N 1
ATOM 2334 C CA . LEU B 1 66 ? -3.35 -15.445 -6.938 1 98.81 66 LEU B CA 1
ATOM 2335 C C . LEU B 1 66 ? -4.445 -15.492 -7.996 1 98.81 66 LEU B C 1
ATOM 2337 O O . LEU B 1 66 ? -5.211 -14.539 -8.148 1 98.81 66 LEU B O 1
ATOM 2341 N N . ASP B 1 67 ? -4.469 -16.531 -8.797 1 98.31 67 ASP B N 1
ATOM 2342 C CA . ASP B 1 67 ? -5.332 -16.422 -9.969 1 98.31 67 ASP B CA 1
ATOM 2343 C C . ASP B 1 67 ? -5.715 -17.797 -10.508 1 98.31 67 ASP B C 1
ATOM 2345 O O . ASP B 1 67 ? -5.156 -18.812 -10.086 1 98.31 67 ASP B O 1
ATOM 2349 N N . GLU B 1 68 ? -6.641 -17.891 -11.352 1 98.69 68 GLU B N 1
ATOM 2350 C CA . GLU B 1 68 ? -7.062 -19.031 -12.141 1 98.69 68 GLU B CA 1
ATOM 2351 C C . GLU B 1 68 ? -7.684 -18.594 -13.461 1 98.69 68 GLU B C 1
ATOM 2353 O O . GLU B 1 68 ? -8.305 -17.531 -13.547 1 98.69 68 GLU B O 1
ATOM 2358 N N . TYR B 1 69 ? -7.461 -19.453 -14.492 1 98.06 69 TYR B N 1
ATOM 2359 C CA . TYR B 1 69 ? -8.133 -19.203 -15.766 1 98.06 69 TYR B CA 1
ATOM 2360 C C . TYR B 1 69 ? -9.633 -19.422 -15.648 1 98.06 69 TYR B C 1
ATOM 2362 O O . TYR B 1 69 ? -10.078 -20.375 -15 1 98.06 69 TYR B O 1
ATOM 2370 N N . VAL B 1 70 ? -10.398 -18.484 -16.219 1 97.88 70 VAL B N 1
ATOM 2371 C CA . VAL B 1 70 ? -11.844 -18.688 -16.266 1 97.88 70 VAL B CA 1
ATOM 2372 C C . VAL B 1 70 ? -12.18 -19.703 -17.359 1 97.88 70 VAL B C 1
ATOM 2374 O O . VAL B 1 70 ? -11.648 -19.641 -18.469 1 97.88 70 VAL B O 1
ATOM 2377 N N . GLY B 1 71 ? -12.992 -20.656 -16.984 1 95.75 71 GLY B N 1
ATOM 2378 C CA . GLY B 1 71 ? -13.461 -21.625 -17.969 1 95.75 71 GLY B CA 1
ATOM 2379 C C . GLY B 1 71 ? -12.719 -22.953 -17.891 1 95.75 71 GLY B C 1
ATOM 2380 O O . GLY B 1 71 ? -13.07 -23.906 -18.578 1 95.75 71 GLY B O 1
ATOM 2381 N N . LEU B 1 72 ? -11.75 -23.047 -17.109 1 95.62 72 LEU B N 1
ATOM 2382 C CA . LEU B 1 72 ? -11.008 -24.297 -16.969 1 95.62 72 LEU B CA 1
ATOM 2383 C C . LEU B 1 72 ? -11.336 -24.984 -15.648 1 95.62 72 LEU B C 1
ATOM 2385 O O . LEU B 1 72 ? -11.398 -24.328 -14.602 1 95.62 72 LEU B O 1
ATOM 2389 N N . ALA B 1 73 ? -11.562 -26.219 -15.703 1 95.62 73 ALA B N 1
ATOM 2390 C CA . ALA B 1 73 ? -11.68 -27.031 -14.492 1 95.62 73 ALA B CA 1
ATOM 2391 C C . ALA B 1 73 ? -10.32 -27.234 -13.828 1 95.62 73 ALA B C 1
ATOM 2393 O O . ALA B 1 73 ? -9.289 -27.188 -14.5 1 95.62 73 ALA B O 1
ATOM 2394 N N . GLY B 1 74 ? -10.344 -27.5 -12.57 1 96.12 74 GLY B N 1
ATOM 2395 C CA . GLY B 1 74 ? -9.117 -27.656 -11.797 1 96.12 74 GLY B CA 1
ATOM 2396 C C . GLY B 1 74 ? -8.281 -28.844 -12.227 1 96.12 74 GLY B C 1
ATOM 2397 O O . GLY B 1 74 ? -7.09 -28.906 -11.938 1 96.12 74 GLY B O 1
ATOM 2398 N N . ASP B 1 75 ? -8.867 -29.781 -12.93 1 95.88 75 ASP B N 1
ATOM 2399 C CA . ASP B 1 75 ? -8.133 -30.969 -13.367 1 95.88 75 ASP B CA 1
ATOM 2400 C C . ASP B 1 75 ? -7.598 -30.797 -14.781 1 95.88 75 ASP B C 1
ATOM 2402 O O . ASP B 1 75 ? -6.887 -31.656 -15.297 1 95.88 75 ASP B O 1
ATOM 2406 N N . HIS B 1 76 ? -8.008 -29.672 -15.453 1 95.38 76 HIS B N 1
ATOM 2407 C CA . HIS B 1 76 ? -7.41 -29.391 -16.75 1 95.38 76 HIS B CA 1
ATOM 2408 C C . HIS B 1 76 ? -5.91 -29.141 -16.625 1 95.38 76 HIS B C 1
ATOM 2410 O O . HIS B 1 76 ? -5.473 -28.406 -15.734 1 95.38 76 HIS B O 1
ATOM 2416 N N . PRO B 1 77 ? -5.109 -29.672 -17.484 1 95.38 77 PRO B N 1
ATOM 2417 C CA . PRO B 1 77 ? -3.652 -29.609 -17.344 1 95.38 77 PRO B CA 1
ATOM 2418 C C . PRO B 1 77 ? -3.115 -28.172 -17.438 1 95.38 77 PRO B C 1
ATOM 2420 O O . PRO B 1 77 ? -1.982 -27.922 -17.031 1 95.38 77 PRO B O 1
ATOM 2423 N N . GLN B 1 78 ? -3.902 -27.266 -17.969 1 94.56 78 GLN B N 1
ATOM 2424 C CA . GLN B 1 78 ? -3.438 -25.891 -18.125 1 94.56 78 GLN B CA 1
ATOM 2425 C C . GLN B 1 78 ? -3.949 -25 -17 1 94.56 78 GLN B C 1
ATOM 2427 O O . GLN B 1 78 ? -3.619 -23.812 -16.938 1 94.56 78 GLN B O 1
ATOM 2432 N N . SER B 1 79 ? -4.855 -25.562 -16.109 1 97.5 79 SER B N 1
ATOM 2433 C CA . SER B 1 79 ? -5.363 -24.781 -15 1 97.5 79 SER B CA 1
ATOM 2434 C C . SER B 1 79 ? -4.281 -24.531 -13.953 1 97.5 79 SER B C 1
ATOM 2436 O O . SER B 1 79 ? -3.299 -25.266 -13.883 1 97.5 79 SER B O 1
ATOM 2438 N N . TYR B 1 80 ? -4.41 -23.516 -13.195 1 98.25 80 TYR B N 1
ATOM 2439 C CA . TYR B 1 80 ? -3.447 -23.188 -12.141 1 98.25 80 TYR B CA 1
ATOM 2440 C C . TYR B 1 80 ? -3.621 -24.125 -10.945 1 98.25 80 TYR B C 1
ATOM 2442 O O . TYR B 1 80 ? -2.65 -24.438 -10.258 1 98.25 80 TYR B O 1
ATOM 2450 N N . ARG B 1 81 ? -4.828 -24.609 -10.711 1 98.62 81 ARG B N 1
ATOM 2451 C CA . ARG B 1 81 ? -5.027 -25.672 -9.727 1 98.62 81 ARG B CA 1
ATOM 2452 C C . ARG B 1 81 ? -4.168 -26.891 -10.047 1 98.62 81 ARG B C 1
ATOM 2454 O O . ARG B 1 81 ? -3.461 -27.406 -9.18 1 98.62 81 ARG B O 1
ATOM 2461 N N . TYR B 1 82 ? -4.23 -27.297 -11.281 1 98.38 82 TYR B N 1
ATOM 2462 C CA . TYR B 1 82 ? -3.412 -28.422 -11.727 1 98.38 82 TYR B CA 1
ATOM 2463 C C . TYR B 1 82 ? -1.928 -28.109 -11.57 1 98.38 82 TYR B C 1
ATOM 2465 O O . TYR B 1 82 ? -1.166 -28.938 -11.062 1 98.38 82 TYR B O 1
ATOM 2473 N N . PHE B 1 83 ? -1.55 -26.953 -11.93 1 98.56 83 PHE B N 1
ATOM 2474 C CA . PHE B 1 83 ? -0.173 -26.5 -11.797 1 98.56 83 PHE B CA 1
ATOM 2475 C C . PHE B 1 83 ? 0.311 -26.656 -10.359 1 98.56 83 PHE B C 1
ATOM 2477 O O . PHE B 1 83 ? 1.371 -27.234 -10.117 1 98.56 83 PHE B O 1
ATOM 2484 N N . MET B 1 84 ? -0.426 -26.141 -9.43 1 98.88 84 MET B N 1
ATOM 2485 C CA . MET B 1 84 ? -0.024 -26.172 -8.023 1 98.88 84 MET B CA 1
ATOM 2486 C C . MET B 1 84 ? 0.051 -27.594 -7.508 1 98.88 84 MET B C 1
ATOM 2488 O O . MET B 1 84 ? 0.979 -27.953 -6.777 1 98.88 84 MET B O 1
ATOM 2492 N N . ASN B 1 85 ? -0.939 -28.391 -7.844 1 98.75 85 ASN B N 1
ATOM 2493 C CA . ASN B 1 85 ? -0.899 -29.797 -7.438 1 98.75 85 ASN B CA 1
ATOM 2494 C C . ASN B 1 85 ? 0.357 -30.5 -7.953 1 98.75 85 ASN B C 1
ATOM 2496 O O . ASN B 1 85 ? 1.063 -31.156 -7.191 1 98.75 85 ASN B O 1
ATOM 2500 N N . ASP B 1 86 ? 0.609 -30.234 -9.18 1 98.5 86 ASP B N 1
ATOM 2501 C CA . ASP B 1 86 ? 1.698 -30.938 -9.852 1 98.5 86 ASP B CA 1
ATOM 2502 C C . ASP B 1 86 ? 3.057 -30.453 -9.352 1 98.5 86 ASP B C 1
ATOM 2504 O O . ASP B 1 86 ? 4 -31.234 -9.234 1 98.5 86 ASP B O 1
ATOM 2508 N N . ASN B 1 87 ? 3.127 -29.203 -9.062 1 98.75 87 ASN B N 1
ATOM 2509 C CA . ASN B 1 87 ? 4.438 -28.625 -8.781 1 98.75 87 ASN B CA 1
ATOM 2510 C C . ASN B 1 87 ? 4.691 -28.516 -7.281 1 98.75 87 ASN B C 1
ATOM 2512 O O . ASN B 1 87 ? 5.832 -28.344 -6.852 1 98.75 87 ASN B O 1
ATOM 2516 N N . LEU B 1 88 ? 3.645 -28.656 -6.449 1 98.88 88 LEU B N 1
ATOM 2517 C CA . LEU B 1 88 ? 3.912 -28.453 -5.027 1 98.88 88 LEU B CA 1
ATOM 2518 C C . LEU B 1 88 ? 3.027 -29.359 -4.176 1 98.88 88 LEU B C 1
ATOM 2520 O O . LEU B 1 88 ? 3.525 -30.234 -3.471 1 98.88 88 LEU B O 1
ATOM 2524 N N . PHE B 1 89 ? 1.69 -29.312 -4.266 1 98.88 89 PHE B N 1
ATOM 2525 C CA . PHE B 1 89 ? 0.775 -29.812 -3.254 1 98.88 89 PHE B CA 1
ATOM 2526 C C . PHE B 1 89 ? 0.821 -31.344 -3.203 1 98.88 89 PHE B C 1
ATOM 2528 O O . PHE B 1 89 ? 0.645 -31.938 -2.137 1 98.88 89 PHE B O 1
ATOM 2535 N N . ASN B 1 90 ? 1.021 -32.031 -4.309 1 98.81 90 ASN B N 1
ATOM 2536 C CA . ASN B 1 90 ? 1.104 -33.5 -4.332 1 98.81 90 ASN B CA 1
ATOM 2537 C C . ASN B 1 90 ? 2.4 -34 -3.699 1 98.81 90 ASN B C 1
ATOM 2539 O O . ASN B 1 90 ? 2.555 -35.188 -3.453 1 98.81 90 ASN B O 1
ATOM 2543 N N . HIS B 1 91 ? 3.352 -33.156 -3.404 1 98.88 91 HIS B N 1
ATOM 2544 C CA . HIS B 1 91 ? 4.703 -33.562 -3.049 1 98.88 91 HIS B CA 1
ATOM 2545 C C . HIS B 1 91 ? 5.047 -33.156 -1.62 1 98.88 91 HIS B C 1
ATOM 2547 O O . HIS B 1 91 ? 6.168 -33.406 -1.156 1 98.88 91 HIS B O 1
ATOM 2553 N N . ILE B 1 92 ? 4.109 -32.562 -0.924 1 98.81 92 ILE B N 1
ATOM 2554 C CA . ILE B 1 92 ? 4.328 -32.156 0.463 1 98.81 92 ILE B CA 1
ATOM 2555 C C . ILE B 1 92 ? 3.18 -32.656 1.331 1 98.81 92 ILE B C 1
ATOM 2557 O O . ILE B 1 92 ? 2.178 -33.156 0.815 1 98.81 92 ILE B O 1
ATOM 2561 N N . ASN B 1 93 ? 3.275 -32.562 2.652 1 98.81 93 ASN B N 1
ATOM 2562 C CA . ASN B 1 93 ? 2.295 -33.125 3.568 1 98.81 93 ASN B CA 1
ATOM 2563 C C . ASN B 1 93 ? 1.179 -32.125 3.887 1 98.81 93 ASN B C 1
ATOM 2565 O O . ASN B 1 93 ? 0.656 -32.125 5.004 1 98.81 93 ASN B O 1
ATOM 2569 N N . ILE B 1 94 ? 0.803 -31.297 2.926 1 98.81 94 ILE B N 1
ATOM 2570 C CA . ILE B 1 94 ? -0.249 -30.312 3.135 1 98.81 94 ILE B CA 1
ATOM 2571 C C . ILE B 1 94 ? -1.616 -30.984 3.018 1 98.81 94 ILE B C 1
ATOM 2573 O O . ILE B 1 94 ? -1.786 -31.938 2.248 1 98.81 94 ILE B O 1
ATOM 2577 N N . ASP B 1 95 ? -2.545 -30.516 3.848 1 98.75 95 ASP B N 1
ATOM 2578 C CA . ASP B 1 95 ? -3.951 -30.859 3.658 1 98.75 95 ASP B CA 1
ATOM 2579 C C . ASP B 1 95 ? -4.543 -30.109 2.465 1 98.75 95 ASP B C 1
ATOM 2581 O O . ASP B 1 95 ? -4.734 -28.891 2.518 1 98.75 95 ASP B O 1
ATOM 2585 N N . LYS B 1 96 ? -4.895 -30.766 1.464 1 98.25 96 LYS B N 1
ATOM 2586 C CA . LYS B 1 96 ? -5.328 -30.141 0.22 1 98.25 96 LYS B CA 1
ATOM 2587 C C . LYS B 1 96 ? -6.617 -29.359 0.425 1 98.25 96 LYS B C 1
ATOM 2589 O O . LYS B 1 96 ? -6.91 -28.422 -0.33 1 98.25 96 LYS B O 1
ATOM 2594 N N . SER B 1 97 ? -7.398 -29.719 1.43 1 98.38 97 SER B N 1
ATOM 2595 C CA . SER B 1 97 ? -8.625 -29 1.721 1 98.38 97 SER B CA 1
ATOM 2596 C C . SER B 1 97 ? -8.328 -27.578 2.219 1 98.38 97 SER B C 1
ATOM 2598 O O . SER B 1 97 ? -9.219 -26.734 2.271 1 98.38 97 SER B O 1
ATOM 2600 N N . ARG B 1 98 ? -7.059 -27.312 2.51 1 98.56 98 ARG B N 1
ATOM 2601 C CA . ARG B 1 98 ? -6.652 -26 2.996 1 98.56 98 ARG B CA 1
ATOM 2602 C C . ARG B 1 98 ? -5.91 -25.219 1.915 1 98.56 98 ARG B C 1
ATOM 2604 O O . ARG B 1 98 ? -5.215 -24.25 2.211 1 98.56 98 ARG B O 1
ATOM 2611 N N . THR B 1 99 ? -6.004 -25.719 0.726 1 98.88 99 THR B N 1
ATOM 2612 C CA . THR B 1 99 ? -5.398 -25.031 -0.405 1 98.88 99 THR B CA 1
ATOM 2613 C C . THR B 1 99 ? -6.469 -24.391 -1.282 1 98.88 99 THR B C 1
ATOM 2615 O O . THR B 1 99 ? -7.301 -25.078 -1.866 1 98.88 99 THR B O 1
ATOM 2618 N N . PHE B 1 100 ? -6.453 -23.031 -1.342 1 98.88 100 PHE B N 1
ATOM 2619 C CA . PHE B 1 100 ? -7.523 -22.312 -2.02 1 98.88 100 PHE B CA 1
ATOM 2620 C C . PHE B 1 100 ? -7.012 -21.656 -3.295 1 98.88 100 PHE B C 1
ATOM 2622 O O . PHE B 1 100 ? -6.035 -20.906 -3.264 1 98.88 100 PHE B O 1
ATOM 2629 N N . VAL B 1 101 ? -7.609 -22.016 -4.371 1 98.69 101 VAL B N 1
ATOM 2630 C CA . VAL B 1 101 ? -7.438 -21.391 -5.68 1 98.69 101 VAL B CA 1
ATOM 2631 C C . VAL B 1 101 ? -8.766 -20.797 -6.148 1 98.69 101 VAL B C 1
ATOM 2633 O O . VAL B 1 101 ? -9.82 -21.406 -5.949 1 98.69 101 VAL B O 1
ATOM 2636 N N . PRO B 1 102 ? -8.688 -19.531 -6.727 1 98.56 102 PRO B N 1
ATOM 2637 C CA . PRO B 1 102 ? -9.961 -19.016 -7.23 1 98.56 102 PRO B CA 1
ATOM 2638 C C . PRO B 1 102 ? -10.68 -20.016 -8.148 1 98.56 102 PRO B C 1
ATOM 2640 O O . PRO B 1 102 ? -10.023 -20.734 -8.906 1 98.56 102 PRO B O 1
ATOM 2643 N N . ASN B 1 103 ? -11.992 -20.016 -8.07 1 98.12 103 ASN B N 1
ATOM 2644 C CA . ASN B 1 103 ? -12.789 -20.922 -8.875 1 98.12 103 ASN B CA 1
ATOM 2645 C C . ASN B 1 103 ? -13.023 -20.375 -10.281 1 98.12 103 ASN B C 1
ATOM 2647 O O . ASN B 1 103 ? -13.891 -19.531 -10.484 1 98.12 103 ASN B O 1
ATOM 2651 N N . GLY B 1 104 ? -12.305 -20.938 -11.234 1 97.5 104 GLY B N 1
ATOM 2652 C CA . GLY B 1 104 ? -12.398 -20.469 -12.609 1 97.5 104 GLY B CA 1
ATOM 2653 C C . GLY B 1 104 ? -13.688 -20.875 -13.297 1 97.5 104 GLY B C 1
ATOM 2654 O O . GLY B 1 104 ? -13.992 -20.406 -14.391 1 97.5 104 GLY B O 1
ATOM 2655 N N . LEU B 1 105 ? -14.492 -21.719 -12.656 1 97.88 105 LEU B N 1
ATOM 2656 C CA . LEU B 1 105 ? -15.734 -22.203 -13.25 1 97.88 105 LEU B CA 1
ATOM 2657 C C . LEU B 1 105 ? -16.938 -21.578 -12.57 1 97.88 105 LEU B C 1
ATOM 2659 O O . LEU B 1 105 ? -18.078 -22 -12.805 1 97.88 105 LEU B O 1
ATOM 2663 N N . ALA B 1 106 ? -16.719 -20.625 -11.703 1 97.75 106 ALA B N 1
ATOM 2664 C CA . ALA B 1 106 ? -17.828 -19.984 -11 1 97.75 106 ALA B CA 1
ATOM 2665 C C . ALA B 1 106 ? -18.828 -19.406 -11.984 1 97.75 106 ALA B C 1
ATOM 2667 O O . ALA B 1 106 ? -18.453 -18.828 -13.008 1 97.75 106 ALA B O 1
ATOM 2668 N N . GLU B 1 107 ? -20.094 -19.547 -11.734 1 97.44 107 GLU B N 1
ATOM 2669 C CA . GLU B 1 107 ? -21.156 -18.984 -12.57 1 97.44 107 GLU B CA 1
ATOM 2670 C C . GLU B 1 107 ? -21.094 -17.469 -12.578 1 97.44 107 GLU B C 1
ATOM 2672 O O . GLU B 1 107 ? -21.312 -16.828 -13.617 1 97.44 107 GLU B O 1
ATOM 2677 N N . ASP B 1 108 ? -20.859 -16.906 -11.469 1 98.12 108 ASP B N 1
ATOM 2678 C CA . ASP B 1 108 ? -20.719 -15.469 -11.281 1 98.12 108 ASP B CA 1
ATOM 2679 C C . ASP B 1 108 ? -19.312 -15.117 -10.805 1 98.12 108 ASP B C 1
ATOM 2681 O O . ASP B 1 108 ? -19.016 -15.188 -9.609 1 98.12 108 ASP B O 1
ATOM 2685 N N . ILE B 1 109 ? -18.469 -14.711 -11.773 1 97.94 109 ILE B N 1
ATOM 2686 C CA . ILE B 1 109 ? -17.062 -14.477 -11.5 1 97.94 109 ILE B CA 1
ATOM 2687 C C . ILE B 1 109 ? -16.906 -13.297 -10.539 1 97.94 109 ILE B C 1
ATOM 2689 O O . ILE B 1 109 ? -16.016 -13.297 -9.68 1 97.94 109 ILE B O 1
ATOM 2693 N N . ALA B 1 110 ? -17.75 -12.297 -10.711 1 97.75 110 ALA B N 1
ATOM 2694 C CA . ALA B 1 110 ? -17.703 -11.164 -9.797 1 97.75 110 ALA B CA 1
ATOM 2695 C C . ALA B 1 110 ? -17.984 -11.602 -8.359 1 97.75 110 ALA B C 1
ATOM 2697 O O . ALA B 1 110 ? -17.281 -11.188 -7.43 1 97.75 110 ALA B O 1
ATOM 2698 N N . GLU B 1 111 ? -18.984 -12.398 -8.203 1 98.38 111 GLU B N 1
ATOM 2699 C CA . GLU B 1 111 ? -19.312 -12.93 -6.883 1 98.38 111 GLU B CA 1
ATOM 2700 C C . GLU B 1 111 ? -18.188 -13.812 -6.352 1 98.38 111 GLU B C 1
ATOM 2702 O O . GLU B 1 111 ? -17.844 -13.742 -5.172 1 98.38 111 GLU B O 1
ATOM 2707 N N . GLU B 1 112 ? -17.656 -14.641 -7.219 1 98.62 112 GLU B N 1
ATOM 2708 C CA . GLU B 1 112 ? -16.516 -15.461 -6.832 1 98.62 112 GLU B CA 1
ATOM 2709 C C . GLU B 1 112 ? -15.359 -14.602 -6.324 1 98.62 112 GLU B C 1
ATOM 2711 O O . GLU B 1 112 ? -14.719 -14.945 -5.324 1 98.62 112 GLU B O 1
ATOM 2716 N N . GLY B 1 113 ? -15.07 -13.477 -7.004 1 98.62 113 GLY B N 1
ATOM 2717 C CA . GLY B 1 113 ? -14.023 -12.578 -6.555 1 98.62 113 GLY B CA 1
ATOM 2718 C C . GLY B 1 113 ? -14.258 -12.039 -5.156 1 98.62 113 GLY B C 1
ATOM 2719 O O . GLY B 1 113 ? -13.359 -12.07 -4.312 1 98.62 113 GLY B O 1
ATOM 2720 N N . ARG B 1 114 ? -15.5 -11.586 -4.914 1 98.25 114 ARG B N 1
ATOM 2721 C CA . ARG B 1 114 ? -15.852 -11.062 -3.596 1 98.25 114 ARG B CA 1
ATOM 2722 C C . ARG B 1 114 ? -15.727 -12.148 -2.527 1 98.25 114 ARG B C 1
ATOM 2724 O O . ARG B 1 114 ? -15.203 -11.898 -1.44 1 98.25 114 ARG B O 1
ATOM 2731 N N . ASN B 1 115 ? -16.188 -13.305 -2.846 1 98.62 115 ASN B N 1
ATOM 2732 C CA . ASN B 1 115 ? -16.141 -14.422 -1.917 1 98.62 115 ASN B CA 1
ATOM 2733 C C . ASN B 1 115 ? -14.695 -14.828 -1.615 1 98.62 115 ASN B C 1
ATOM 2735 O O . ASN B 1 115 ? -14.375 -15.203 -0.484 1 98.62 115 ASN B O 1
ATOM 2739 N N . TYR B 1 116 ? -13.922 -14.797 -2.6 1 98.88 116 TYR B N 1
ATOM 2740 C CA . TYR B 1 116 ? -12.523 -15.172 -2.424 1 98.88 116 TYR B CA 1
ATOM 2741 C C . TYR B 1 116 ? -11.805 -14.188 -1.507 1 98.88 116 TYR B C 1
ATOM 2743 O O . TYR B 1 116 ? -11.07 -14.594 -0.6 1 98.88 116 TYR B O 1
ATOM 2751 N N . ASP B 1 117 ? -12 -12.906 -1.756 1 98.62 117 ASP B N 1
ATOM 2752 C CA . ASP B 1 117 ? -11.438 -11.898 -0.869 1 98.62 117 ASP B CA 1
ATOM 2753 C C . ASP B 1 117 ? -11.93 -12.086 0.564 1 98.62 117 ASP B C 1
ATOM 2755 O O . ASP B 1 117 ? -11.141 -12.023 1.511 1 98.62 117 ASP B O 1
ATOM 2759 N N . LYS B 1 118 ? -13.18 -12.312 0.706 1 98.38 118 LYS B N 1
ATOM 2760 C CA . LYS B 1 118 ? -13.758 -12.555 2.025 1 98.38 118 LYS B CA 1
ATOM 2761 C C . LYS B 1 118 ? -13.117 -13.758 2.699 1 98.38 118 LYS B C 1
ATOM 2763 O O . LYS B 1 118 ? -12.828 -13.727 3.896 1 98.38 118 LYS B O 1
ATOM 2768 N N . LYS B 1 119 ? -12.938 -14.789 1.942 1 98.62 119 LYS B N 1
ATOM 2769 C CA . LYS B 1 119 ? -12.305 -15.992 2.459 1 98.62 119 LYS B CA 1
ATOM 2770 C C . LYS B 1 119 ? -10.906 -15.688 2.994 1 98.62 119 LYS B C 1
ATOM 2772 O O . LYS B 1 119 ? -10.547 -16.125 4.094 1 98.62 119 LYS B O 1
ATOM 2777 N N . ILE B 1 120 ? -10.125 -14.938 2.258 1 98.69 120 ILE B N 1
ATOM 2778 C CA . ILE B 1 120 ? -8.773 -14.578 2.674 1 98.69 120 ILE B CA 1
ATOM 2779 C C . ILE B 1 120 ? -8.828 -13.766 3.963 1 98.69 120 ILE B C 1
ATOM 2781 O O . ILE B 1 120 ? -8.047 -14 4.887 1 98.69 120 ILE B O 1
ATOM 2785 N N . ASP B 1 121 ? -9.773 -12.859 4.023 1 97.75 121 ASP B N 1
ATOM 2786 C CA . ASP B 1 121 ? -9.938 -12.055 5.23 1 97.75 121 ASP B CA 1
ATOM 2787 C C . ASP B 1 121 ? -10.281 -12.938 6.43 1 97.75 121 ASP B C 1
ATOM 2789 O O . ASP B 1 121 ? -9.75 -12.734 7.527 1 97.75 121 ASP B O 1
ATOM 2793 N N . GLU B 1 122 ? -11.141 -13.875 6.23 1 98.25 122 GLU B N 1
ATOM 2794 C CA . GLU B 1 122 ? -11.578 -14.773 7.297 1 98.25 122 GLU B CA 1
ATOM 2795 C C . GLU B 1 122 ? -10.43 -15.648 7.793 1 98.25 122 GLU B C 1
ATOM 2797 O O . GLU B 1 122 ? -10.438 -16.078 8.945 1 98.25 122 GLU B O 1
ATOM 2802 N N . LEU B 1 123 ? -9.461 -15.867 6.973 1 98.5 123 LEU B N 1
ATOM 2803 C CA . LEU B 1 123 ? -8.289 -16.656 7.34 1 98.5 123 LEU B CA 1
ATOM 2804 C C . LEU B 1 123 ? -7.324 -15.828 8.18 1 98.5 123 LEU B C 1
ATOM 2806 O O . LEU B 1 123 ? -6.324 -16.359 8.68 1 98.5 123 LEU B O 1
ATOM 2810 N N . GLY B 1 124 ? -7.617 -14.539 8.336 1 97.5 124 GLY B N 1
ATOM 2811 C CA . GLY B 1 124 ? -6.727 -13.656 9.062 1 97.5 124 GLY B CA 1
ATOM 2812 C C . GLY B 1 124 ? -5.723 -12.953 8.164 1 97.5 124 GLY B C 1
ATOM 2813 O O . GLY B 1 124 ? -4.773 -12.336 8.648 1 97.5 124 GLY B O 1
ATOM 2814 N N . GLY B 1 125 ? -5.945 -13.031 6.848 1 98.31 125 GLY B N 1
ATOM 2815 C CA . GLY B 1 125 ? -5.02 -12.445 5.891 1 98.31 125 GLY B CA 1
ATOM 2816 C C . GLY B 1 125 ? -3.871 -13.367 5.531 1 98.31 125 GLY B C 1
ATOM 2817 O O . GLY B 1 125 ? -3.715 -14.438 6.125 1 98.31 125 GLY B O 1
ATOM 2818 N N . THR B 1 126 ? -3.088 -12.969 4.574 1 98.81 126 THR B N 1
ATOM 2819 C CA . THR B 1 126 ? -1.933 -13.727 4.105 1 98.81 126 THR B CA 1
ATOM 2820 C C . THR B 1 126 ? -0.685 -13.359 4.906 1 98.81 126 THR B C 1
ATOM 2822 O O . THR B 1 126 ? -0.38 -12.18 5.086 1 98.81 126 THR B O 1
ATOM 2825 N N . ASP B 1 127 ? -0.008 -14.383 5.375 1 98.88 127 ASP B N 1
ATOM 2826 C CA . ASP B 1 127 ? 1.185 -14.133 6.18 1 98.88 127 ASP B CA 1
ATOM 2827 C C . ASP B 1 127 ? 2.371 -13.75 5.297 1 98.88 127 ASP B C 1
ATOM 2829 O O . ASP B 1 127 ? 3.174 -12.891 5.66 1 98.88 127 ASP B O 1
ATOM 2833 N N . ILE B 1 128 ? 2.51 -14.406 4.152 1 98.94 128 ILE B N 1
ATOM 2834 C CA . ILE B 1 128 ? 3.51 -14.047 3.152 1 98.94 128 ILE B CA 1
ATOM 2835 C C . ILE B 1 128 ? 2.953 -14.305 1.754 1 98.94 128 ILE B C 1
ATOM 2837 O O . ILE B 1 128 ? 2.453 -15.398 1.469 1 98.94 128 ILE B O 1
ATOM 2841 N N . GLN B 1 129 ? 2.914 -13.312 0.914 1 98.94 129 GLN B N 1
ATOM 2842 C CA . GLN B 1 129 ? 2.449 -13.414 -0.466 1 98.94 129 GLN B CA 1
ATOM 2843 C C . GLN B 1 129 ? 3.623 -13.484 -1.438 1 98.94 129 GLN B C 1
ATOM 2845 O O . GLN B 1 129 ? 4.414 -12.547 -1.536 1 98.94 129 GLN B O 1
ATOM 2850 N N . LEU B 1 130 ? 3.762 -14.594 -2.082 1 98.94 130 LEU B N 1
ATOM 2851 C CA . LEU B 1 130 ? 4.73 -14.781 -3.158 1 98.94 130 LEU B CA 1
ATOM 2852 C C . LEU B 1 130 ? 4.238 -14.133 -4.449 1 98.94 130 LEU B C 1
ATOM 2854 O O . LEU B 1 130 ? 3.086 -14.336 -4.844 1 98.94 130 LEU B O 1
ATOM 2858 N N . LEU B 1 131 ? 5.129 -13.414 -5.016 1 98.94 131 LEU B N 1
ATOM 2859 C CA . LEU B 1 131 ? 4.82 -12.789 -6.297 1 98.94 131 LEU B CA 1
ATOM 2860 C C . LEU B 1 131 ? 5.938 -13.031 -7.305 1 98.94 131 LEU B C 1
ATOM 2862 O O . LEU B 1 131 ? 7.117 -13.008 -6.949 1 98.94 131 LEU B O 1
ATOM 2866 N N . GLY B 1 132 ? 5.566 -13.367 -8.5 1 98.5 132 GLY B N 1
ATOM 2867 C CA . GLY B 1 132 ? 6.406 -13.07 -9.648 1 98.5 132 GLY B CA 1
ATOM 2868 C C . GLY B 1 132 ? 6.105 -11.727 -10.281 1 98.5 132 GLY B C 1
ATOM 2869 O O . GLY B 1 132 ? 5.203 -11.008 -9.828 1 98.5 132 GLY B O 1
ATOM 2870 N N . ILE B 1 133 ? 6.895 -11.43 -11.32 1 98.38 133 ILE B N 1
ATOM 2871 C CA . ILE B 1 133 ? 6.699 -10.148 -11.992 1 98.38 133 ILE B CA 1
ATOM 2872 C C . ILE B 1 133 ? 6.793 -10.344 -13.508 1 98.38 133 ILE B C 1
ATOM 2874 O O . ILE B 1 133 ? 7.648 -11.078 -13.992 1 98.38 133 ILE B O 1
ATOM 2878 N N . GLY B 1 134 ? 5.824 -9.781 -14.266 1 97.06 134 GLY B N 1
ATOM 2879 C CA . GLY B 1 134 ? 5.926 -9.766 -15.719 1 97.06 134 GLY B CA 1
ATOM 2880 C C . GLY B 1 134 ? 6.977 -8.805 -16.234 1 97.06 134 GLY B C 1
ATOM 2881 O O . GLY B 1 134 ? 7.441 -7.93 -15.492 1 97.06 134 GLY B O 1
ATOM 2882 N N . ASN B 1 135 ? 7.266 -8.93 -17.5 1 96.5 135 ASN B N 1
ATOM 2883 C CA . ASN B 1 135 ? 8.234 -8.031 -18.125 1 96.5 135 ASN B CA 1
ATOM 2884 C C . ASN B 1 135 ? 7.762 -6.582 -18.078 1 96.5 135 ASN B C 1
ATOM 2886 O O . ASN B 1 135 ? 8.578 -5.66 -18.062 1 96.5 135 ASN B O 1
ATOM 2890 N N . ASN B 1 136 ? 6.449 -6.453 -18.078 1 96.56 136 ASN B N 1
ATOM 2891 C CA . ASN B 1 136 ? 5.867 -5.117 -18.094 1 96.56 136 ASN B CA 1
ATOM 2892 C C . ASN B 1 136 ? 5.508 -4.648 -16.688 1 96.56 136 ASN B C 1
ATOM 2894 O O . ASN B 1 136 ? 4.789 -3.662 -16.516 1 96.56 136 ASN B O 1
ATOM 2898 N N . GLY B 1 137 ? 5.902 -5.41 -15.695 1 97.81 137 GLY B N 1
ATOM 2899 C CA . GLY B 1 137 ? 5.723 -4.996 -14.312 1 97.81 137 GLY B CA 1
ATOM 2900 C C . GLY B 1 137 ? 4.422 -5.484 -13.711 1 97.81 137 GLY B C 1
ATOM 2901 O O . GLY B 1 137 ? 4.098 -5.152 -12.562 1 97.81 137 GLY B O 1
ATOM 2902 N N . HIS B 1 138 ? 3.594 -6.242 -14.461 1 98.06 138 HIS B N 1
ATOM 2903 C CA . HIS B 1 138 ? 2.359 -6.727 -13.852 1 98.06 138 HIS B CA 1
ATOM 2904 C C . HIS B 1 138 ? 2.646 -7.738 -12.742 1 98.06 138 HIS B C 1
ATOM 2906 O O . HIS B 1 138 ? 3.654 -8.445 -12.797 1 98.06 138 HIS B O 1
ATOM 2912 N N . ILE B 1 139 ? 1.902 -7.832 -11.758 1 97.5 139 ILE B N 1
ATOM 2913 C CA . ILE B 1 139 ? 1.867 -8.859 -10.719 1 97.5 139 ILE B CA 1
ATOM 2914 C C . ILE B 1 139 ? 0.518 -9.57 -10.75 1 97.5 139 ILE B C 1
ATOM 2916 O O . ILE B 1 139 ? -0.521 -8.938 -10.953 1 97.5 139 ILE B O 1
ATOM 2920 N N . ALA B 1 140 ? 0.547 -10.859 -10.531 1 97.88 140 ALA B N 1
ATOM 2921 C CA . ALA B 1 140 ? -0.641 -11.633 -10.891 1 97.88 140 ALA B CA 1
ATOM 2922 C C . ALA B 1 140 ? -1.115 -11.266 -12.297 1 97.88 140 ALA B C 1
ATOM 2924 O O . ALA B 1 140 ? -0.331 -11.297 -13.25 1 97.88 140 ALA B O 1
ATOM 2925 N N . PHE B 1 141 ? -2.35 -11.039 -12.547 1 97.62 141 PHE B N 1
ATOM 2926 C CA . PHE B 1 141 ? -2.822 -10.617 -13.859 1 97.62 141 PHE B CA 1
ATOM 2927 C C . PHE B 1 141 ? -3.229 -9.148 -13.844 1 97.62 141 PHE B C 1
ATOM 2929 O O . PHE B 1 141 ? -4.031 -8.719 -14.672 1 97.62 141 PHE B O 1
ATOM 2936 N N . ASN B 1 142 ? -2.684 -8.391 -12.836 1 98.12 142 ASN B N 1
ATOM 2937 C CA . ASN B 1 142 ? -2.893 -6.941 -12.836 1 98.12 142 ASN B CA 1
ATOM 2938 C C . ASN B 1 142 ? -1.943 -6.242 -13.805 1 98.12 142 ASN B C 1
ATOM 2940 O O . ASN B 1 142 ? -0.837 -5.855 -13.43 1 98.12 142 ASN B O 1
ATOM 2944 N N . GLU B 1 143 ? -2.398 -6.004 -15 1 97.44 143 GLU B N 1
ATOM 2945 C CA . GLU B 1 143 ? -1.636 -5.418 -16.094 1 97.44 143 GLU B CA 1
ATOM 2946 C C . GLU B 1 143 ? -1.604 -3.895 -16 1 97.44 143 GLU B C 1
ATOM 2948 O O . GLU B 1 143 ? -2.494 -3.289 -15.398 1 97.44 143 GLU B O 1
ATOM 2953 N N . PRO B 1 144 ? -0.5 -3.32 -16.547 1 97.38 144 PRO B N 1
ATOM 2954 C CA . PRO B 1 144 ? -0.486 -1.856 -16.609 1 97.38 144 PRO B CA 1
ATOM 2955 C C . PRO B 1 144 ? -1.771 -1.277 -17.188 1 97.38 144 PRO B C 1
ATOM 2957 O O . PRO B 1 144 ? -2.287 -1.796 -18.188 1 97.38 144 PRO B O 1
ATOM 2960 N N . ASP B 1 145 ? -2.295 -0.351 -16.594 1 97.38 145 ASP B N 1
ATOM 2961 C CA . ASP B 1 145 ? -3.508 0.345 -17.016 1 97.38 145 ASP B CA 1
ATOM 2962 C C . ASP B 1 145 ? -3.627 1.701 -16.328 1 97.38 145 ASP B C 1
ATOM 2964 O O . ASP B 1 145 ? -2.85 2.016 -15.422 1 97.38 145 ASP B O 1
ATOM 2968 N N . GLN B 1 146 ? -4.52 2.521 -16.828 1 96.56 146 GLN B N 1
ATOM 2969 C CA . GLN B 1 146 ? -4.77 3.797 -16.172 1 96.56 146 GLN B CA 1
ATOM 2970 C C . GLN B 1 146 ? -5.273 3.59 -14.75 1 96.56 146 GLN B C 1
ATOM 2972 O O . GLN B 1 146 ? -4.875 4.309 -13.828 1 96.56 146 GLN B O 1
ATOM 2977 N N . ASP B 1 147 ? -6.141 2.602 -14.625 1 97.06 147 ASP B N 1
ATOM 2978 C CA . ASP B 1 147 ? -6.699 2.217 -13.336 1 97.06 147 ASP B CA 1
ATOM 2979 C C . ASP B 1 147 ? -6.492 0.727 -13.07 1 97.06 147 ASP B C 1
ATOM 2981 O O . ASP B 1 147 ? -6.641 -0.096 -13.977 1 97.06 147 ASP B O 1
ATOM 2985 N N . LEU B 1 148 ? -6.121 0.393 -11.867 1 98.19 148 LEU B N 1
ATOM 2986 C CA . LEU B 1 148 ? -6.039 -0.988 -11.398 1 98.19 148 LEU B CA 1
ATOM 2987 C C . LEU B 1 148 ? -7.211 -1.32 -10.477 1 98.19 148 LEU B C 1
ATOM 2989 O O . LEU B 1 148 ? -7.965 -0.429 -10.078 1 98.19 148 LEU B O 1
ATOM 2993 N N . VAL B 1 149 ? -7.395 -2.58 -10.211 1 98.12 149 VAL B N 1
ATOM 2994 C CA . VAL B 1 149 ? -8.555 -3.023 -9.453 1 98.12 149 VAL B CA 1
ATOM 2995 C C . VAL B 1 149 ? -8.117 -3.539 -8.086 1 98.12 149 VAL B C 1
ATOM 2997 O O . VAL B 1 149 ? -7.145 -4.293 -7.984 1 98.12 149 VAL B O 1
ATOM 3000 N N . ALA B 1 150 ? -8.836 -3.107 -7.031 1 98.19 150 ALA B N 1
ATOM 3001 C CA . ALA B 1 150 ? -8.438 -3.441 -5.664 1 98.19 150 ALA B CA 1
ATOM 3002 C C . ALA B 1 150 ? -8.797 -4.887 -5.328 1 98.19 150 ALA B C 1
ATOM 3004 O O . ALA B 1 150 ? -7.984 -5.613 -4.75 1 98.19 150 ALA B O 1
ATOM 3005 N N . GLY B 1 151 ? -9.984 -5.277 -5.652 1 98.5 151 GLY B N 1
ATOM 3006 C CA . GLY B 1 151 ? -10.453 -6.598 -5.273 1 98.5 151 GLY B CA 1
ATOM 3007 C C . GLY B 1 151 ? -10.18 -7.656 -6.324 1 98.5 151 GLY B C 1
ATOM 3008 O O . GLY B 1 151 ? -9.797 -7.332 -7.453 1 98.5 151 GLY B O 1
ATOM 3009 N N . THR B 1 152 ? -10.305 -8.906 -5.926 1 98.81 152 THR B N 1
ATOM 3010 C CA . THR B 1 152 ? -10.25 -10 -6.891 1 98.81 152 THR B CA 1
ATOM 3011 C C . THR B 1 152 ? -11.281 -9.805 -7.992 1 98.81 152 THR B C 1
ATOM 3013 O O . THR B 1 152 ? -12.438 -9.453 -7.715 1 98.81 152 THR B O 1
ATOM 3016 N N . HIS B 1 153 ? -10.836 -10 -9.234 1 98.69 153 HIS B N 1
ATOM 3017 C CA . HIS B 1 153 ? -11.711 -9.578 -10.312 1 98.69 153 HIS B CA 1
ATOM 3018 C C . HIS B 1 153 ? -11.422 -10.352 -11.594 1 98.69 153 HIS B C 1
ATOM 3020 O O . HIS B 1 153 ? -10.406 -11.047 -11.688 1 98.69 153 HIS B O 1
ATOM 3026 N N . LEU B 1 154 ? -12.367 -10.219 -12.5 1 98.38 154 LEU B N 1
ATOM 3027 C CA . LEU B 1 154 ? -12.203 -10.719 -13.859 1 98.38 154 LEU B CA 1
ATOM 3028 C C . LEU B 1 154 ? -11.258 -9.828 -14.656 1 98.38 154 LEU B C 1
ATOM 3030 O O . LEU B 1 154 ? -11.336 -8.602 -14.57 1 98.38 154 LEU B O 1
ATOM 3034 N N . THR B 1 155 ? -10.336 -10.414 -15.383 1 97.88 155 THR B N 1
ATOM 3035 C CA . THR B 1 155 ? -9.461 -9.633 -16.25 1 97.88 155 THR B CA 1
ATOM 3036 C C . THR B 1 155 ? -9.227 -10.359 -17.578 1 97.88 155 THR B C 1
ATOM 3038 O O . THR B 1 155 ? -9.281 -11.594 -17.625 1 97.88 155 THR B O 1
ATOM 3041 N N . GLY B 1 156 ? -8.992 -9.609 -18.594 1 96.62 156 GLY B N 1
ATOM 3042 C CA . GLY B 1 156 ? -8.609 -10.195 -19.859 1 96.62 156 GLY B CA 1
ATOM 3043 C C . GLY B 1 156 ? -7.145 -10.609 -19.906 1 96.62 156 GLY B C 1
ATOM 3044 O O . GLY B 1 156 ? -6.309 -10.016 -19.219 1 96.62 156 GLY B O 1
ATOM 3045 N N . LEU B 1 157 ? -6.859 -11.648 -20.688 1 94.62 157 LEU B N 1
ATOM 3046 C CA . LEU B 1 157 ? -5.477 -12.055 -20.906 1 94.62 157 LEU B CA 1
ATOM 3047 C C . LEU B 1 157 ? -4.871 -11.312 -22.094 1 94.62 157 LEU B C 1
ATOM 3049 O O . LEU B 1 157 ? -5.59 -10.906 -23 1 94.62 157 LEU B O 1
ATOM 3053 N N . THR B 1 158 ? -3.625 -11.117 -21.984 1 90.5 158 THR B N 1
ATOM 3054 C CA . THR B 1 158 ? -2.959 -10.484 -23.125 1 90.5 158 THR B CA 1
ATOM 3055 C C . THR B 1 158 ? -2.934 -11.414 -24.328 1 90.5 158 THR B C 1
ATOM 3057 O O . THR B 1 158 ? -2.998 -12.633 -24.172 1 90.5 158 THR B O 1
ATOM 3060 N N . GLN B 1 159 ? -2.77 -10.797 -25.5 1 91.19 159 GLN B N 1
ATOM 3061 C CA . GLN B 1 159 ? -2.678 -11.586 -26.719 1 91.19 159 GLN B CA 1
ATOM 3062 C C . GLN B 1 159 ? -1.46 -12.508 -26.688 1 91.19 159 GLN B C 1
ATOM 3064 O O . GLN B 1 159 ? -1.521 -13.641 -27.172 1 91.19 159 GLN B O 1
ATOM 3069 N N . SER B 1 160 ? -0.45 -11.969 -26.125 1 88.12 160 SER B N 1
ATOM 3070 C CA . SER B 1 160 ? 0.763 -12.773 -26.016 1 88.12 160 SER B CA 1
ATOM 3071 C C . SER B 1 160 ? 0.521 -14.023 -25.188 1 88.12 160 SER B C 1
ATOM 3073 O O . SER B 1 160 ? 0.983 -15.109 -25.547 1 88.12 160 SER B O 1
ATOM 3075 N N . THR B 1 161 ? -0.196 -13.953 -24.094 1 86.44 161 THR B N 1
ATOM 3076 C CA . THR B 1 161 ? -0.517 -15.094 -23.25 1 86.44 161 THR B CA 1
ATOM 3077 C C . THR B 1 161 ? -1.424 -16.078 -23.969 1 86.44 161 THR B C 1
ATOM 3079 O O . THR B 1 161 ? -1.217 -17.297 -23.906 1 86.44 161 THR B O 1
ATOM 3082 N N . ILE B 1 162 ? -2.33 -15.57 -24.688 1 92.06 162 ILE B N 1
ATOM 3083 C CA . ILE B 1 162 ? -3.266 -16.406 -25.438 1 92.06 162 ILE B CA 1
ATOM 3084 C C . ILE B 1 162 ? -2.514 -17.188 -26.5 1 92.06 162 ILE B C 1
ATOM 3086 O O . ILE B 1 162 ? -2.689 -18.406 -26.625 1 92.06 162 ILE B O 1
ATOM 3090 N N . GLU B 1 163 ? -1.673 -16.5 -27.188 1 90.69 163 GLU B N 1
ATOM 3091 C CA . GLU B 1 163 ? -0.888 -17.141 -28.234 1 90.69 163 GLU B CA 1
ATOM 3092 C C . GLU B 1 163 ? 0.068 -18.172 -27.641 1 90.69 163 GLU B C 1
ATOM 3094 O O . GLU B 1 163 ? 0.214 -19.281 -28.188 1 90.69 163 GLU B O 1
ATOM 3099 N N . ALA B 1 164 ? 0.627 -17.844 -26.562 1 85.5 164 ALA B N 1
ATOM 3100 C CA . ALA B 1 164 ? 1.552 -18.766 -25.906 1 85.5 164 ALA B CA 1
ATOM 3101 C C . ALA B 1 164 ? 0.833 -20.031 -25.453 1 85.5 164 ALA B C 1
ATOM 3103 O O . ALA B 1 164 ? 1.407 -21.109 -25.469 1 85.5 164 ALA B O 1
ATOM 3104 N N . ASN B 1 165 ? -0.419 -19.875 -25.031 1 89.06 165 ASN B N 1
ATOM 3105 C CA . ASN B 1 165 ? -1.19 -21 -24.516 1 89.06 165 ASN B CA 1
ATOM 3106 C C . ASN B 1 165 ? -1.82 -21.812 -25.641 1 89.06 165 ASN B C 1
ATOM 3108 O O . ASN B 1 165 ? -2.262 -22.938 -25.422 1 89.06 165 ASN B O 1
ATOM 3112 N N . ALA B 1 166 ? -1.838 -21.25 -26.766 1 90.94 166 ALA B N 1
ATOM 3113 C CA . ALA B 1 166 ? -2.553 -21.859 -27.891 1 90.94 166 ALA B CA 1
ATOM 3114 C C . ALA B 1 166 ? -2.002 -23.25 -28.203 1 90.94 166 ALA B C 1
ATOM 3116 O O . ALA B 1 166 ? -2.754 -24.156 -28.578 1 90.94 166 ALA B O 1
ATOM 3117 N N . ARG B 1 167 ? -0.773 -23.484 -28.016 1 88.75 167 ARG B N 1
ATOM 3118 C CA . ARG B 1 167 ? -0.115 -24.734 -28.375 1 88.75 167 ARG B CA 1
ATOM 3119 C C . ARG B 1 167 ? -0.588 -25.875 -27.469 1 88.75 167 ARG B C 1
ATOM 3121 O O . ARG B 1 167 ? -0.374 -27.047 -27.781 1 88.75 167 ARG B O 1
ATOM 3128 N N . PHE B 1 168 ? -1.254 -25.547 -26.406 1 90.25 168 PHE B N 1
ATOM 3129 C CA . PHE B 1 168 ? -1.675 -26.547 -25.422 1 90.25 168 PHE B CA 1
ATOM 3130 C C . PHE B 1 168 ? -3.129 -26.938 -25.656 1 90.25 168 PHE B C 1
ATOM 3132 O O . PHE B 1 168 ? -3.674 -27.766 -24.922 1 90.25 168 PHE B O 1
ATOM 3139 N N . PHE B 1 169 ? -3.695 -26.344 -26.578 1 91.94 169 PHE B N 1
ATOM 3140 C CA . PHE B 1 169 ? -5.102 -26.594 -26.859 1 91.94 169 PHE B CA 1
ATOM 3141 C C . PHE B 1 169 ? -5.293 -27.016 -28.312 1 91.94 169 PHE B C 1
ATOM 3143 O O . PHE B 1 169 ? -4.398 -26.828 -29.141 1 91.94 169 PHE B O 1
ATOM 3150 N N . ASP B 1 170 ? -6.402 -27.672 -28.609 1 91.25 170 ASP B N 1
ATOM 3151 C CA . ASP B 1 170 ? -6.676 -28.141 -29.969 1 91.25 170 ASP B CA 1
ATOM 3152 C C . ASP B 1 170 ? -6.98 -26.984 -30.906 1 91.25 170 ASP B C 1
ATOM 3154 O O . ASP B 1 170 ? -6.746 -27.062 -32.094 1 91.25 170 ASP B O 1
ATOM 3158 N N . SER B 1 171 ? -7.57 -25.969 -30.406 1 90.06 171 SER B N 1
ATOM 3159 C CA . SER B 1 171 ? -7.883 -24.766 -31.156 1 90.06 171 SER B CA 1
ATOM 3160 C C . SER B 1 171 ? -7.711 -23.516 -30.297 1 90.06 171 SER B C 1
ATOM 3162 O O . SER B 1 171 ? -7.84 -23.578 -29.078 1 90.06 171 SER B O 1
ATOM 3164 N N . ILE B 1 172 ? -7.441 -22.422 -30.906 1 88 172 ILE B N 1
ATOM 3165 C CA . ILE B 1 172 ? -7.215 -21.156 -30.219 1 88 172 ILE B CA 1
ATOM 3166 C C . ILE B 1 172 ? -8.484 -20.734 -29.484 1 88 172 ILE B C 1
ATOM 3168 O O . ILE B 1 172 ? -8.422 -20.047 -28.469 1 88 172 ILE B O 1
ATOM 3172 N N . ASP B 1 173 ? -9.609 -21.203 -29.969 1 87.69 173 ASP B N 1
ATOM 3173 C CA . ASP B 1 173 ? -10.891 -20.844 -29.375 1 87.69 173 ASP B CA 1
ATOM 3174 C C . ASP B 1 173 ? -11.055 -21.484 -28 1 87.69 173 ASP B C 1
ATOM 3176 O O . ASP B 1 173 ? -11.898 -21.062 -27.203 1 87.69 173 ASP B O 1
ATOM 3180 N N . GLU B 1 174 ? -10.227 -22.469 -27.703 1 89.94 174 GLU B N 1
ATOM 3181 C CA . GLU B 1 174 ? -10.289 -23.172 -26.438 1 89.94 174 GLU B CA 1
ATOM 3182 C C . GLU B 1 174 ? -9.375 -22.531 -25.391 1 89.94 174 GLU B C 1
ATOM 3184 O O . GLU B 1 174 ? -9.469 -22.828 -24.203 1 89.94 174 GLU B O 1
ATOM 3189 N N . VAL B 1 175 ? -8.555 -21.703 -25.859 1 91.44 175 VAL B N 1
ATOM 3190 C CA . VAL B 1 175 ? -7.637 -21 -24.969 1 91.44 175 VAL B CA 1
ATOM 3191 C C . VAL B 1 175 ? -8.406 -19.984 -24.125 1 91.44 175 VAL B C 1
ATOM 3193 O O . VAL B 1 175 ? -9.141 -19.156 -24.656 1 91.44 175 VAL B O 1
ATOM 3196 N N . PRO B 1 176 ? -8.273 -20.172 -22.781 1 94.12 176 PRO B N 1
ATOM 3197 C CA . PRO B 1 176 ? -8.93 -19.156 -21.969 1 94.12 176 PRO B CA 1
ATOM 3198 C C . PRO B 1 176 ? -8.555 -17.734 -22.359 1 94.12 176 PRO B C 1
ATOM 3200 O O . PRO B 1 176 ? -7.402 -17.469 -22.719 1 94.12 176 PRO B O 1
ATOM 3203 N N . LYS B 1 177 ? -9.531 -16.812 -22.375 1 95.94 177 LYS B N 1
ATOM 3204 C CA . LYS B 1 177 ? -9.305 -15.422 -22.75 1 95.94 177 LYS B CA 1
ATOM 3205 C C . LYS B 1 177 ? -9.352 -14.5 -21.547 1 95.94 177 LYS B C 1
ATOM 3207 O O . LYS B 1 177 ? -9 -13.32 -21.625 1 95.94 177 LYS B O 1
ATOM 3212 N N . THR B 1 178 ? -9.875 -15.086 -20.469 1 97.62 178 THR B N 1
ATOM 3213 C CA . THR B 1 178 ? -9.992 -14.312 -19.234 1 97.62 178 THR B CA 1
ATOM 3214 C C . THR B 1 178 ? -9.508 -15.117 -18.031 1 97.62 178 THR B C 1
ATOM 3216 O O . THR B 1 178 ? -9.344 -16.328 -18.125 1 97.62 178 THR B O 1
ATOM 3219 N N . ALA B 1 179 ? -9.25 -14.453 -17.016 1 98.38 179 ALA B N 1
ATOM 3220 C CA . ALA B 1 179 ? -8.844 -15.039 -15.734 1 98.38 179 ALA B CA 1
ATOM 3221 C C . ALA B 1 179 ? -9.477 -14.289 -14.562 1 98.38 179 ALA B C 1
ATOM 3223 O O . ALA B 1 179 ? -9.898 -13.141 -14.711 1 98.38 179 ALA B O 1
ATOM 3224 N N . ILE B 1 180 ? -9.703 -14.977 -13.477 1 98.69 180 ILE B N 1
ATOM 3225 C CA . ILE B 1 180 ? -9.969 -14.344 -12.188 1 98.69 180 ILE B CA 1
ATOM 3226 C C . ILE B 1 180 ? -8.656 -14.164 -11.422 1 98.69 180 ILE B C 1
ATOM 3228 O O . ILE B 1 180 ? -7.848 -15.094 -11.336 1 98.69 180 ILE B O 1
ATOM 3232 N N . THR B 1 181 ? -8.391 -12.977 -10.961 1 98.81 181 THR B N 1
ATOM 3233 C CA . THR B 1 181 ? -7.102 -12.656 -10.352 1 98.81 181 THR B CA 1
ATOM 3234 C C . THR B 1 181 ? -7.293 -11.773 -9.125 1 98.81 181 THR B C 1
ATOM 3236 O O . THR B 1 181 ? -8.148 -10.883 -9.117 1 98.81 181 THR B O 1
ATOM 3239 N N . MET B 1 182 ? -6.512 -12.086 -8.062 1 98.81 182 MET B N 1
ATOM 3240 C CA . MET B 1 182 ? -6.5 -11.18 -6.914 1 98.81 182 MET B CA 1
ATOM 3241 C C . MET B 1 182 ? -6.137 -9.766 -7.348 1 98.81 182 MET B C 1
ATOM 3243 O O . MET B 1 182 ? -5.238 -9.57 -8.164 1 98.81 182 MET B O 1
ATOM 3247 N N . GLY B 1 183 ? -6.863 -8.82 -6.852 1 98.56 183 GLY B N 1
ATOM 3248 C CA . GLY B 1 183 ? -6.508 -7.434 -7.098 1 98.56 183 GLY B CA 1
ATOM 3249 C C . GLY B 1 183 ? -5.398 -6.934 -6.195 1 98.56 183 GLY B C 1
ATOM 3250 O O . GLY B 1 183 ? -5.023 -7.605 -5.23 1 98.56 183 GLY B O 1
ATOM 3251 N N . LEU B 1 184 ? -4.895 -5.77 -6.52 1 98.12 184 LEU B N 1
ATOM 3252 C CA . LEU B 1 184 ? -3.768 -5.203 -5.789 1 98.12 184 LEU B CA 1
ATOM 3253 C C . LEU B 1 184 ? -4.152 -4.883 -4.352 1 98.12 184 LEU B C 1
ATOM 3255 O O . LEU B 1 184 ? -3.312 -4.945 -3.449 1 98.12 184 LEU B O 1
ATOM 3259 N N . GLY B 1 185 ? -5.418 -4.488 -4.129 1 97.81 185 GLY B N 1
ATOM 3260 C CA . GLY B 1 185 ? -5.867 -4.25 -2.77 1 97.81 185 GLY B CA 1
ATOM 3261 C C . GLY B 1 185 ? -5.676 -5.445 -1.858 1 97.81 185 GLY B C 1
ATOM 3262 O O . GLY B 1 185 ? -5.137 -5.316 -0.758 1 97.81 185 GLY B O 1
ATOM 3263 N N . GLN B 1 186 ? -6.09 -6.566 -2.322 1 97.5 186 GLN B N 1
ATOM 3264 C CA . GLN B 1 186 ? -5.973 -7.789 -1.539 1 97.5 186 GLN B CA 1
ATOM 3265 C C . GLN B 1 186 ? -4.516 -8.227 -1.419 1 97.5 186 GLN B C 1
ATOM 3267 O O . GLN B 1 186 ? -4.059 -8.602 -0.334 1 97.5 186 GLN B O 1
ATOM 3272 N N . ILE B 1 187 ? -3.744 -8.172 -2.465 1 98.75 187 ILE B N 1
ATOM 3273 C CA . ILE B 1 187 ? -2.346 -8.586 -2.498 1 98.75 187 ILE B CA 1
ATOM 3274 C C . ILE B 1 187 ? -1.542 -7.77 -1.487 1 98.75 187 ILE B C 1
ATOM 3276 O O . ILE B 1 187 ? -0.78 -8.328 -0.695 1 98.75 187 ILE B O 1
ATOM 3280 N N . MET B 1 188 ? -1.753 -6.516 -1.46 1 98.69 188 MET B N 1
ATOM 3281 C CA . MET B 1 188 ? -0.933 -5.586 -0.688 1 98.69 188 MET B CA 1
ATOM 3282 C C . MET B 1 188 ? -1.286 -5.652 0.794 1 98.69 188 MET B C 1
ATOM 3284 O O . MET B 1 188 ? -0.552 -5.129 1.635 1 98.69 188 MET B O 1
ATOM 3288 N N . LYS B 1 189 ? -2.35 -6.289 1.152 1 98.19 189 LYS B N 1
ATOM 3289 C CA . LYS B 1 189 ? -2.762 -6.414 2.549 1 98.19 189 LYS B CA 1
ATOM 3290 C C . LYS B 1 189 ? -2.047 -7.578 3.229 1 98.19 189 LYS B C 1
ATOM 3292 O O . LYS B 1 189 ? -2.201 -7.793 4.434 1 98.19 189 LYS B O 1
ATOM 3297 N N . ALA B 1 190 ? -1.255 -8.32 2.473 1 98.69 190 ALA B N 1
ATOM 3298 C CA . ALA B 1 190 ? -0.43 -9.367 3.07 1 98.69 190 ALA B CA 1
ATOM 3299 C C . ALA B 1 190 ? 0.496 -8.789 4.141 1 98.69 190 ALA B C 1
ATOM 3301 O O . ALA B 1 190 ? 0.893 -7.625 4.062 1 98.69 190 ALA B O 1
ATOM 3302 N N . LYS B 1 191 ? 0.839 -9.625 5.137 1 98.19 191 LYS B N 1
ATOM 3303 C CA . LYS B 1 191 ? 1.729 -9.156 6.199 1 98.19 191 LYS B CA 1
ATOM 3304 C C . LYS B 1 191 ? 3.158 -9 5.688 1 98.19 191 LYS B C 1
ATOM 3306 O O . LYS B 1 191 ? 3.875 -8.086 6.109 1 98.19 191 LYS B O 1
ATOM 3311 N N . LYS B 1 192 ? 3.549 -9.844 4.801 1 98.69 192 LYS B N 1
ATOM 3312 C CA . LYS B 1 192 ? 4.848 -9.852 4.133 1 98.69 192 LYS B CA 1
ATOM 3313 C C . LYS B 1 192 ? 4.703 -10.172 2.65 1 98.69 192 LYS B C 1
ATOM 3315 O O . LYS B 1 192 ? 3.814 -10.93 2.26 1 98.69 192 LYS B O 1
ATOM 3320 N N . ILE B 1 193 ? 5.562 -9.594 1.78 1 98.94 193 ILE B N 1
ATOM 3321 C CA . ILE B 1 193 ? 5.539 -9.875 0.349 1 98.94 193 ILE B CA 1
ATOM 3322 C C . ILE B 1 193 ? 6.918 -10.344 -0.106 1 98.94 193 ILE B C 1
ATOM 3324 O O . ILE B 1 193 ? 7.938 -9.758 0.274 1 98.94 193 ILE B O 1
ATOM 3328 N N . LEU B 1 194 ? 6.977 -11.422 -0.782 1 98.94 194 LEU B N 1
ATOM 3329 C CA . LEU B 1 194 ? 8.172 -11.961 -1.413 1 98.94 194 LEU B CA 1
ATOM 3330 C C . LEU B 1 194 ? 8.07 -11.891 -2.934 1 98.94 194 LEU B C 1
ATOM 3332 O O . LEU B 1 194 ? 7.219 -12.562 -3.531 1 98.94 194 LEU B O 1
ATOM 3336 N N . LEU B 1 195 ? 8.836 -11.055 -3.521 1 98.94 195 LEU B N 1
ATOM 3337 C CA . LEU B 1 195 ? 8.906 -10.961 -4.977 1 98.94 195 LEU B CA 1
ATOM 3338 C C . LEU B 1 195 ? 10.141 -11.68 -5.512 1 98.94 195 LEU B C 1
ATOM 3340 O O . LEU B 1 195 ? 11.258 -11.422 -5.055 1 98.94 195 LEU B O 1
ATOM 3344 N N . VAL B 1 196 ? 9.945 -12.57 -6.441 1 98.94 196 VAL B N 1
ATOM 3345 C CA . VAL B 1 196 ? 11.062 -13.25 -7.09 1 98.94 196 VAL B CA 1
ATOM 3346 C C . VAL B 1 196 ? 11.047 -12.961 -8.586 1 98.94 196 VAL B C 1
ATOM 3348 O O . VAL B 1 196 ? 9.977 -12.891 -9.203 1 98.94 196 VAL B O 1
ATOM 3351 N N . ALA B 1 197 ? 12.156 -12.766 -9.164 1 98.75 197 ALA B N 1
ATOM 3352 C CA . ALA B 1 197 ? 12.297 -12.516 -10.594 1 98.75 197 ALA B CA 1
ATOM 3353 C C . ALA B 1 197 ? 13.641 -13.008 -11.117 1 98.75 197 ALA B C 1
ATOM 3355 O O . ALA B 1 197 ? 14.672 -12.812 -10.469 1 98.75 197 ALA B O 1
ATOM 3356 N N . SER B 1 198 ? 13.625 -13.664 -12.25 1 98.5 198 SER B N 1
ATOM 3357 C CA . SER B 1 198 ? 14.836 -14.203 -12.867 1 98.5 198 SER B CA 1
ATOM 3358 C C . SER B 1 198 ? 14.906 -13.852 -14.352 1 98.5 198 SER B C 1
ATOM 3360 O O . SER B 1 198 ? 13.891 -13.914 -15.055 1 98.5 198 SER B O 1
ATOM 3362 N N . GLY B 1 199 ? 16.125 -13.508 -14.789 1 98.31 199 GLY B N 1
ATOM 3363 C CA . GLY B 1 199 ? 16.359 -13.305 -16.203 1 98.31 199 GLY B CA 1
ATOM 3364 C C . GLY B 1 199 ? 16.406 -11.836 -16.594 1 98.31 199 GLY B C 1
ATOM 3365 O O . GLY B 1 199 ? 15.797 -10.992 -15.945 1 98.31 199 GLY B O 1
ATOM 3366 N N . GLU B 1 200 ? 16.984 -11.586 -17.734 1 98.19 200 GLU B N 1
ATOM 3367 C CA . GLU B 1 200 ? 17.219 -10.227 -18.203 1 98.19 200 GLU B CA 1
ATOM 3368 C C . GLU B 1 200 ? 15.914 -9.547 -18.594 1 98.19 200 GLU B C 1
ATOM 3370 O O . GLU B 1 200 ? 15.789 -8.32 -18.5 1 98.19 200 GLU B O 1
ATOM 3375 N N . SER B 1 201 ? 14.992 -10.32 -19.031 1 97.81 201 SER B N 1
ATOM 3376 C CA . SER B 1 201 ? 13.727 -9.773 -19.5 1 97.81 201 SER B CA 1
ATOM 3377 C C . SER B 1 201 ? 12.969 -9.086 -18.359 1 97.81 201 SER B C 1
ATOM 3379 O O . SER B 1 201 ? 12.055 -8.297 -18.609 1 97.81 201 SER B O 1
ATOM 3381 N N . LYS B 1 202 ? 13.312 -9.406 -17.094 1 98.31 202 LYS B N 1
ATOM 3382 C CA . LYS B 1 202 ? 12.625 -8.828 -15.93 1 98.31 202 LYS B CA 1
ATOM 3383 C C . LYS B 1 202 ? 13.328 -7.559 -15.453 1 98.31 202 LYS B C 1
ATOM 3385 O O . LYS B 1 202 ? 12.828 -6.871 -14.555 1 98.31 202 LYS B O 1
ATOM 3390 N N . ALA B 1 203 ? 14.43 -7.238 -16.031 1 98.62 203 ALA B N 1
ATOM 3391 C CA . ALA B 1 203 ? 15.312 -6.207 -15.5 1 98.62 203 ALA B CA 1
ATOM 3392 C C . ALA B 1 203 ? 14.625 -4.848 -15.477 1 98.62 203 ALA B C 1
ATOM 3394 O O . ALA B 1 203 ? 14.734 -4.105 -14.5 1 98.62 203 ALA B O 1
ATOM 3395 N N . GLU B 1 204 ? 13.922 -4.516 -16.547 1 98.44 204 GLU B N 1
ATOM 3396 C CA . GLU B 1 204 ? 13.258 -3.217 -16.609 1 98.44 204 GLU B CA 1
ATOM 3397 C C . GLU B 1 204 ? 12.164 -3.105 -15.562 1 98.44 204 GLU B C 1
ATOM 3399 O O . GLU B 1 204 ? 12.016 -2.064 -14.914 1 98.44 204 GLU B O 1
ATOM 3404 N N . ALA B 1 205 ? 11.398 -4.148 -15.438 1 98.44 205 ALA B N 1
ATOM 3405 C CA . ALA B 1 205 ? 10.352 -4.168 -14.414 1 98.44 205 ALA B CA 1
ATOM 3406 C C . ALA B 1 205 ? 10.938 -3.99 -13.023 1 98.44 205 ALA B C 1
ATOM 3408 O O . ALA B 1 205 ? 10.422 -3.205 -12.219 1 98.44 205 ALA B O 1
ATOM 3409 N N . ILE B 1 206 ? 12.031 -4.688 -12.75 1 98.75 206 ILE B N 1
ATOM 3410 C CA . ILE B 1 206 ? 12.68 -4.633 -11.445 1 98.75 206 ILE B CA 1
ATOM 3411 C C . ILE B 1 206 ? 13.242 -3.232 -11.211 1 98.75 206 ILE B C 1
ATOM 3413 O O . ILE B 1 206 ? 13.133 -2.689 -10.109 1 98.75 206 ILE B O 1
ATOM 3417 N N . LYS B 1 207 ? 13.82 -2.666 -12.234 1 98.62 207 LYS B N 1
ATOM 3418 C CA . LYS B 1 207 ? 14.281 -1.285 -12.141 1 98.62 207 LYS B CA 1
ATOM 3419 C C . LYS B 1 207 ? 13.156 -0.359 -11.688 1 98.62 207 LYS B C 1
ATOM 3421 O O . LYS B 1 207 ? 13.359 0.515 -10.844 1 98.62 207 LYS B O 1
ATOM 3426 N N . GLY B 1 208 ? 11.977 -0.526 -12.242 1 98.25 208 GLY B N 1
ATOM 3427 C CA . GLY B 1 208 ? 10.812 0.242 -11.836 1 98.25 208 GLY B CA 1
ATOM 3428 C C . GLY B 1 208 ? 10.469 0.074 -10.367 1 98.25 208 GLY B C 1
ATOM 3429 O O . GLY B 1 208 ? 10.219 1.058 -9.664 1 98.25 208 GLY B O 1
ATOM 3430 N N . VAL B 1 209 ? 10.484 -1.166 -9.891 1 98.44 209 VAL B N 1
ATOM 3431 C CA . VAL B 1 209 ? 10.141 -1.504 -8.516 1 98.44 209 VAL B CA 1
ATOM 3432 C C . VAL B 1 209 ? 11.086 -0.778 -7.555 1 98.44 209 VAL B C 1
ATOM 3434 O O . VAL B 1 209 ? 10.688 -0.42 -6.441 1 98.44 209 VAL B O 1
ATOM 3437 N N . LEU B 1 210 ? 12.273 -0.505 -7.988 1 98 210 LEU B N 1
ATOM 3438 C CA . LEU B 1 210 ? 13.289 0.064 -7.113 1 98 210 LEU B CA 1
ATOM 3439 C C . LEU B 1 210 ? 13.547 1.528 -7.457 1 98 210 LEU B C 1
ATOM 3441 O O . LEU B 1 210 ? 14.508 2.125 -6.969 1 98 210 LEU B O 1
ATOM 3445 N N . SER B 1 211 ? 12.734 2.186 -8.25 1 97.25 211 SER B N 1
ATOM 3446 C CA . SER B 1 211 ? 12.992 3.488 -8.859 1 97.25 211 SER B CA 1
ATOM 3447 C C . SER B 1 211 ? 12.625 4.621 -7.902 1 97.25 211 SER B C 1
ATOM 3449 O O . SER B 1 211 ? 13.031 5.766 -8.102 1 97.25 211 SER B O 1
ATOM 3451 N N . GLY B 1 212 ? 11.719 4.348 -6.914 1 97.75 212 GLY B N 1
ATOM 3452 C CA . GLY B 1 212 ? 11.18 5.41 -6.082 1 97.75 212 GLY B CA 1
ATOM 3453 C C . GLY B 1 212 ? 9.93 6.043 -6.656 1 97.75 212 GLY B C 1
ATOM 3454 O O . GLY B 1 212 ? 9.352 6.949 -6.055 1 97.75 212 GLY B O 1
ATOM 3455 N N . LYS B 1 213 ? 9.5 5.52 -7.785 1 97.75 213 LYS B N 1
ATOM 3456 C CA . LYS B 1 213 ? 8.289 6.016 -8.422 1 97.75 213 LYS B CA 1
ATOM 3457 C C . LYS B 1 213 ? 7.145 5.012 -8.289 1 97.75 213 LYS B C 1
ATOM 3459 O O . LYS B 1 213 ? 7.371 3.801 -8.32 1 97.75 213 LYS B O 1
ATOM 3464 N N . ILE B 1 214 ? 5.984 5.461 -8.094 1 98.19 214 ILE B N 1
ATOM 3465 C CA . ILE B 1 214 ? 4.758 4.668 -8.023 1 98.19 214 ILE B CA 1
ATOM 3466 C C . ILE B 1 214 ? 3.861 4.996 -9.211 1 98.19 214 ILE B C 1
ATOM 3468 O O . ILE B 1 214 ? 3.494 6.156 -9.422 1 98.19 214 ILE B O 1
ATOM 3472 N N . THR B 1 215 ? 3.545 4.008 -10 1 98.25 215 THR B N 1
ATOM 3473 C CA . THR B 1 215 ? 2.762 4.262 -11.203 1 98.25 215 THR B CA 1
ATOM 3474 C C . THR B 1 215 ? 1.922 3.043 -11.57 1 98.25 215 THR B C 1
ATOM 3476 O O . THR B 1 215 ? 2.365 1.905 -11.398 1 98.25 215 THR B O 1
ATOM 3479 N N . THR B 1 216 ? 0.711 3.27 -12.164 1 98.31 216 THR B N 1
ATOM 3480 C CA . THR B 1 216 ? -0.136 2.17 -12.609 1 98.31 216 THR B CA 1
ATOM 3481 C C . THR B 1 216 ? 0.377 1.592 -13.922 1 98.31 216 THR B C 1
ATOM 3483 O O . THR B 1 216 ? -0.056 0.518 -14.344 1 98.31 216 THR B O 1
ATOM 3486 N N . SER B 1 217 ? 1.359 2.26 -14.516 1 97.75 217 SER B N 1
ATOM 3487 C CA . SER B 1 217 ? 1.987 1.757 -15.734 1 97.75 217 SER B CA 1
ATOM 3488 C C . SER B 1 217 ? 2.984 0.646 -15.422 1 97.75 217 SER B C 1
ATOM 3490 O O . SER B 1 217 ? 3.467 -0.035 -16.328 1 97.75 217 SER B O 1
ATOM 3492 N N . ASN B 1 218 ? 3.377 0.471 -14.281 1 97.94 218 ASN B N 1
ATOM 3493 C CA . ASN B 1 218 ? 4.121 -0.644 -13.703 1 97.94 218 ASN B CA 1
ATOM 3494 C C . ASN B 1 218 ? 3.551 -1.056 -12.344 1 97.94 218 ASN B C 1
ATOM 3496 O O . ASN B 1 218 ? 4.039 -0.614 -11.305 1 97.94 218 ASN B O 1
ATOM 3500 N N . PRO B 1 219 ? 2.535 -1.905 -12.352 1 98.56 219 PRO B N 1
ATOM 3501 C CA . PRO B 1 219 ? 1.801 -2.236 -11.125 1 98.56 219 PRO B CA 1
ATOM 3502 C C . PRO B 1 219 ? 2.715 -2.715 -10 1 98.56 219 PRO B C 1
ATOM 3504 O O . PRO B 1 219 ? 2.416 -2.496 -8.82 1 98.56 219 PRO B O 1
ATOM 3507 N N . ALA B 1 220 ? 3.83 -3.291 -10.297 1 98.69 220 ALA B N 1
ATOM 3508 C CA . ALA B 1 220 ? 4.742 -3.809 -9.281 1 98.69 220 ALA B CA 1
ATOM 3509 C C . ALA B 1 220 ? 5.332 -2.676 -8.445 1 98.69 220 ALA B C 1
ATOM 3511 O O . ALA B 1 220 ? 5.855 -2.908 -7.355 1 98.69 220 ALA B O 1
ATOM 3512 N N . THR B 1 221 ? 5.297 -1.438 -8.945 1 98.5 221 THR B N 1
ATOM 3513 C CA . THR B 1 221 ? 5.84 -0.311 -8.195 1 98.5 221 THR B CA 1
ATOM 3514 C C . THR B 1 221 ? 5.027 -0.066 -6.93 1 98.5 221 THR B C 1
ATOM 3516 O O . THR B 1 221 ? 5.504 0.58 -5.992 1 98.5 221 THR B O 1
ATOM 3519 N N . MET B 1 222 ? 3.764 -0.611 -6.848 1 98.56 222 MET B N 1
ATOM 3520 C CA . MET B 1 222 ? 2.926 -0.474 -5.656 1 98.56 222 MET B CA 1
ATOM 3521 C C . MET B 1 222 ? 3.598 -1.106 -4.441 1 98.56 222 MET B C 1
ATOM 3523 O O . MET B 1 222 ? 3.305 -0.737 -3.305 1 98.56 222 MET B O 1
ATOM 3527 N N . LEU B 1 223 ? 4.492 -2.053 -4.676 1 98.75 223 LEU B N 1
ATOM 3528 C CA . LEU B 1 223 ? 5.156 -2.77 -3.594 1 98.75 223 LEU B CA 1
ATOM 3529 C C . LEU B 1 223 ? 5.973 -1.816 -2.729 1 98.75 223 LEU B C 1
ATOM 3531 O O . LEU B 1 223 ? 6.285 -2.127 -1.578 1 98.75 223 LEU B O 1
ATOM 3535 N N . GLN B 1 224 ? 6.344 -0.647 -3.256 1 98.25 224 GLN B N 1
ATOM 3536 C CA . GLN B 1 224 ? 7.137 0.339 -2.527 1 98.25 224 GLN B CA 1
ATOM 3537 C C . GLN B 1 224 ? 6.352 0.916 -1.354 1 98.25 224 GLN B C 1
ATOM 3539 O O . GLN B 1 224 ? 6.922 1.568 -0.478 1 98.25 224 GLN B O 1
ATOM 3544 N N . MET B 1 225 ? 5.043 0.676 -1.308 1 98.31 225 MET B N 1
ATOM 3545 C CA . MET B 1 225 ? 4.18 1.229 -0.266 1 98.31 225 MET B CA 1
ATOM 3546 C C . MET B 1 225 ? 3.949 0.21 0.846 1 98.31 225 MET B C 1
ATOM 3548 O O . MET B 1 225 ? 3.258 0.499 1.823 1 98.31 225 MET B O 1
ATOM 3552 N N . HIS B 1 226 ? 4.5 -0.966 0.735 1 98.38 226 HIS B N 1
ATOM 3553 C CA . HIS B 1 226 ? 4.312 -2.031 1.715 1 98.38 226 HIS B CA 1
ATOM 3554 C C . HIS B 1 226 ? 5.426 -2.023 2.756 1 98.38 226 HIS B C 1
ATOM 3556 O O . HIS B 1 226 ? 6.59 -1.786 2.426 1 98.38 226 HIS B O 1
ATOM 3562 N N . ARG B 1 227 ? 5.227 -2.391 3.99 1 96.19 227 ARG B N 1
ATOM 3563 C CA . ARG B 1 227 ? 6.141 -2.246 5.117 1 96.19 227 ARG B CA 1
ATOM 3564 C C . ARG B 1 227 ? 7.184 -3.359 5.125 1 96.19 227 ARG B C 1
ATOM 3566 O O . ARG B 1 227 ? 8.242 -3.221 5.742 1 96.19 227 ARG B O 1
ATOM 3573 N N . ASP B 1 228 ? 6.828 -4.477 4.504 1 97.88 228 ASP B N 1
ATOM 3574 C CA . ASP B 1 228 ? 7.707 -5.641 4.574 1 97.88 228 ASP B CA 1
ATOM 3575 C C . ASP B 1 228 ? 7.75 -6.375 3.234 1 97.88 228 ASP B C 1
ATOM 3577 O O . ASP B 1 228 ? 6.922 -7.254 2.975 1 97.88 228 ASP B O 1
ATOM 3581 N N . VAL B 1 229 ? 8.695 -6.039 2.389 1 98.75 229 VAL B N 1
ATOM 3582 C CA . VAL B 1 229 ? 8.883 -6.633 1.07 1 98.75 229 VAL B CA 1
ATOM 3583 C C . VAL B 1 229 ? 10.312 -7.168 0.944 1 98.75 229 VAL B C 1
ATOM 3585 O O . VAL B 1 229 ? 11.273 -6.457 1.229 1 98.75 229 VAL B O 1
ATOM 3588 N N . VAL B 1 230 ? 10.445 -8.391 0.603 1 98.88 230 VAL B N 1
ATOM 3589 C CA . VAL B 1 230 ? 11.727 -8.984 0.208 1 98.88 230 VAL B CA 1
ATOM 3590 C C . VAL B 1 230 ? 11.727 -9.258 -1.293 1 98.88 230 VAL B C 1
ATOM 3592 O O . VAL B 1 230 ? 10.828 -9.938 -1.804 1 98.88 230 VAL B O 1
ATOM 3595 N N . VAL B 1 231 ? 12.656 -8.695 -1.935 1 98.88 231 VAL B N 1
ATOM 3596 C CA . VAL B 1 231 ? 12.859 -8.922 -3.363 1 98.88 231 VAL B CA 1
ATOM 3597 C C . VAL B 1 231 ? 14.086 -9.797 -3.578 1 98.88 231 VAL B C 1
ATOM 3599 O O . VAL B 1 231 ? 15.203 -9.43 -3.199 1 98.88 231 VAL B O 1
ATOM 3602 N N . ILE B 1 232 ? 13.875 -10.938 -4.109 1 98.94 232 ILE B N 1
ATOM 3603 C CA . ILE B 1 232 ? 14.984 -11.828 -4.434 1 98.94 232 ILE B CA 1
ATOM 3604 C C . ILE B 1 232 ? 15.062 -12.031 -5.945 1 98.94 232 ILE B C 1
ATOM 3606 O O . ILE B 1 232 ? 14.172 -12.641 -6.543 1 98.94 232 ILE B O 1
ATOM 3610 N N . ILE B 1 233 ? 16.094 -11.57 -6.57 1 98.88 233 ILE B N 1
ATOM 3611 C CA . ILE B 1 233 ? 16.266 -11.602 -8.016 1 98.88 233 ILE B CA 1
ATOM 3612 C C . ILE B 1 233 ? 17.641 -12.141 -8.367 1 98.88 233 ILE B C 1
ATOM 3614 O O . ILE B 1 233 ? 18.562 -12.094 -7.547 1 98.88 233 ILE B O 1
ATOM 3618 N N . ASP B 1 234 ? 17.766 -12.727 -9.555 1 98.75 234 ASP B N 1
ATOM 3619 C CA . ASP B 1 234 ? 19.094 -13.18 -9.961 1 98.75 234 ASP B CA 1
ATOM 3620 C C . ASP B 1 234 ? 19.891 -12.047 -10.617 1 98.75 234 ASP B C 1
ATOM 3622 O O . ASP B 1 234 ? 19.344 -10.961 -10.836 1 98.75 234 ASP B O 1
ATOM 3626 N N . GLU B 1 235 ? 21.094 -12.312 -10.891 1 98.69 235 GLU B N 1
ATOM 3627 C CA . GLU B 1 235 ? 21.984 -11.297 -11.445 1 98.69 235 GLU B CA 1
ATOM 3628 C C . GLU B 1 235 ? 21.453 -10.758 -12.766 1 98.69 235 GLU B C 1
ATOM 3630 O O . GLU B 1 235 ? 21.578 -9.562 -13.055 1 98.69 235 GLU B O 1
ATOM 3635 N N . ALA B 1 236 ? 20.969 -11.586 -13.562 1 98.56 236 ALA B N 1
ATOM 3636 C CA . ALA B 1 236 ? 20.438 -11.18 -14.859 1 98.56 236 ALA B CA 1
ATOM 3637 C C . ALA B 1 236 ? 19.297 -10.172 -14.695 1 98.56 236 ALA B C 1
ATOM 3639 O O . ALA B 1 236 ? 19.266 -9.141 -15.375 1 98.56 236 ALA B O 1
ATOM 3640 N N . ALA B 1 237 ? 18.344 -10.445 -13.789 1 98.56 237 ALA B N 1
ATOM 3641 C CA . ALA B 1 237 ? 17.219 -9.555 -13.523 1 98.56 237 ALA B CA 1
ATOM 3642 C C . ALA B 1 237 ? 17.688 -8.258 -12.859 1 98.56 237 ALA B C 1
ATOM 3644 O O . ALA B 1 237 ? 16.984 -7.242 -12.914 1 98.56 237 ALA B O 1
ATOM 3645 N N . ALA B 1 238 ? 18.828 -8.305 -12.258 1 98.44 238 ALA B N 1
ATOM 3646 C CA . ALA B 1 238 ? 19.359 -7.168 -11.5 1 98.44 238 ALA B CA 1
ATOM 3647 C C . ALA B 1 238 ? 20.234 -6.289 -12.383 1 98.44 238 ALA B C 1
ATOM 3649 O O . ALA B 1 238 ? 20.844 -5.332 -11.898 1 98.44 238 ALA B O 1
ATOM 3650 N N . LYS B 1 239 ? 20.328 -6.59 -13.602 1 98.06 239 LYS B N 1
ATOM 3651 C CA . LYS B 1 239 ? 21.312 -5.973 -14.484 1 98.06 239 LYS B CA 1
ATOM 3652 C C . LYS B 1 239 ? 21.188 -4.453 -14.469 1 98.06 239 LYS B C 1
ATOM 3654 O O . LYS B 1 239 ? 22.203 -3.744 -14.586 1 98.06 239 LYS B O 1
ATOM 3659 N N . LEU B 1 240 ? 19.984 -3.945 -14.266 1 97.88 240 LEU B N 1
ATOM 3660 C CA . LEU B 1 240 ? 19.766 -2.508 -14.367 1 97.88 240 LEU B CA 1
ATOM 3661 C C . LEU B 1 240 ? 19.719 -1.863 -12.992 1 97.88 240 LEU B C 1
ATOM 3663 O O . LEU B 1 240 ? 19.422 -0.671 -12.867 1 97.88 240 LEU B O 1
ATOM 3667 N N . VAL B 1 241 ? 19.906 -2.553 -11.922 1 94.5 241 VAL B N 1
ATOM 3668 C CA . VAL B 1 241 ? 19.797 -1.99 -10.578 1 94.5 241 VAL B CA 1
ATOM 3669 C C . VAL B 1 241 ? 21.078 -2.246 -9.805 1 94.5 241 VAL B C 1
ATOM 3671 O O . VAL B 1 241 ? 21.172 -1.915 -8.617 1 94.5 241 VAL B O 1
ATOM 3674 N N . LYS B 1 242 ? 22.078 -3.031 -10.438 1 76.38 242 LYS B N 1
ATOM 3675 C CA . LYS B 1 242 ? 23.406 -3.234 -9.867 1 76.38 242 LYS B CA 1
ATOM 3676 C C . LYS B 1 242 ? 24.266 -1.987 -10.023 1 76.38 242 LYS B C 1
ATOM 3678 O O . LYS B 1 242 ? 24.094 -1.218 -10.977 1 76.38 242 LYS B O 1
#

Radius of gyration: 23.93 Å; Cα contacts (8 Å, |Δi|>4): 1130; chains: 2; bounding box: 48×76×63 Å

Nearest PDB structures (foldseek):
  2bkv-assembly1_A  TM=9.521E-01  e=8.043E-34  Bacillus subtilis
  4r7t-assembly1_B  TM=9.691E-01  e=6.574E-28  Vibrio cholerae O1 biovar El Tor str. N16961
  7lqm-assembly1_B  TM=9.405E-01  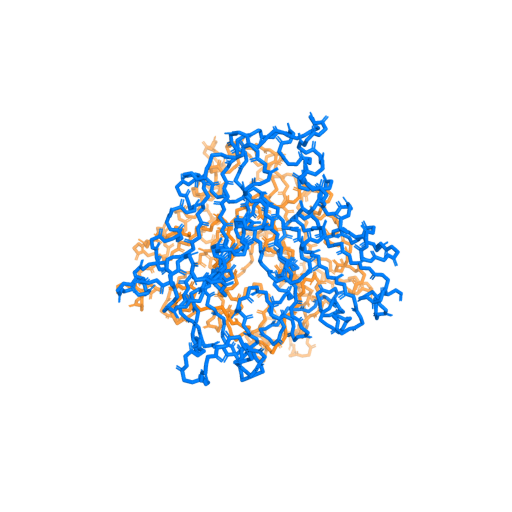e=1.497E-28  Pasteurella multocida subsp. multocida str. Pm70
  7lqm-assembly1_A  TM=9.418E-01  e=6.197E-28  Pasteurella multocida subsp. multocida str. Pm70
  1cd5-assembly1_A  TM=9.525E-01  e=7.488E-26  Escherichia coli K-12

InterPro domains:
  IPR004547 Glucosamine-6-phosphate isomerase [MF_01241] (1-241)
  IPR004547 Glucosamine-6-phosphate isomerase [PTHR11280] (1-240)
  IPR004547 Glucosamine-6-phosphate isomerase [TIGR00502] (1-241)
  IPR004547 Glucosamine-6-phosphate isomerase [cd01399] (10-240)
  IPR006148 Glucosamine/galactosamine-6-phosphate isomerase [PF01182] (11-228)
  IPR018321 Glucosamine-6-phosphate isomerase, conserved site [PS01161] (120-138)
  IPR037171 NagB/RpiA transferase-like [SSF100950] (1-238)

pLDDT: mean 97.45, std 2.82, range [76.38, 98.94]

Solvent-accessible surface area (backbone atoms only — not comparable to full-atom values): 23901 Å² total; per-residue (Å²): 117,47,79,44,77,24,81,34,63,69,52,25,16,47,53,50,27,50,57,54,45,51,51,38,71,77,32,48,64,34,29,38,27,39,58,75,69,76,76,51,49,55,17,34,51,42,44,33,51,34,33,76,70,66,73,43,73,39,60,54,33,31,37,40,41,41,44,19,42,34,75,38,51,56,81,37,84,85,19,45,55,29,44,43,37,74,57,38,54,74,65,45,68,45,47,66,91,38,54,45,58,56,69,24,67,48,92,49,52,64,58,47,16,54,50,48,50,49,50,42,52,73,68,72,39,33,50,36,30,43,35,52,58,38,57,60,12,17,37,80,69,44,57,50,35,77,57,42,49,23,52,31,31,76,39,73,56,52,68,68,56,37,59,67,46,23,82,79,38,97,41,64,88,68,35,56,59,36,27,40,24,50,12,56,18,58,60,50,39,26,64,24,38,38,38,41,43,62,38,57,69,27,11,66,24,48,35,43,43,70,61,51,43,32,29,36,67,29,40,44,13,55,56,55,29,47,76,42,34,40,37,37,23,9,45,49,16,33,61,69,72,109,114,47,76,43,77,22,81,34,64,68,53,24,15,46,54,52,27,50,58,54,46,52,51,38,70,77,32,49,64,33,30,37,27,39,60,76,68,76,77,51,48,56,18,34,49,42,44,33,52,34,32,76,68,67,72,42,72,37,60,54,31,31,36,38,41,42,43,19,41,34,76,40,52,57,82,37,84,85,21,46,53,29,45,44,37,74,57,40,54,74,65,42,67,45,48,67,91,38,52,44,57,55,68,24,66,47,91,48,52,63,58,47,16,53,49,49,51,50,50,43,54,74,68,72,38,33,50,36,30,42,35,52,59,39,57,62,11,16,37,80,68,42,56,52,35,79,58,42,49,22,53,30,31,76,38,73,56,53,69,68,56,37,60,66,46,23,82,79,40,96,41,65,87,70,36,56,57,35,28,39,23,49,11,55,18,58,59,50,40,26,65,24,37,38,38,41,43,62,38,57,71,27,12,65,24,47,34,42,43,72,61,49,44,32,30,36,67,28,40,43,12,56,57,55,29,44,77,40,34,38,36,36,24,9,44,49,15,34,63,67,72,110

Organism: NCBI:txid29363

Foldseek 3Di:
DAEAAAAALLRLLLVLLVVVQVLCVVPVLAEEEDEDDDSNLSNLVNNLVCQVVVNHAQQNYAYEYFKWFAPDDLCPCPTVNNVCCVRHVVRHNYDVVRYDYQDNDDPDLAVSQVVSLVVCVVSVHHQEHEWEAALQQDTWQLAQDQDWDQTWDKDFDDPVVLVVCQVVDPGSVSRGGIMTGGTPNRRLPHLAYEYEYEAQSLQVSVCLCVVPDDHSSNPNVCNVVHPHYYYRYYCNSPVNVD/DAEAAAAALLRLLLVLLVVVQVLCVVPVLAEEEDEDDDSNLSVLVNNLVCQVVVNHAQQNYAYEYFKWFAPDDLCPCPTVNVVCCVRHVVRHNYDVVRYDYQDNDDPDLAVSQVVSLVVCVVSVHHQEHEWEAALQQDTWQLAQDQDWDQTWGKDFDDPVVLVVCQVVDPGSVSRGGIMTGGTPNRRLPHLAYEYEEEAQSLQVSVCLCVVPDDHSSNPNVCNVVHPHYYYRYYCNSPVNVD

Secondary structure (DSSP, 8-state):
-EEEEESSHHHHHHHHHHHHHHHHHH-TT-EEEE--SSTTHHHHHHHHHHHHTTS---TT-EEEESEEETT--TTSTTSHHHHHHHHTGGGS---GGGEE---TT-S-HHHHHHHHHHHHHHTT--SEEEE---TTS-BTTB---SSEESSSEEEEPPHHHHHHHHTTSSSGGGS--EEEE--HHHHHTSSSEEEEE-SGGGHHHHHHHTSSEE-TTSGGGGGGG-SSEEEEEETTTTTTT-/-EEEEESSHHHHHHHHHHHHHHHHHH-TT-EEEE--SSTTHHHHHHHHHHHHTTS---TT-EEEESEEETT--TTSTTSHHHHHHHHTGGGS---GGGEE---TT-S-HHHHHHHHHHHHHHTT--SEEEE---TTS-BTTB---SSEESSSEEEEPPHHHHHHHHTTSSSGGGS--EEEE--HHHHHTSS-EEEEE-SGGGHHHHHHHTSSEE-TTSGGGGGGG-SSEEEEEETTTTTTT-